Protein AF-A0A1D2JIZ1-F1 (afdb_monomer_lite)

Radius of gyration: 32.1 Å; chains: 1; bounding box: 101×89×74 Å

pLDDT: mean 72.11, std 20.63, range [24.5, 94.69]

Sequence (498 aa):
MPLTSIRKKAITCYYWNERTCKYSDNVCTYAHRHTGQIAKKPQFARSTASKSSQRDTQDLISIMGDDGIDNTVTTRAESSECRTLAEAVIKALQTKSDYHGIKTMLSSNTSECVQEALNQGIDGYSVIFEAVKRNDADIIQLLVDNGANPNATEYNSGIPLIAFAILQNAETVVVQTLLSLGANPHSIPQDFWDSTATKLCMKGEDLRAGNRNASPQTLWCSSFHLVSLLKRLDFGLSYHLQVASGPDVPAKEERQIFAALGMKSLLQAPYFLIGQSFAVKRVTEYVKSHLVLPSRGALMLAFVGTPCHGQAELAANRGVSSDDLSMNHLNEVKVVHFDDLDKTGCSNLTTLLDGRAQGTKQDTGNPSVLTNAKTICILSVTDCEKTILDFYKNYLRSNSKNNWRSARWDLLDKALRKDLIRTYGASLTSDIDAIIQFLPYSKLETAALAHRHVNDLRSRLASIHKTLGGALTSKTSSIFTRAVRLKLEGDEERSTRI

InterPro domains:
  IPR000571 Zinc finger, CCCH-type [PS50103] (7-35)
  IPR002110 Ankyrin repeat [PF00023] (123-153)
  IPR002110 Ankyrin repeat [PS50088] (123-155)
  IPR002110 Ankyrin repeat [SM00248] (123-152)
  IPR002110 Ankyrin repeat [SM00248] (157-187)
  IPR036770 Ankyrin repeat-containing domain superfamily [G3DSA:1.25.40.20] (45-227)
  IPR036770 Ankyrin repeat-containing domain superfamily [SSF48403] (107-199)

Foldseek 3Di:
DDDDDPPPFQAAEPCLVVVNDPDDQVPDSHHNDDNPHHDDDDDDDDDDDDDDDDDDDDDDDDDDDDPDDPPPPVVVVLVVVLQVLLVVLLVCLVVVHDPVVNLVSLVVDDLVSLQCSQCCHPPNAHSLLSVLLVLPLSVNVSSVVSNHDLQRAGPPLRQGSLLSSQLSLRDLSNNLSSLLSPHQLVLDPLLLQPPVNVVPPPDPVNLVVFRPPDDPSPPSCTSVSVVSNVVRRDLLNSPLSNLSVDPLQDDPVRCVVCVVLLNSLLNSCSSVAQDLSQLSSVVSVQLVVLVVDPDQWAAAEEEEAAPPLCLVVNLVSDRDDPPPPDPDPPRYAAEAEDEPDDLVSLVVVLVLVCVLPDPDDDDPDDNDQTRDSRYYYYYYDRQCHVLQVVLCVVFPPPPPDPVPVPRPVVVSQVVVLVSCCVRRNPSSSVSNPYYRYRHDDDPSSVVSVVVVVVVVVVVVVVVVCVVVVVVPPDDDDDPPDDDPPDPPPPPPPDDDDD

Secondary structure (DSSP, 8-state):
----------SB-HHHHTT---S-TTTSSSBSS--S-BPPPP-----------------------------SSHHHHHHHHHHHHHHHHHHHHHTT--HHHHHHHHHTS-HHHHHHHHHHTBTTB-THHHHHHHT-HHHHHHHHHTT--TT-B-TTT--BHHHHHHHTT--HHHHHHHHHTT--GGGS-GGGT-TTTTTS---TTGGGG--TT--GGGTT--HHHHHHHHTT--HHHHHHHHHHTSTTPPPHHHHHHHHHTT-HHHHHHHHHS-S-HHHHHHHHHHHHHHHHS--SS-EEEEEES-TTSSHHHHHT--SS-TT---S--SSPPEEEEEES--HHHHHHHHHHHHTTT-------S---GGG-TTEEEEEEE-TTHHHHHHHIIIIITT-SS-GGGGS-HHHHHHHHHHHHHHHHHHHHHHH--EEEE-PPPPHHHHHHHHHHHHHHHHHHHHHHHHHHHTT-SS--------------TT--S-----

Organism: Paracoccidioides brasiliensis (NCBI:txid121759)

Structure (mmCIF, N/CA/C/O backbone):
data_AF-A0A1D2JIZ1-F1
#
_entry.id   AF-A0A1D2JIZ1-F1
#
loop_
_atom_site.group_PDB
_atom_site.id
_atom_site.type_symbol
_atom_site.label_atom_id
_atom_site.label_alt_id
_atom_site.label_comp_id
_atom_site.label_asym_id
_atom_site.label_entity_id
_atom_site.label_seq_id
_atom_site.pdbx_PDB_ins_code
_atom_site.Cartn_x
_atom_site.Cartn_y
_atom_site.Cartn_z
_atom_site.occupancy
_atom_site.B_iso_or_equiv
_atom_site.auth_seq_id
_atom_site.auth_comp_id
_atom_site.auth_asym_id
_atom_site.auth_atom_id
_atom_site.pdbx_PDB_model_num
ATOM 1 N N . MET A 1 1 ? 57.906 -30.025 19.627 1.00 44.56 1 MET A N 1
ATOM 2 C CA . MET A 1 1 ? 57.688 -30.711 18.330 1.00 44.56 1 MET A CA 1
ATOM 3 C C . MET A 1 1 ? 56.577 -31.735 18.533 1.00 44.56 1 MET A C 1
ATOM 5 O O . MET A 1 1 ? 56.578 -32.341 19.596 1.00 44.56 1 MET A O 1
ATOM 9 N N . PRO A 1 2 ? 55.599 -31.838 17.614 1.00 39.00 2 PRO A N 1
ATOM 10 C CA . PRO A 1 2 ? 55.876 -32.437 16.312 1.00 39.00 2 PRO A CA 1
ATOM 11 C C . PRO A 1 2 ? 55.727 -31.491 15.115 1.00 39.00 2 PRO A C 1
ATOM 13 O O . PRO A 1 2 ? 55.011 -30.496 15.131 1.00 39.00 2 PRO A O 1
ATOM 16 N N . LEU A 1 3 ? 56.511 -31.849 14.105 1.00 41.78 3 LEU A N 1
ATOM 17 C CA . LEU A 1 3 ? 56.744 -31.248 12.800 1.00 41.78 3 LEU A CA 1
ATOM 18 C C . LEU A 1 3 ? 55.469 -31.152 11.946 1.00 41.78 3 LEU A C 1
ATOM 20 O O . LEU A 1 3 ? 54.955 -32.171 11.486 1.00 41.78 3 LEU A O 1
ATOM 24 N N . THR A 1 4 ? 55.019 -29.940 11.616 1.00 39.97 4 THR A N 1
ATOM 25 C CA . THR A 1 4 ? 54.163 -29.746 10.438 1.00 39.97 4 THR A CA 1
ATOM 26 C C . THR A 1 4 ? 55.043 -29.766 9.196 1.00 39.97 4 THR A C 1
ATOM 28 O O . THR A 1 4 ? 55.762 -28.811 8.904 1.00 39.97 4 THR A O 1
ATOM 31 N N . SER A 1 5 ? 55.005 -30.894 8.492 1.00 42.03 5 SER A N 1
ATOM 32 C CA . SER A 1 5 ? 55.617 -31.107 7.182 1.00 42.03 5 SER A CA 1
ATOM 33 C C . SER A 1 5 ? 55.300 -29.946 6.231 1.00 42.03 5 SER A C 1
ATOM 35 O O . SER A 1 5 ? 54.169 -29.788 5.764 1.00 42.03 5 SER A O 1
ATOM 37 N N . ILE A 1 6 ? 56.303 -29.111 5.951 1.00 50.22 6 ILE A N 1
ATOM 38 C CA . ILE A 1 6 ? 56.227 -28.077 4.919 1.00 50.22 6 ILE A CA 1
ATOM 39 C C . ILE A 1 6 ? 56.205 -28.814 3.580 1.00 50.22 6 ILE A C 1
ATOM 41 O O . ILE A 1 6 ? 57.250 -29.193 3.046 1.00 50.22 6 ILE A O 1
ATOM 45 N N . ARG A 1 7 ? 55.007 -29.038 3.026 1.00 5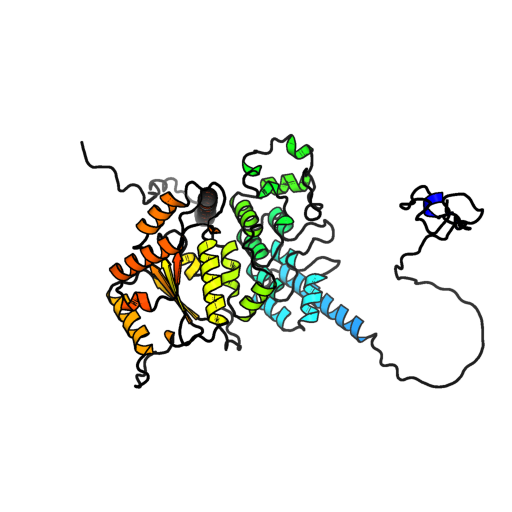6.91 7 ARG A N 1
ATOM 46 C CA . ARG A 1 7 ? 54.862 -29.490 1.637 1.00 56.91 7 ARG A CA 1
ATOM 47 C C . ARG A 1 7 ? 55.588 -28.481 0.749 1.00 56.91 7 ARG A C 1
ATOM 49 O O . ARG A 1 7 ? 55.178 -27.325 0.642 1.00 56.91 7 ARG A O 1
ATOM 56 N N . LYS A 1 8 ? 56.700 -28.895 0.137 1.00 57.78 8 LYS A N 1
ATOM 57 C CA . LYS A 1 8 ? 57.450 -28.052 -0.797 1.00 57.78 8 LYS A CA 1
ATOM 58 C C . LYS A 1 8 ? 56.573 -27.799 -2.024 1.00 57.78 8 LYS A C 1
ATOM 60 O O . LYS A 1 8 ? 56.413 -28.668 -2.872 1.00 57.78 8 LYS A O 1
ATOM 65 N N . LYS A 1 9 ? 55.990 -26.603 -2.099 1.00 77.62 9 LYS A N 1
ATOM 66 C CA . LYS A 1 9 ? 55.248 -26.128 -3.271 1.00 77.62 9 LYS A CA 1
ATOM 67 C C . LYS A 1 9 ? 56.247 -25.925 -4.414 1.00 77.62 9 LYS A C 1
ATOM 69 O O . LYS A 1 9 ? 57.213 -25.179 -4.251 1.00 77.62 9 LYS A O 1
ATOM 74 N N . ALA A 1 10 ? 56.043 -26.650 -5.512 1.00 78.94 10 ALA A N 1
ATOM 75 C CA . ALA A 1 10 ? 57.001 -26.770 -6.615 1.00 78.94 10 ALA A CA 1
ATOM 76 C C . ALA A 1 10 ? 56.831 -25.708 -7.718 1.00 78.94 10 ALA A C 1
ATOM 78 O O . ALA A 1 10 ? 57.697 -25.588 -8.573 1.00 78.94 10 ALA A O 1
ATOM 79 N N . ILE A 1 11 ? 55.728 -24.951 -7.700 1.00 85.31 11 ILE A N 1
ATOM 80 C CA . ILE A 1 11 ? 55.368 -23.971 -8.733 1.00 85.31 11 ILE A CA 1
ATOM 81 C C . ILE A 1 11 ? 55.001 -22.649 -8.053 1.00 85.31 11 ILE A C 1
ATOM 83 O O . ILE A 1 11 ? 54.293 -22.651 -7.042 1.00 85.31 11 ILE A O 1
ATOM 87 N N . THR A 1 12 ? 55.461 -21.526 -8.602 1.00 87.81 12 THR A N 1
ATOM 88 C CA . THR A 1 12 ? 55.230 -20.171 -8.086 1.00 87.81 12 THR A CA 1
ATOM 89 C C . THR A 1 12 ? 53.800 -19.709 -8.364 1.00 87.81 12 THR A C 1
ATOM 91 O O . THR A 1 12 ? 53.287 -19.879 -9.468 1.00 87.81 12 THR A O 1
ATOM 94 N N . CYS A 1 13 ? 53.141 -19.102 -7.374 1.00 87.19 13 CYS A N 1
ATOM 95 C CA . CYS A 1 13 ? 51.790 -18.558 -7.532 1.00 87.19 13 CYS A CA 1
ATOM 96 C C . CYS A 1 13 ? 51.767 -17.404 -8.551 1.00 87.19 13 CYS A C 1
ATOM 98 O O . CYS A 1 13 ? 52.516 -16.438 -8.401 1.00 87.19 13 CYS A O 1
ATOM 100 N N . TYR A 1 14 ? 50.865 -17.473 -9.539 1.00 87.62 14 TYR A N 1
ATOM 101 C CA . TYR A 1 14 ? 50.675 -16.432 -10.559 1.00 87.62 14 TYR A CA 1
ATOM 102 C C . TYR A 1 14 ? 50.428 -15.049 -9.935 1.00 87.62 14 TYR A C 1
ATOM 104 O O . TYR A 1 14 ? 51.160 -14.098 -10.191 1.00 87.62 14 TYR A O 1
ATOM 112 N N . TYR A 1 15 ? 49.442 -14.957 -9.036 1.00 86.12 15 TYR A N 1
ATOM 113 C CA . TYR A 1 15 ? 49.083 -13.698 -8.380 1.00 86.12 15 TYR A CA 1
ATOM 114 C C . TYR A 1 15 ? 50.140 -13.233 -7.375 1.00 86.12 15 TYR A C 1
ATOM 116 O O . TYR A 1 15 ? 50.227 -12.048 -7.085 1.00 86.12 15 TYR A O 1
ATOM 124 N N . TRP A 1 16 ? 50.967 -14.129 -6.830 1.00 86.25 16 TRP A N 1
ATOM 125 C CA . TRP A 1 16 ? 52.084 -13.709 -5.979 1.00 86.25 16 TRP A CA 1
ATOM 126 C C . TRP A 1 16 ? 53.202 -13.081 -6.812 1.00 86.25 16 TRP A C 1
ATOM 128 O O . TRP A 1 16 ? 53.754 -12.063 -6.404 1.00 86.25 16 TRP A O 1
ATOM 138 N N . ASN A 1 17 ? 53.480 -13.631 -8.000 1.00 83.81 17 ASN A N 1
ATOM 139 C CA . ASN A 1 17 ? 54.420 -13.039 -8.951 1.00 83.81 17 ASN A CA 1
ATOM 140 C C . ASN A 1 17 ? 53.995 -11.611 -9.354 1.00 83.81 17 ASN A C 1
ATOM 142 O O . ASN A 1 17 ? 54.837 -10.728 -9.465 1.00 83.81 17 ASN A O 1
ATOM 146 N N . GLU A 1 18 ? 52.686 -11.361 -9.472 1.00 81.88 18 GLU A N 1
ATOM 147 C CA . GLU A 1 18 ? 52.107 -10.023 -9.695 1.00 81.88 18 GLU A CA 1
ATOM 148 C C . GLU A 1 18 ? 51.895 -9.199 -8.402 1.00 81.88 18 GLU A C 1
ATOM 150 O O . GLU A 1 18 ? 51.381 -8.086 -8.460 1.00 81.88 18 GLU A O 1
ATOM 155 N N . ARG A 1 19 ? 52.284 -9.717 -7.226 1.00 81.00 19 ARG A N 1
ATOM 156 C CA . ARG A 1 19 ? 52.065 -9.121 -5.887 1.00 81.00 19 ARG A CA 1
ATOM 157 C C . ARG A 1 19 ? 50.594 -8.834 -5.525 1.00 81.00 19 ARG A C 1
ATOM 159 O O . ARG A 1 19 ? 50.320 -8.015 -4.656 1.00 81.00 19 ARG A O 1
ATOM 166 N N . THR A 1 20 ? 49.645 -9.540 -6.135 1.00 82.94 20 THR A N 1
ATOM 167 C CA . THR A 1 20 ? 48.187 -9.405 -5.937 1.00 82.94 20 THR A CA 1
ATOM 168 C C . THR A 1 20 ? 47.532 -10.627 -5.273 1.00 82.94 20 THR A C 1
ATOM 170 O O . THR A 1 20 ? 46.304 -10.710 -5.189 1.00 82.94 20 THR A O 1
ATOM 173 N N . CYS A 1 21 ? 48.315 -11.604 -4.796 1.00 82.44 21 CYS A N 1
ATOM 174 C CA . CYS A 1 21 ? 47.766 -12.811 -4.171 1.00 82.44 21 CYS A CA 1
ATOM 175 C C . CYS A 1 21 ? 47.024 -12.491 -2.865 1.00 82.44 21 CYS A C 1
ATOM 177 O O . CYS A 1 21 ? 47.592 -11.911 -1.944 1.00 82.44 21 CYS A O 1
ATOM 179 N N . LYS A 1 22 ? 45.767 -12.941 -2.767 1.00 82.81 22 LYS A N 1
ATOM 180 C CA . LYS A 1 22 ? 44.901 -12.747 -1.591 1.00 82.81 22 LYS A CA 1
ATOM 181 C C . LYS A 1 22 ? 45.120 -13.771 -0.466 1.00 82.81 22 LYS A C 1
ATOM 183 O O . LYS A 1 22 ? 44.572 -13.600 0.617 1.00 82.81 22 LYS A O 1
ATOM 188 N N . TYR A 1 23 ? 45.876 -14.841 -0.714 1.00 82.88 23 TYR A N 1
ATOM 189 C CA . TYR A 1 23 ? 46.108 -15.928 0.246 1.00 82.88 23 TYR A CA 1
ATOM 190 C C . TYR A 1 23 ? 47.493 -15.804 0.887 1.00 82.88 23 TYR A C 1
ATOM 192 O O . TYR A 1 23 ? 48.425 -15.354 0.235 1.00 82.88 23 TYR A O 1
ATOM 200 N N . SER A 1 24 ? 47.664 -16.218 2.145 1.00 79.81 24 SER A N 1
ATOM 201 C CA . SER A 1 24 ? 48.989 -16.288 2.783 1.00 79.81 24 SER A CA 1
ATOM 202 C C . SER A 1 24 ? 49.793 -17.495 2.272 1.00 79.81 24 SER A C 1
ATOM 204 O O . SER A 1 24 ? 49.205 -18.463 1.783 1.00 79.81 24 SER A O 1
ATOM 206 N N . ASP A 1 25 ? 51.131 -17.476 2.386 1.00 78.75 25 ASP A N 1
ATOM 207 C CA . ASP A 1 25 ? 51.999 -18.543 1.837 1.00 78.75 25 ASP A CA 1
ATOM 208 C C . ASP A 1 25 ? 51.659 -19.928 2.397 1.00 78.75 25 ASP A C 1
ATOM 210 O O . ASP A 1 25 ? 51.795 -20.918 1.695 1.00 78.75 25 ASP A O 1
ATOM 214 N N . ASN A 1 26 ? 51.127 -20.030 3.616 1.00 76.50 26 ASN A N 1
ATOM 215 C CA . ASN A 1 26 ? 50.722 -21.318 4.184 1.00 76.50 26 ASN A CA 1
ATOM 216 C C . ASN A 1 26 ? 49.428 -21.863 3.549 1.00 76.50 26 ASN A C 1
ATOM 218 O O . ASN A 1 26 ? 49.279 -23.077 3.424 1.00 76.50 26 ASN A O 1
ATOM 222 N N . VAL A 1 27 ? 48.534 -20.981 3.085 1.00 80.69 27 VAL A N 1
ATOM 223 C CA . VAL A 1 27 ? 47.191 -21.317 2.575 1.00 80.69 27 VAL A CA 1
ATOM 224 C C . VAL A 1 27 ? 47.153 -21.425 1.047 1.00 80.69 27 VAL A C 1
ATOM 226 O O . VAL A 1 27 ? 46.390 -22.219 0.507 1.00 80.69 27 VAL A O 1
ATOM 229 N N . CYS A 1 28 ? 47.979 -20.662 0.327 1.00 80.06 28 CYS A N 1
ATOM 230 C CA . CYS A 1 28 ? 47.982 -20.670 -1.137 1.00 80.06 28 CYS A CA 1
ATOM 231 C C . CYS A 1 28 ? 48.371 -22.048 -1.697 1.00 80.06 28 CYS A C 1
ATOM 233 O O . CYS A 1 28 ? 49.343 -22.642 -1.248 1.00 80.06 28 CYS A O 1
ATOM 235 N N . THR A 1 29 ? 47.691 -22.563 -2.721 1.00 83.50 29 THR A N 1
ATOM 236 C CA . THR A 1 29 ? 48.051 -23.859 -3.335 1.00 83.50 29 THR A CA 1
ATOM 237 C C . THR A 1 29 ? 49.452 -23.851 -3.973 1.00 83.50 29 THR A C 1
ATOM 239 O O . THR A 1 29 ? 50.104 -24.890 -4.065 1.00 83.50 29 THR A O 1
ATOM 242 N N . TYR A 1 30 ? 49.946 -22.674 -4.365 1.00 87.38 30 TYR A N 1
ATOM 243 C CA . TYR A 1 30 ? 51.229 -22.467 -5.043 1.00 87.38 30 TYR A CA 1
ATOM 244 C C . TYR A 1 30 ? 52.237 -21.726 -4.148 1.00 87.38 30 TYR A C 1
ATOM 246 O O . TYR A 1 30 ? 51.866 -21.102 -3.158 1.00 87.38 30 TYR A O 1
ATOM 254 N N . ALA A 1 31 ? 53.528 -21.806 -4.475 1.00 86.25 31 ALA A N 1
ATOM 255 C CA . ALA A 1 31 ? 54.608 -21.242 -3.668 1.00 86.25 31 ALA A CA 1
ATOM 256 C C . ALA A 1 31 ? 54.649 -19.709 -3.756 1.00 86.25 31 ALA A C 1
ATOM 258 O O . ALA A 1 31 ? 54.634 -19.158 -4.860 1.00 86.25 31 ALA A O 1
ATOM 259 N N . HIS A 1 32 ? 54.802 -19.019 -2.623 1.00 88.69 32 HIS A N 1
ATOM 260 C CA . HIS A 1 32 ? 55.102 -17.581 -2.584 1.00 88.69 32 HIS A CA 1
ATOM 261 C C . HIS A 1 32 ? 56.615 -17.317 -2.598 1.00 88.69 32 HIS A C 1
ATOM 263 O O . HIS A 1 32 ? 57.171 -16.616 -1.756 1.00 88.69 32 HIS A O 1
ATOM 269 N N . ARG A 1 33 ? 57.303 -17.952 -3.545 1.00 82.88 33 ARG A N 1
ATOM 270 C CA . ARG A 1 33 ? 58.730 -17.776 -3.838 1.00 82.88 33 ARG A CA 1
ATOM 271 C C . ARG A 1 33 ? 58.986 -18.161 -5.289 1.00 82.88 33 ARG A C 1
ATOM 273 O O . ARG A 1 33 ? 58.213 -18.935 -5.858 1.00 82.88 33 ARG A O 1
ATOM 280 N N . HIS A 1 34 ? 60.067 -17.668 -5.884 1.00 82.81 34 HIS A N 1
ATOM 281 C CA . HIS A 1 34 ? 60.428 -18.021 -7.256 1.00 82.81 34 HIS A CA 1
ATOM 282 C C . HIS A 1 34 ? 60.952 -19.466 -7.319 1.00 82.81 34 HIS A C 1
ATOM 284 O O . HIS A 1 34 ? 61.914 -19.811 -6.639 1.00 82.81 34 HIS A O 1
ATOM 290 N N . THR A 1 35 ? 60.300 -20.319 -8.108 1.00 84.00 35 THR A N 1
ATOM 291 C CA . THR A 1 35 ? 60.626 -21.754 -8.254 1.00 84.00 35 THR A CA 1
ATOM 292 C C . THR A 1 35 ? 61.104 -22.114 -9.663 1.00 84.00 35 THR A C 1
ATOM 294 O O . THR A 1 35 ? 61.443 -23.262 -9.920 1.00 84.00 35 THR A O 1
ATOM 297 N N . GLY A 1 36 ? 61.157 -21.135 -10.576 1.00 78.75 36 GLY A N 1
ATOM 298 C CA . GLY A 1 36 ? 61.527 -21.331 -11.984 1.00 78.75 36 GLY A CA 1
ATOM 299 C C . GLY A 1 36 ? 60.343 -21.643 -12.907 1.00 78.75 36 GLY A C 1
ATOM 300 O O . GLY A 1 36 ? 60.474 -21.500 -14.117 1.00 78.75 36 GLY A O 1
ATOM 301 N N . GLN A 1 37 ? 59.176 -21.996 -12.357 1.00 79.50 37 GLN A N 1
ATOM 302 C CA . GLN A 1 37 ? 57.926 -22.182 -13.102 1.00 79.50 37 GLN A CA 1
ATOM 303 C C . GLN A 1 37 ? 56.778 -21.441 -12.407 1.00 79.50 37 GLN A C 1
ATOM 305 O O . GLN A 1 37 ? 56.640 -21.509 -11.186 1.00 79.50 37 GLN A O 1
ATOM 310 N N . ILE A 1 38 ? 55.947 -20.733 -13.177 1.00 86.00 38 ILE A N 1
ATOM 311 C CA . ILE A 1 38 ? 54.813 -19.944 -12.669 1.00 86.00 38 ILE A CA 1
ATOM 312 C C . ILE A 1 38 ? 53.506 -20.652 -13.038 1.00 86.00 38 ILE A C 1
ATOM 314 O O . ILE A 1 38 ? 53.334 -21.116 -14.165 1.00 86.00 38 ILE A O 1
ATOM 318 N N . ALA A 1 39 ? 52.580 -20.743 -12.082 1.00 84.69 39 ALA A N 1
ATOM 319 C CA . ALA A 1 39 ? 51.266 -21.333 -12.295 1.00 84.69 39 ALA A CA 1
ATOM 320 C C . ALA A 1 39 ? 50.493 -20.563 -13.377 1.00 84.69 39 ALA A C 1
ATOM 322 O O . ALA A 1 39 ? 50.580 -19.340 -13.467 1.00 84.69 39 ALA A O 1
ATOM 323 N N . LYS A 1 40 ? 49.707 -21.266 -14.196 1.00 81.50 40 LYS A N 1
ATOM 324 C CA . LYS A 1 40 ? 48.851 -20.615 -15.196 1.00 81.50 40 LYS A CA 1
ATOM 325 C C . LYS A 1 40 ? 47.738 -19.833 -14.491 1.00 81.50 40 LYS A C 1
ATOM 327 O O . LYS A 1 40 ? 47.188 -20.300 -13.494 1.00 81.50 40 LYS A O 1
ATOM 332 N N . LYS A 1 41 ? 47.394 -18.653 -15.019 1.00 79.56 41 LYS A N 1
ATOM 333 C CA . LYS A 1 41 ? 46.264 -17.851 -14.530 1.00 79.56 41 LYS A CA 1
ATOM 334 C C . LYS A 1 41 ? 44.985 -18.704 -14.586 1.00 79.56 41 LYS A C 1
ATOM 336 O O . LYS A 1 41 ? 44.678 -19.211 -15.668 1.00 79.56 41 LYS A O 1
ATOM 341 N N . PRO A 1 42 ? 44.249 -18.889 -13.475 1.00 67.88 42 PRO A N 1
ATOM 342 C CA . PRO A 1 42 ? 43.013 -19.661 -13.496 1.00 67.88 42 PRO A CA 1
ATOM 343 C C . PRO A 1 42 ? 42.011 -18.978 -14.434 1.00 67.88 42 PRO A C 1
ATOM 345 O O . PRO A 1 42 ? 41.645 -17.817 -14.240 1.00 67.88 42 PRO A O 1
ATOM 348 N N . GLN A 1 43 ? 41.622 -19.683 -15.495 1.00 53.03 43 GLN A N 1
ATOM 349 C CA . GLN A 1 43 ? 40.628 -19.214 -16.450 1.00 53.03 43 GLN A CA 1
ATOM 350 C C . GLN A 1 43 ? 39.240 -19.442 -15.848 1.00 53.03 43 GLN A C 1
ATOM 352 O O . GLN A 1 43 ? 38.785 -20.577 -15.736 1.00 53.03 43 GLN A O 1
ATOM 357 N N . PHE A 1 44 ? 38.565 -18.366 -15.443 1.00 39.25 44 PHE A N 1
ATOM 358 C CA . PHE A 1 44 ? 37.121 -18.414 -15.229 1.00 39.25 44 PHE A CA 1
ATOM 359 C C . PHE A 1 44 ? 36.452 -18.546 -16.598 1.00 39.25 44 PHE A C 1
ATOM 361 O O . PHE A 1 44 ? 36.687 -17.722 -17.482 1.00 39.25 44 PHE A O 1
ATOM 368 N N . ALA A 1 45 ? 35.659 -19.600 -16.778 1.00 36.31 45 ALA A N 1
ATOM 369 C CA . ALA A 1 45 ? 34.956 -19.871 -18.021 1.00 36.31 45 ALA A CA 1
ATOM 370 C C . ALA A 1 45 ? 34.001 -18.714 -18.369 1.00 36.31 45 ALA A C 1
ATOM 372 O O . ALA A 1 45 ? 32.981 -18.509 -17.715 1.00 36.31 45 ALA A O 1
ATOM 373 N N . ARG A 1 46 ? 34.337 -17.970 -19.426 1.00 31.08 46 ARG A N 1
ATOM 374 C CA . ARG A 1 46 ? 33.399 -17.185 -20.231 1.00 31.08 46 ARG A CA 1
ATOM 375 C C . ARG A 1 46 ? 33.388 -17.817 -21.619 1.00 31.08 46 ARG A C 1
ATOM 377 O O . ARG A 1 46 ? 34.422 -17.871 -22.279 1.00 31.08 46 ARG A O 1
ATOM 384 N N . SER A 1 47 ? 32.229 -18.339 -22.010 1.00 32.88 47 SER A N 1
ATOM 385 C CA . SER A 1 47 ? 31.949 -18.815 -23.364 1.00 32.88 47 SER A CA 1
ATOM 386 C C . SER A 1 47 ? 32.083 -17.659 -24.352 1.00 32.88 47 SER A C 1
ATOM 388 O O . SER A 1 47 ? 31.453 -16.630 -24.142 1.00 32.88 47 SER A O 1
ATOM 390 N N . THR A 1 48 ? 32.921 -17.839 -25.375 1.00 28.86 48 THR A N 1
ATOM 391 C CA . THR A 1 48 ? 32.652 -17.550 -26.797 1.00 28.86 48 THR A CA 1
ATOM 392 C C . THR A 1 48 ? 33.944 -17.786 -27.578 1.00 28.86 48 THR A C 1
ATOM 394 O O . THR A 1 48 ? 34.928 -17.077 -27.365 1.00 28.86 48 THR A O 1
ATOM 397 N N . ALA A 1 49 ? 33.950 -18.739 -28.509 1.00 27.27 49 ALA A N 1
ATOM 398 C CA . ALA A 1 49 ? 35.012 -18.858 -29.502 1.00 27.27 49 ALA A CA 1
ATOM 399 C C . ALA A 1 49 ? 34.414 -19.127 -30.886 1.00 27.27 49 ALA A C 1
ATOM 401 O O . ALA A 1 49 ? 34.215 -20.260 -31.306 1.00 27.27 49 ALA A O 1
ATOM 402 N N . SER A 1 50 ? 34.166 -18.040 -31.612 1.00 25.62 50 SER A N 1
ATOM 403 C CA . SER A 1 50 ? 34.380 -17.998 -33.053 1.00 25.62 50 SER A CA 1
ATOM 404 C C . SER A 1 50 ? 35.888 -17.938 -33.320 1.00 25.62 50 SER A C 1
ATOM 406 O O . SER A 1 50 ? 36.525 -16.998 -32.840 1.00 25.62 50 SER A O 1
ATOM 408 N N . LYS A 1 51 ? 36.436 -18.885 -34.094 1.00 28.83 51 LYS A N 1
ATOM 409 C CA . LYS A 1 51 ? 37.324 -18.653 -35.258 1.00 28.83 51 LYS A CA 1
ATOM 410 C C . LYS A 1 51 ? 38.116 -19.909 -35.649 1.00 28.83 51 LYS A C 1
ATOM 412 O O . LYS A 1 51 ? 38.904 -20.429 -34.873 1.00 28.83 51 LYS A O 1
ATOM 417 N N . SER A 1 52 ? 37.903 -20.317 -36.901 1.00 24.95 52 SER A N 1
ATOM 418 C CA . SER A 1 52 ? 38.915 -20.670 -37.909 1.00 24.95 52 SER A CA 1
ATOM 419 C C . SER A 1 52 ? 40.281 -21.196 -37.436 1.00 24.95 52 SER A C 1
ATOM 421 O O . SER A 1 52 ? 41.096 -20.434 -36.921 1.00 24.95 52 SER A O 1
ATOM 423 N N . SER A 1 53 ? 40.639 -22.418 -37.830 1.00 28.17 53 SER A N 1
ATOM 424 C CA . SER A 1 53 ? 41.570 -22.653 -38.954 1.00 28.17 53 SER A CA 1
ATOM 425 C C . SER A 1 53 ? 41.861 -24.146 -39.156 1.00 28.17 53 SER A C 1
ATOM 427 O O . SER A 1 53 ? 41.995 -24.914 -38.210 1.00 28.17 53 SER A O 1
ATOM 429 N N . GLN A 1 54 ? 41.908 -24.524 -40.433 1.00 28.47 54 GLN A N 1
ATOM 430 C CA . GLN A 1 54 ? 42.272 -25.825 -40.994 1.00 28.47 54 GLN A CA 1
ATOM 431 C C . GLN A 1 54 ? 43.647 -26.328 -40.510 1.00 28.47 54 GLN A C 1
ATOM 433 O O . GLN A 1 54 ? 44.611 -25.567 -40.578 1.00 28.47 54 GLN A O 1
ATOM 438 N N . ARG A 1 55 ? 43.778 -27.624 -40.195 1.00 27.22 55 ARG A N 1
ATOM 439 C CA . ARG A 1 55 ? 44.323 -28.646 -41.120 1.00 27.22 55 ARG A CA 1
ATOM 440 C C . ARG A 1 55 ? 44.465 -30.026 -40.457 1.00 27.22 55 ARG A C 1
ATOM 442 O O . ARG A 1 55 ? 44.974 -30.140 -39.351 1.00 27.22 55 ARG A O 1
ATOM 449 N N . ASP A 1 56 ? 44.035 -31.015 -41.236 1.00 28.62 56 ASP A N 1
ATOM 450 C CA . ASP A 1 56 ? 44.571 -32.367 -41.411 1.00 28.62 56 ASP A CA 1
ATOM 451 C C . ASP A 1 56 ? 44.614 -33.329 -40.214 1.00 28.62 56 ASP A C 1
ATOM 453 O O . ASP A 1 56 ? 45.528 -33.329 -39.398 1.00 28.62 56 ASP A O 1
ATOM 457 N N . THR A 1 57 ? 43.673 -34.275 -40.207 1.00 29.00 57 THR A N 1
ATOM 458 C CA . THR A 1 57 ? 44.007 -35.710 -40.270 1.00 29.00 57 THR A CA 1
ATOM 459 C C . THR A 1 57 ? 42.779 -36.499 -40.718 1.00 29.00 57 THR A C 1
ATOM 461 O O . THR A 1 57 ? 41.733 -36.509 -40.075 1.00 29.00 57 THR A O 1
ATOM 464 N N . GLN A 1 58 ? 42.928 -37.107 -41.889 1.00 32.06 58 GLN A N 1
ATOM 465 C CA . GLN A 1 58 ? 42.118 -38.196 -42.409 1.00 32.06 58 GLN A CA 1
ATOM 466 C C . GLN A 1 58 ? 42.214 -39.376 -41.429 1.00 32.06 58 GLN A C 1
ATOM 468 O O . GLN A 1 58 ? 43.332 -39.704 -41.040 1.00 32.06 58 GLN A O 1
ATOM 473 N N . ASP A 1 59 ? 41.089 -39.974 -41.020 1.00 31.36 59 ASP A N 1
ATOM 474 C CA . ASP A 1 59 ? 40.864 -41.428 -41.108 1.00 31.36 59 ASP A CA 1
ATOM 475 C C . ASP A 1 59 ? 39.604 -41.906 -40.352 1.00 31.36 59 ASP A C 1
ATOM 477 O O . ASP A 1 59 ? 39.333 -41.524 -39.218 1.00 31.36 59 ASP A O 1
ATOM 481 N N . LEU A 1 60 ? 38.892 -42.818 -41.029 1.00 31.27 60 LEU A N 1
ATOM 482 C CA . LEU A 1 60 ? 37.844 -43.743 -40.567 1.00 31.27 60 LEU A CA 1
ATOM 483 C C . LEU A 1 60 ? 36.404 -43.222 -40.391 1.00 31.27 60 LEU A C 1
ATOM 485 O O . LEU A 1 60 ? 35.917 -42.897 -39.313 1.00 31.27 60 LEU A O 1
ATOM 489 N N . ILE A 1 61 ? 35.674 -43.333 -41.505 1.00 32.81 61 ILE A N 1
ATOM 490 C CA . ILE A 1 61 ? 34.256 -43.710 -41.556 1.00 32.81 61 ILE A CA 1
ATOM 491 C C . ILE A 1 61 ? 34.082 -45.033 -40.789 1.00 32.81 61 ILE A C 1
ATOM 493 O O . ILE A 1 61 ? 34.812 -45.978 -41.085 1.00 32.81 61 ILE A O 1
ATOM 497 N N . SER A 1 62 ? 33.124 -45.120 -39.855 1.00 28.91 62 SER A N 1
ATOM 498 C CA . SER A 1 62 ? 31.913 -45.956 -39.985 1.00 28.91 62 SER A CA 1
ATOM 499 C C . SER A 1 62 ? 31.201 -46.216 -38.640 1.00 28.91 62 SER A C 1
ATOM 501 O O . SER A 1 62 ? 31.851 -46.458 -37.629 1.00 28.91 62 SER A O 1
ATOM 503 N N . ILE A 1 63 ? 29.865 -46.314 -38.730 1.00 30.36 63 ILE A N 1
ATOM 504 C CA . ILE A 1 63 ? 28.947 -47.169 -37.942 1.00 30.36 63 ILE A CA 1
ATOM 505 C C . ILE A 1 63 ? 28.111 -46.511 -36.818 1.00 30.36 63 ILE A C 1
ATOM 507 O O . ILE A 1 63 ? 28.575 -46.239 -35.718 1.00 30.36 63 ILE A O 1
ATOM 511 N N . MET A 1 64 ? 26.807 -46.493 -37.137 1.00 29.23 64 MET A N 1
ATOM 512 C CA . MET A 1 64 ? 25.593 -46.512 -36.306 1.00 29.23 64 MET A CA 1
ATOM 513 C C . MET A 1 64 ? 25.077 -45.194 -35.730 1.00 29.23 64 MET A C 1
ATOM 515 O O . MET A 1 64 ? 25.800 -44.387 -35.159 1.00 29.23 64 MET A O 1
ATOM 519 N N . GLY A 1 65 ? 23.782 -45.006 -35.988 1.00 37.62 65 GLY A N 1
ATOM 520 C CA . GLY A 1 65 ? 23.035 -43.782 -35.790 1.00 37.62 65 GLY A CA 1
ATOM 521 C C . GLY A 1 65 ? 22.480 -43.634 -34.390 1.00 37.62 65 GLY A C 1
ATOM 522 O O . GLY A 1 65 ? 22.412 -44.588 -33.616 1.00 37.62 65 GLY A O 1
ATOM 523 N N . ASP A 1 66 ? 22.072 -42.406 -34.121 1.00 30.66 66 ASP A N 1
ATOM 524 C CA . ASP A 1 66 ? 21.327 -42.043 -32.935 1.00 30.66 66 ASP A CA 1
ATOM 525 C C . ASP A 1 66 ? 20.362 -40.921 -33.334 1.00 30.66 66 ASP A C 1
ATOM 527 O O . ASP A 1 66 ? 20.775 -39.873 -33.845 1.00 30.66 66 ASP A O 1
ATOM 531 N N . ASP A 1 67 ? 19.068 -41.203 -33.195 1.00 37.62 67 ASP A N 1
ATOM 532 C CA . ASP A 1 67 ? 17.959 -40.284 -33.432 1.00 37.62 67 ASP A CA 1
ATOM 533 C C . ASP A 1 67 ? 17.976 -39.199 -32.344 1.00 37.62 67 ASP A C 1
ATOM 535 O O . ASP A 1 67 ? 17.306 -39.280 -31.316 1.00 37.62 67 ASP A O 1
ATOM 539 N N . GLY A 1 68 ? 18.785 -38.166 -32.566 1.00 31.56 68 GLY A N 1
ATOM 540 C CA . GLY A 1 68 ? 18.843 -36.973 -31.731 1.00 31.56 68 GLY A CA 1
ATOM 541 C C . GLY A 1 68 ? 17.833 -35.929 -32.195 1.00 31.56 68 GLY A C 1
ATOM 542 O O . GLY A 1 68 ? 18.097 -35.179 -33.131 1.00 31.56 68 GLY A O 1
ATOM 543 N N . ILE A 1 69 ? 16.688 -35.865 -31.515 1.00 41.75 69 ILE A N 1
ATOM 544 C CA . ILE A 1 69 ? 15.718 -34.767 -31.606 1.00 41.75 69 ILE A CA 1
ATOM 545 C C . ILE A 1 69 ? 16.437 -33.424 -31.383 1.00 41.75 69 ILE A C 1
ATOM 547 O O . ILE A 1 69 ? 17.091 -33.198 -30.362 1.00 41.75 69 ILE A O 1
ATOM 551 N N . ASP A 1 70 ? 16.291 -32.532 -32.358 1.00 35.09 70 ASP A N 1
ATOM 552 C CA . ASP A 1 70 ? 16.795 -31.163 -32.370 1.00 35.09 70 ASP A CA 1
ATOM 553 C C . ASP A 1 70 ? 16.061 -30.291 -31.331 1.00 35.09 70 ASP A C 1
ATOM 555 O O . ASP A 1 70 ? 15.002 -29.727 -31.590 1.00 35.09 70 ASP A O 1
ATOM 559 N N . ASN A 1 71 ? 16.644 -30.171 -30.136 1.00 37.78 71 ASN A N 1
ATOM 560 C CA . ASN A 1 71 ? 16.211 -29.245 -29.078 1.00 37.78 71 ASN A CA 1
ATOM 561 C C . ASN A 1 71 ? 16.873 -27.850 -29.184 1.00 37.78 71 ASN A C 1
ATOM 563 O O . ASN A 1 71 ? 16.809 -27.057 -28.242 1.00 37.78 71 ASN A O 1
ATOM 567 N N . THR A 1 72 ? 17.544 -27.520 -30.297 1.00 34.91 72 THR A N 1
ATOM 568 C CA . THR A 1 72 ? 18.246 -26.228 -30.452 1.00 34.91 72 THR A CA 1
ATOM 569 C C . THR A 1 72 ? 17.483 -25.179 -31.263 1.00 34.91 72 THR A C 1
ATOM 571 O O . THR A 1 72 ? 17.829 -23.995 -31.200 1.00 34.91 72 THR A O 1
ATOM 574 N N . VAL A 1 73 ? 16.422 -25.573 -31.972 1.00 40.91 73 VAL A N 1
ATOM 575 C CA . VAL A 1 73 ? 15.587 -24.666 -32.783 1.00 40.91 73 VAL A CA 1
ATOM 576 C C . VAL A 1 73 ? 14.421 -24.063 -31.987 1.00 40.91 73 VAL A C 1
ATOM 578 O O . VAL A 1 73 ? 14.107 -22.888 -32.181 1.00 40.91 73 VAL A O 1
ATOM 581 N N . THR A 1 74 ? 13.846 -24.791 -31.025 1.00 40.53 74 THR A N 1
ATOM 582 C CA . THR A 1 74 ? 12.750 -24.304 -30.160 1.00 40.53 74 THR A CA 1
ATOM 583 C C . THR A 1 74 ? 13.173 -23.126 -29.278 1.00 40.53 74 THR A C 1
ATOM 585 O O . THR A 1 74 ? 12.521 -22.086 -29.283 1.00 40.53 74 THR A O 1
ATOM 588 N N . THR A 1 75 ? 14.343 -23.203 -28.636 1.00 45.16 75 THR A N 1
ATOM 589 C CA . THR A 1 75 ? 14.840 -22.138 -27.737 1.00 45.16 75 THR A CA 1
ATOM 590 C C . THR A 1 75 ? 15.177 -20.818 -28.448 1.00 45.16 75 THR A C 1
ATOM 592 O O . THR A 1 75 ? 15.063 -19.743 -27.857 1.00 45.16 75 THR A O 1
ATOM 595 N N . ARG A 1 76 ? 15.575 -20.858 -29.730 1.00 47.03 76 ARG A N 1
ATOM 596 C CA . ARG A 1 76 ? 15.833 -19.640 -30.523 1.00 47.03 76 ARG A CA 1
ATOM 597 C C . ARG A 1 76 ? 14.547 -18.965 -30.989 1.00 47.03 76 ARG A C 1
ATOM 599 O O . ARG A 1 76 ? 14.490 -17.737 -30.953 1.00 47.03 76 ARG A O 1
ATOM 606 N N . ALA A 1 77 ? 13.545 -19.739 -31.404 1.00 49.19 77 ALA A N 1
ATOM 607 C CA . ALA A 1 77 ? 12.256 -19.205 -31.841 1.00 49.19 77 ALA A CA 1
ATOM 608 C C . ALA A 1 77 ? 11.512 -18.531 -30.674 1.00 49.19 77 ALA A C 1
ATOM 610 O O . ALA A 1 77 ? 11.139 -17.363 -30.788 1.00 49.19 77 ALA A O 1
ATOM 611 N N . GLU A 1 78 ? 11.446 -19.190 -29.515 1.00 51.59 78 GLU A N 1
ATOM 612 C CA . GLU A 1 78 ? 10.807 -18.660 -28.300 1.00 51.59 78 GLU A CA 1
ATOM 613 C C . GLU A 1 78 ? 11.469 -17.355 -27.823 1.00 51.59 78 GLU A C 1
ATOM 615 O O . GLU A 1 78 ? 10.790 -16.367 -27.548 1.00 51.59 78 GLU A O 1
ATOM 620 N N . SER A 1 79 ? 12.808 -17.279 -27.839 1.00 61.03 79 SER A N 1
ATOM 621 C CA . SER A 1 79 ? 13.530 -16.044 -27.486 1.00 61.03 79 SER A CA 1
ATOM 622 C C . SER A 1 79 ? 13.241 -14.867 -28.435 1.00 61.03 79 SER A C 1
ATOM 624 O O . SER A 1 79 ? 13.315 -13.703 -28.034 1.00 61.03 79 SER A O 1
ATOM 626 N N . SER A 1 80 ? 12.887 -15.151 -29.695 1.00 71.25 80 SER A N 1
ATOM 627 C CA . SER A 1 80 ? 12.573 -14.131 -30.702 1.00 71.25 80 SER A CA 1
ATOM 628 C C . SER A 1 80 ? 11.135 -13.613 -30.590 1.00 71.25 80 SER A C 1
ATOM 630 O O . SER A 1 80 ? 10.889 -12.416 -30.763 1.00 71.25 80 SER A O 1
ATOM 632 N N . GLU A 1 81 ? 10.196 -14.481 -30.217 1.00 76.38 81 GLU A N 1
ATOM 633 C CA . GLU A 1 81 ? 8.795 -14.126 -29.980 1.00 76.38 81 GLU A CA 1
ATOM 634 C C . GLU A 1 81 ? 8.646 -13.274 -28.712 1.00 76.38 81 GLU A C 1
ATOM 636 O O . GLU A 1 81 ? 8.000 -12.227 -28.730 1.00 76.38 81 GLU A O 1
ATOM 641 N N . CYS A 1 82 ? 9.350 -13.615 -27.630 1.00 78.56 82 CYS A N 1
ATOM 642 C CA . CYS A 1 82 ? 9.296 -12.812 -26.402 1.00 78.56 82 CYS A CA 1
ATOM 643 C C . CYS A 1 82 ? 9.963 -11.443 -26.572 1.00 78.56 82 CYS A C 1
ATOM 645 O O . CYS A 1 82 ? 9.495 -10.439 -26.029 1.00 78.56 82 CYS A O 1
ATOM 647 N N . ARG A 1 83 ? 11.012 -11.359 -27.399 1.00 80.56 83 ARG A N 1
ATOM 648 C CA . ARG A 1 83 ? 11.624 -10.077 -27.761 1.00 80.56 83 ARG A CA 1
ATOM 649 C C . ARG A 1 83 ? 10.674 -9.202 -28.588 1.00 80.56 83 ARG A C 1
ATOM 651 O O . ARG A 1 83 ? 10.563 -8.008 -28.315 1.00 80.56 83 ARG A O 1
ATOM 658 N N . THR A 1 84 ? 9.972 -9.772 -29.568 1.00 84.62 84 THR A N 1
ATOM 659 C CA . THR A 1 84 ? 8.993 -9.018 -30.377 1.00 84.62 84 THR A CA 1
ATOM 660 C C . THR A 1 84 ? 7.787 -8.570 -29.551 1.00 84.62 84 THR A C 1
ATOM 662 O O . THR A 1 84 ? 7.312 -7.447 -29.732 1.00 84.62 84 THR A O 1
ATOM 665 N N . LEU A 1 85 ? 7.350 -9.371 -28.575 1.00 85.56 85 LEU A N 1
ATOM 666 C CA . LEU A 1 85 ? 6.349 -8.959 -27.591 1.00 85.56 85 LEU A CA 1
ATOM 667 C C . LEU A 1 85 ? 6.837 -7.776 -26.741 1.00 85.56 85 LEU A C 1
ATOM 669 O O . LEU A 1 85 ? 6.112 -6.791 -26.600 1.00 85.56 85 LEU A O 1
ATOM 673 N N . ALA A 1 86 ? 8.067 -7.821 -26.217 1.00 84.19 86 ALA A N 1
ATOM 674 C CA . ALA A 1 86 ? 8.642 -6.709 -25.454 1.00 84.19 86 ALA A CA 1
ATOM 675 C C . ALA A 1 86 ? 8.677 -5.408 -26.280 1.00 84.19 86 ALA A C 1
ATOM 677 O O . ALA A 1 86 ? 8.291 -4.346 -25.787 1.00 84.19 86 ALA A O 1
ATOM 678 N N . GLU A 1 87 ? 9.073 -5.495 -27.554 1.00 85.06 87 GLU A N 1
ATOM 679 C CA . GLU A 1 87 ? 9.056 -4.377 -28.506 1.00 85.06 87 GLU A CA 1
ATOM 680 C C . GLU A 1 87 ? 7.647 -3.822 -28.736 1.00 85.06 87 GLU A C 1
ATOM 682 O O . GLU A 1 87 ? 7.443 -2.603 -28.685 1.00 85.06 87 GLU A O 1
ATOM 687 N N . ALA A 1 88 ? 6.665 -4.700 -28.937 1.00 86.44 88 ALA A N 1
ATOM 688 C CA . ALA A 1 88 ? 5.275 -4.309 -29.124 1.00 86.44 88 ALA A CA 1
ATOM 689 C C . ALA A 1 88 ? 4.711 -3.597 -27.886 1.00 86.44 88 ALA A C 1
ATOM 691 O O . ALA A 1 88 ? 4.107 -2.530 -28.024 1.00 86.44 88 ALA A O 1
ATOM 692 N N . VAL A 1 89 ? 4.962 -4.124 -26.682 1.00 86.75 89 VAL A N 1
ATOM 693 C CA . VAL A 1 89 ? 4.486 -3.521 -25.429 1.00 86.75 89 VAL A CA 1
ATOM 694 C C . VAL A 1 89 ? 5.167 -2.174 -25.180 1.00 86.75 89 VAL A C 1
ATOM 696 O O . VAL A 1 89 ? 4.483 -1.202 -24.869 1.00 86.75 89 VAL A O 1
ATOM 699 N N . ILE A 1 90 ? 6.485 -2.054 -25.378 1.00 86.19 90 ILE A N 1
ATOM 700 C CA . ILE A 1 90 ? 7.193 -0.769 -25.229 1.00 86.19 90 ILE A CA 1
ATOM 701 C C . ILE A 1 90 ? 6.638 0.270 -26.206 1.00 86.19 90 ILE A C 1
ATOM 703 O O . ILE A 1 90 ? 6.351 1.403 -25.814 1.00 86.19 90 ILE A O 1
ATOM 707 N N . LYS A 1 91 ? 6.421 -0.110 -27.469 1.00 86.81 91 LYS A N 1
ATOM 708 C CA . LYS A 1 91 ? 5.843 0.783 -28.476 1.00 86.81 91 LYS A CA 1
ATOM 709 C C . LYS A 1 91 ? 4.405 1.177 -28.129 1.00 86.81 91 LYS A C 1
ATOM 711 O O . LYS A 1 91 ? 4.039 2.345 -28.272 1.00 86.81 91 LYS A O 1
ATOM 716 N N . ALA A 1 92 ? 3.594 0.241 -27.640 1.00 87.56 92 ALA A N 1
ATOM 717 C CA . ALA A 1 92 ? 2.243 0.517 -27.156 1.00 87.56 92 ALA A CA 1
ATOM 718 C C . ALA A 1 92 ? 2.266 1.499 -25.972 1.00 87.56 92 ALA A C 1
ATOM 720 O O . ALA A 1 92 ? 1.467 2.439 -25.911 1.00 87.56 92 ALA A O 1
ATOM 721 N N . LEU A 1 93 ? 3.239 1.349 -25.068 1.00 87.56 93 LEU A N 1
ATOM 722 C CA . LEU A 1 93 ? 3.424 2.262 -23.950 1.00 87.56 93 LEU A CA 1
ATOM 723 C C . LEU A 1 93 ? 3.780 3.673 -24.435 1.00 87.56 93 LEU A C 1
ATOM 725 O O . LEU A 1 93 ? 3.082 4.624 -24.081 1.00 87.56 93 LEU A O 1
ATOM 729 N N . GLN A 1 94 ? 4.768 3.802 -25.320 1.00 86.25 94 GLN A N 1
ATOM 730 C CA . GLN A 1 94 ? 5.211 5.085 -25.882 1.00 86.25 94 GLN A CA 1
ATOM 731 C C . GLN A 1 94 ? 4.121 5.806 -26.686 1.00 86.25 94 GLN A C 1
ATOM 733 O O . GLN A 1 94 ? 4.004 7.029 -26.631 1.00 86.25 94 GLN A O 1
ATOM 738 N N . THR A 1 95 ? 3.289 5.055 -27.407 1.00 86.75 95 THR A N 1
ATOM 739 C CA . THR A 1 95 ? 2.159 5.595 -28.185 1.00 86.75 95 THR A CA 1
ATOM 740 C C . THR A 1 95 ? 0.935 5.940 -27.330 1.00 86.75 95 THR A C 1
ATOM 742 O O . THR A 1 95 ? -0.076 6.375 -27.873 1.00 86.75 95 THR A O 1
ATOM 745 N N . LYS A 1 96 ? 1.024 5.801 -25.997 1.00 78.38 96 LYS A N 1
ATOM 746 C CA . LYS A 1 96 ? -0.079 6.005 -25.043 1.00 78.38 96 LYS A CA 1
ATOM 747 C C . LYS A 1 96 ? -1.301 5.125 -25.326 1.00 78.38 96 LYS A C 1
ATOM 749 O O . LYS A 1 96 ? -2.432 5.572 -25.157 1.00 78.38 96 LYS A O 1
ATOM 754 N N . SER A 1 97 ? -1.067 3.872 -25.718 1.00 83.25 97 SER A N 1
ATOM 755 C CA . SER A 1 97 ? -2.140 2.878 -25.840 1.00 83.25 97 SER A CA 1
ATOM 756 C C . SER A 1 97 ? -2.894 2.729 -24.516 1.00 83.25 97 SER A C 1
ATOM 758 O O . SER A 1 97 ? -2.317 2.939 -23.440 1.00 83.25 97 SER A O 1
ATOM 760 N N . ASP A 1 98 ? -4.174 2.397 -24.610 1.00 85.12 98 ASP A N 1
ATOM 761 C CA . ASP A 1 98 ? -5.095 2.234 -23.494 1.00 85.12 98 ASP A CA 1
ATOM 762 C C . ASP A 1 98 ? -4.808 0.959 -22.685 1.00 85.12 98 ASP A C 1
ATOM 764 O O . ASP A 1 98 ? -4.158 0.017 -23.151 1.00 85.12 98 ASP A O 1
ATOM 768 N N . TYR A 1 99 ? -5.300 0.934 -21.445 1.00 86.31 99 TYR A N 1
ATOM 769 C CA . TYR A 1 99 ? -5.143 -0.201 -20.533 1.00 86.31 99 TYR A CA 1
ATOM 770 C C . TYR A 1 99 ? -5.601 -1.519 -21.176 1.00 86.31 99 TYR A C 1
ATOM 772 O O . TYR A 1 99 ? -4.906 -2.533 -21.091 1.00 86.31 99 TYR A O 1
ATOM 780 N N . HIS A 1 100 ? -6.747 -1.499 -21.865 1.00 87.00 100 HIS A N 1
ATOM 781 C CA . HIS A 1 100 ? -7.333 -2.690 -22.469 1.00 87.00 100 HIS A CA 1
ATOM 782 C C . HIS A 1 100 ? -6.489 -3.240 -23.626 1.00 87.00 100 HIS A C 1
ATOM 784 O O . HIS A 1 100 ? -6.293 -4.454 -23.710 1.00 87.00 100 HIS A O 1
ATOM 790 N N . GLY A 1 101 ? -5.926 -2.371 -24.473 1.00 86.50 101 GLY A N 1
ATOM 791 C CA . GLY A 1 101 ? -5.008 -2.781 -25.535 1.00 86.50 101 GLY A CA 1
ATOM 792 C C . GLY A 1 101 ? -3.763 -3.485 -24.992 1.00 86.50 101 GLY A C 1
ATOM 793 O O . GLY A 1 101 ? -3.373 -4.538 -25.497 1.00 86.50 101 GLY A O 1
ATOM 794 N N . ILE A 1 102 ? -3.180 -2.960 -23.909 1.00 87.44 102 ILE A N 1
ATOM 795 C CA . ILE A 1 102 ? -2.017 -3.578 -23.252 1.00 87.44 102 ILE A CA 1
ATOM 796 C C . ILE A 1 102 ? -2.410 -4.907 -22.598 1.00 87.44 102 ILE A C 1
ATOM 798 O O . ILE A 1 102 ? -1.724 -5.908 -22.795 1.00 87.44 102 ILE A O 1
ATOM 802 N N . LYS A 1 103 ? -3.536 -4.957 -21.876 1.00 88.44 103 LYS A N 1
ATOM 803 C CA . LYS A 1 103 ? -4.037 -6.186 -21.241 1.00 88.44 103 LYS A CA 1
ATOM 804 C C . LYS A 1 103 ? -4.274 -7.294 -22.266 1.00 88.44 103 LYS A C 1
ATOM 806 O O . LYS A 1 103 ? -3.787 -8.403 -22.083 1.00 88.44 103 LYS A O 1
ATOM 811 N N . THR A 1 104 ? -4.936 -6.975 -23.376 1.00 87.75 104 THR A N 1
ATOM 812 C CA . THR A 1 104 ? -5.214 -7.924 -24.466 1.00 87.75 104 THR A CA 1
ATOM 813 C C . THR A 1 104 ? -3.925 -8.465 -25.083 1.00 87.75 104 THR A C 1
ATOM 815 O O . THR A 1 104 ? -3.816 -9.664 -25.338 1.00 87.75 104 THR A O 1
ATOM 818 N N . MET A 1 105 ? -2.921 -7.603 -25.273 1.00 85.31 105 MET A N 1
ATOM 819 C CA . MET A 1 105 ? -1.611 -8.002 -25.791 1.00 85.31 105 MET A CA 1
ATOM 820 C C . MET A 1 105 ? -0.898 -8.981 -24.849 1.00 85.31 105 MET A C 1
ATOM 822 O O . MET A 1 105 ? -0.333 -9.968 -25.312 1.00 85.31 105 MET A O 1
ATOM 826 N N . LEU A 1 106 ? -0.965 -8.758 -23.534 1.00 86.88 106 LEU A N 1
ATOM 827 C CA . LEU A 1 106 ? -0.364 -9.654 -22.540 1.00 86.88 106 LEU A CA 1
ATOM 828 C C . LEU A 1 106 ? -1.133 -10.978 -22.420 1.00 86.88 106 LEU A C 1
ATOM 830 O O . LEU A 1 106 ? -0.518 -12.037 -22.398 1.00 86.88 106 LEU A O 1
ATOM 834 N N . SER A 1 107 ? -2.470 -10.942 -22.416 1.00 86.38 107 SER A N 1
ATOM 835 C CA . SER A 1 107 ? -3.316 -12.141 -22.290 1.00 86.38 107 SER A CA 1
ATOM 836 C C . SER A 1 107 ? -3.303 -13.057 -23.518 1.00 86.38 107 SER A C 1
ATOM 838 O O . SER A 1 107 ? -3.670 -14.222 -23.404 1.00 86.38 107 SER A O 1
ATOM 840 N N . SER A 1 108 ? -2.893 -12.554 -24.686 1.00 84.88 108 SER A N 1
ATOM 841 C CA . SER A 1 108 ? -2.809 -13.346 -25.926 1.00 84.88 108 SER A CA 1
ATOM 842 C C . SER A 1 108 ? -1.545 -14.215 -26.019 1.00 84.88 108 SER A C 1
ATOM 844 O O . SER A 1 108 ? -1.406 -14.979 -26.969 1.00 84.88 108 SER A O 1
ATOM 846 N N . ASN A 1 109 ? -0.617 -14.091 -25.065 1.00 83.69 109 ASN A N 1
ATOM 847 C CA . ASN A 1 109 ? 0.687 -14.757 -25.070 1.00 83.69 109 ASN A CA 1
ATOM 848 C C . ASN A 1 109 ? 0.842 -15.703 -23.867 1.00 83.69 109 ASN A C 1
ATOM 850 O O . ASN A 1 109 ? 0.105 -15.612 -22.885 1.00 83.69 109 ASN A O 1
ATOM 854 N N . THR A 1 110 ? 1.811 -16.622 -23.926 1.00 83.00 110 THR A N 1
ATOM 855 C CA . THR A 1 110 ? 2.102 -17.533 -22.806 1.00 83.00 110 THR A CA 1
ATOM 856 C C . THR A 1 110 ? 2.707 -16.776 -21.618 1.00 83.00 110 THR A C 1
ATOM 858 O O . THR A 1 110 ? 3.493 -15.843 -21.792 1.00 83.00 110 THR A O 1
ATOM 861 N N . SER A 1 111 ? 2.374 -17.187 -20.388 1.00 82.69 111 SER A N 1
ATOM 862 C CA . SER A 1 111 ? 2.819 -16.506 -19.158 1.00 82.69 111 SER A CA 1
ATOM 863 C C . SER A 1 111 ? 4.341 -16.432 -19.020 1.00 82.69 111 SER A C 1
ATOM 865 O O . SER A 1 111 ? 4.877 -15.436 -18.542 1.00 82.69 111 SER A O 1
ATOM 867 N N . GLU A 1 112 ? 5.041 -17.477 -19.458 1.00 82.69 112 GLU A N 1
ATOM 868 C CA . GLU A 1 112 ? 6.504 -17.569 -19.419 1.00 82.69 112 GLU A CA 1
ATOM 869 C C . GLU A 1 112 ? 7.146 -16.552 -20.365 1.00 82.69 112 GLU A C 1
ATOM 871 O O . GLU A 1 112 ? 8.052 -15.814 -19.973 1.00 82.69 112 GLU A O 1
ATOM 876 N N . CYS A 1 113 ? 6.615 -16.449 -21.584 1.00 83.81 113 CYS A N 1
ATOM 877 C CA . CYS A 1 113 ? 7.106 -15.507 -22.575 1.00 83.81 113 CYS A CA 1
ATOM 878 C C . CYS A 1 113 ? 6.838 -14.055 -22.171 1.00 83.81 113 CYS A C 1
ATOM 880 O O . CYS A 1 113 ? 7.706 -13.194 -22.318 1.00 83.81 113 CYS A O 1
ATOM 882 N N . VAL A 1 114 ? 5.662 -13.790 -21.593 1.00 84.88 114 VAL A N 1
ATOM 883 C CA . VAL A 1 114 ? 5.316 -12.479 -21.033 1.00 84.88 114 VAL A CA 1
ATOM 884 C C . VAL A 1 114 ? 6.295 -12.092 -19.925 1.00 84.88 114 VAL A C 1
ATOM 886 O O . VAL A 1 114 ? 6.866 -11.003 -19.963 1.00 84.88 114 VAL A O 1
ATOM 889 N N . GLN A 1 115 ? 6.547 -12.977 -18.960 1.00 85.81 115 GLN A N 1
ATOM 890 C CA . GLN A 1 115 ? 7.449 -12.679 -17.851 1.00 85.81 115 GLN A CA 1
ATOM 891 C C . GLN A 1 115 ? 8.880 -12.394 -18.332 1.00 85.81 115 GLN A C 1
ATOM 893 O O . GLN A 1 115 ? 9.526 -11.465 -17.835 1.00 85.81 115 GLN A O 1
ATOM 898 N N . GLU A 1 116 ? 9.374 -13.166 -19.298 1.00 84.12 116 GLU A N 1
ATOM 899 C CA . GLU A 1 116 ? 10.690 -12.952 -19.898 1.00 84.12 116 GLU A CA 1
ATOM 900 C C . GLU A 1 116 ? 10.758 -11.603 -20.633 1.00 84.12 116 GLU A C 1
ATOM 902 O O . GLU A 1 116 ? 11.648 -10.788 -20.369 1.00 84.12 116 GLU A O 1
ATOM 907 N N . ALA A 1 117 ? 9.765 -11.322 -21.484 1.00 85.19 117 ALA A N 1
ATOM 908 C CA . ALA A 1 117 ? 9.652 -10.078 -22.242 1.00 85.19 117 ALA A CA 1
ATOM 909 C C . ALA A 1 117 ? 9.664 -8.836 -21.331 1.00 85.19 117 ALA A C 1
ATOM 911 O O . ALA A 1 117 ? 10.343 -7.846 -21.617 1.00 85.19 117 ALA A O 1
ATOM 912 N N . LEU A 1 118 ? 8.947 -8.890 -20.204 1.00 86.81 118 LEU A N 1
ATOM 913 C CA . LEU A 1 118 ? 8.836 -7.777 -19.258 1.00 86.81 118 LEU A CA 1
ATOM 914 C C . LEU A 1 118 ? 10.132 -7.512 -18.477 1.00 86.81 118 LEU A C 1
ATOM 916 O O . LEU A 1 118 ? 10.453 -6.352 -18.186 1.00 86.81 118 LEU A O 1
ATOM 920 N N . ASN A 1 119 ? 10.876 -8.565 -18.129 1.00 85.81 119 ASN A N 1
ATOM 921 C CA . ASN A 1 119 ? 12.056 -8.462 -17.269 1.00 85.81 119 ASN A CA 1
ATOM 922 C C . ASN A 1 119 ? 13.360 -8.239 -18.041 1.00 85.81 119 ASN A C 1
ATOM 924 O O . ASN A 1 119 ? 14.191 -7.455 -17.583 1.00 85.81 119 ASN A O 1
ATOM 928 N N . GLN A 1 120 ? 13.543 -8.885 -19.196 1.00 77.44 120 GLN A N 1
ATOM 929 C CA . GLN A 1 120 ? 14.744 -8.690 -20.016 1.00 77.44 120 GLN A CA 1
ATOM 930 C C . GLN A 1 120 ? 14.660 -7.434 -20.882 1.00 77.44 120 GLN A C 1
ATOM 932 O O . GLN A 1 120 ? 15.663 -6.736 -21.051 1.00 77.44 120 GLN A O 1
ATOM 937 N N . GLY A 1 121 ? 13.459 -7.113 -21.377 1.00 68.00 121 GLY A N 1
ATOM 938 C CA . GLY A 1 121 ? 13.230 -5.947 -22.221 1.00 68.00 121 GLY A CA 1
ATOM 939 C C . GLY A 1 121 ? 14.116 -5.910 -23.474 1.00 68.00 121 GLY A C 1
ATOM 940 O O . GLY A 1 121 ? 14.657 -6.925 -23.910 1.00 68.00 121 GLY A O 1
ATOM 941 N N . ILE A 1 122 ? 14.274 -4.725 -24.070 1.00 69.38 122 ILE A N 1
ATOM 942 C CA . ILE A 1 122 ? 15.181 -4.510 -25.211 1.00 69.38 122 ILE A CA 1
ATOM 943 C C . ILE A 1 122 ? 16.488 -3.936 -24.673 1.00 69.38 122 ILE A C 1
ATOM 945 O O . ILE A 1 122 ? 16.464 -2.925 -23.975 1.00 69.38 122 ILE A O 1
ATOM 949 N N . ASP A 1 123 ? 17.622 -4.565 -24.983 1.00 64.69 123 ASP A N 1
ATOM 950 C CA . ASP A 1 123 ? 18.959 -4.121 -24.554 1.00 64.69 123 ASP A CA 1
ATOM 951 C C . ASP A 1 123 ? 19.088 -3.927 -23.024 1.00 64.69 123 ASP A C 1
ATOM 953 O O . ASP A 1 123 ? 19.823 -3.065 -22.545 1.00 64.69 123 ASP A O 1
ATOM 957 N N . GLY A 1 124 ? 18.345 -4.719 -22.238 1.00 64.81 124 GLY A N 1
ATOM 958 C CA . GLY A 1 124 ? 18.296 -4.622 -20.774 1.00 64.81 124 GLY A CA 1
ATOM 959 C C . GLY A 1 124 ? 17.337 -3.553 -20.234 1.00 64.81 124 GLY A C 1
ATOM 960 O O . GLY A 1 124 ? 17.249 -3.361 -19.019 1.00 64.81 124 GLY A O 1
ATOM 961 N N . TYR A 1 125 ? 16.606 -2.845 -21.100 1.00 70.69 125 TYR A N 1
ATOM 962 C CA . TYR A 1 125 ? 15.612 -1.851 -20.702 1.00 70.69 125 TYR A CA 1
ATOM 963 C C . TYR A 1 125 ? 14.261 -2.502 -20.391 1.00 70.69 125 TYR A C 1
ATOM 965 O O . TYR A 1 125 ? 13.474 -2.790 -21.293 1.00 70.69 125 TYR A O 1
ATOM 973 N N . SER A 1 126 ? 13.975 -2.716 -19.105 1.00 84.06 126 SER A N 1
ATOM 974 C CA . SER A 1 126 ? 12.706 -3.310 -18.673 1.00 84.06 126 SER A CA 1
ATOM 975 C C . SER A 1 126 ? 11.504 -2.409 -18.990 1.00 84.06 126 SER A C 1
ATOM 977 O O . SER A 1 126 ? 11.512 -1.199 -18.749 1.00 84.06 126 SER A O 1
ATOM 979 N N . VAL A 1 127 ? 10.432 -3.038 -19.479 1.00 87.75 127 VAL A N 1
ATOM 980 C CA . VAL A 1 127 ? 9.175 -2.408 -19.920 1.00 87.75 127 VAL A CA 1
ATOM 981 C C . VAL A 1 127 ? 8.540 -1.531 -18.830 1.00 87.75 127 VAL A C 1
ATOM 983 O O . VAL A 1 127 ? 7.950 -0.488 -19.119 1.00 87.75 127 VAL A O 1
ATOM 986 N N . ILE A 1 128 ? 8.703 -1.913 -17.560 1.00 90.62 128 ILE A N 1
ATOM 987 C CA . ILE A 1 128 ? 8.093 -1.229 -16.413 1.00 90.62 128 ILE A CA 1
ATOM 988 C C . ILE A 1 128 ? 8.584 0.219 -16.235 1.00 90.62 128 ILE A C 1
ATOM 990 O O . ILE A 1 128 ? 7.842 1.062 -15.729 1.00 90.62 128 ILE A O 1
ATOM 994 N N . PHE A 1 129 ? 9.792 0.554 -16.705 1.00 91.12 129 PHE A N 1
ATOM 995 C CA . PHE A 1 129 ? 10.291 1.933 -16.662 1.00 91.12 129 PHE A CA 1
ATOM 996 C C . PHE A 1 129 ? 9.478 2.869 -17.565 1.00 91.12 129 PHE A C 1
ATOM 998 O O . PHE A 1 129 ? 9.270 4.030 -17.212 1.00 91.12 129 PHE A O 1
ATOM 1005 N N . GLU A 1 130 ? 8.973 2.377 -18.699 1.00 89.75 130 GLU A N 1
ATOM 1006 C CA . GLU A 1 130 ? 8.137 3.180 -19.595 1.00 89.75 130 GLU A CA 1
ATOM 1007 C C . GLU A 1 130 ? 6.748 3.424 -18.987 1.00 89.75 130 GLU A C 1
ATOM 1009 O O . GLU A 1 130 ? 6.218 4.530 -19.080 1.00 89.75 130 GLU A O 1
ATOM 1014 N N . ALA A 1 131 ? 6.198 2.445 -18.261 1.00 90.44 131 ALA A N 1
ATOM 1015 C CA . ALA A 1 131 ? 4.966 2.630 -17.492 1.00 90.44 131 ALA A CA 1
ATOM 1016 C C . ALA A 1 131 ? 5.126 3.699 -16.391 1.00 90.44 131 ALA A C 1
ATOM 1018 O O . ALA A 1 131 ? 4.253 4.549 -16.218 1.00 90.44 131 ALA A O 1
ATOM 1019 N N . VAL A 1 132 ? 6.281 3.738 -15.713 1.00 92.69 132 VAL A N 1
ATOM 1020 C CA . VAL A 1 132 ? 6.597 4.799 -14.740 1.00 92.69 132 VAL A CA 1
ATOM 1021 C C . VAL A 1 132 ? 6.727 6.170 -15.409 1.00 92.69 132 VAL A C 1
ATOM 1023 O O . VAL A 1 132 ? 6.216 7.148 -14.869 1.00 92.69 132 VAL A O 1
ATOM 1026 N N . LYS A 1 133 ? 7.340 6.273 -16.599 1.00 90.75 133 LYS A N 1
ATOM 1027 C CA . LYS A 1 133 ? 7.392 7.548 -17.348 1.00 90.75 133 LYS A CA 1
ATOM 1028 C C . LYS A 1 133 ? 6.012 8.047 -17.762 1.00 90.75 133 LYS A C 1
ATOM 1030 O O . LYS A 1 133 ? 5.783 9.254 -17.767 1.00 90.75 133 LYS A O 1
ATOM 1035 N N . ARG A 1 134 ? 5.105 7.132 -18.114 1.00 89.69 134 ARG A N 1
ATOM 1036 C CA . ARG A 1 134 ? 3.698 7.458 -18.385 1.00 89.69 134 ARG A CA 1
ATOM 1037 C C . ARG A 1 134 ? 2.951 7.934 -17.143 1.00 89.69 134 ARG A C 1
ATOM 1039 O O . ARG A 1 134 ? 1.907 8.557 -17.305 1.00 89.69 134 ARG A O 1
ATOM 1046 N N . ASN A 1 135 ? 3.499 7.676 -15.952 1.00 90.62 135 ASN A N 1
ATOM 1047 C CA . ASN A 1 135 ? 2.905 8.010 -14.665 1.00 90.62 135 ASN A CA 1
ATOM 1048 C C . ASN A 1 135 ? 1.534 7.333 -14.464 1.00 90.62 135 ASN A C 1
ATOM 1050 O O . ASN A 1 135 ? 0.590 7.950 -13.983 1.00 90.62 135 ASN A O 1
ATOM 1054 N N . ASP A 1 136 ? 1.431 6.067 -14.881 1.00 90.12 136 ASP A N 1
ATOM 1055 C CA . ASP A 1 136 ? 0.179 5.308 -14.939 1.00 90.12 136 ASP A CA 1
ATOM 1056 C C . ASP A 1 136 ? 0.231 4.115 -13.967 1.00 90.12 136 ASP A C 1
ATOM 1058 O O . ASP A 1 136 ? 0.895 3.106 -14.224 1.00 90.12 136 ASP A O 1
ATOM 1062 N N . ALA A 1 137 ? -0.423 4.264 -12.812 1.00 90.56 137 ALA A N 1
ATOM 1063 C CA . ALA A 1 137 ? -0.406 3.274 -11.735 1.00 90.56 137 ALA A CA 1
ATOM 1064 C C . ALA A 1 137 ? -1.101 1.957 -12.123 1.00 90.56 137 ALA A C 1
ATOM 1066 O O . ALA A 1 137 ? -0.625 0.886 -11.738 1.00 90.56 137 ALA A O 1
ATOM 1067 N N . ASP A 1 138 ? -2.162 2.018 -12.930 1.00 90.06 138 ASP A N 1
ATOM 1068 C CA . ASP A 1 138 ? -2.941 0.844 -13.334 1.00 90.06 138 ASP A CA 1
ATOM 1069 C C . ASP A 1 138 ? -2.152 -0.032 -14.308 1.00 90.06 138 ASP A C 1
ATOM 1071 O O . ASP A 1 138 ? -2.142 -1.260 -14.195 1.00 90.06 138 ASP A O 1
ATOM 1075 N N . ILE A 1 139 ? -1.407 0.590 -15.228 1.00 91.44 139 ILE A N 1
ATOM 1076 C CA . ILE A 1 139 ? -0.484 -0.137 -16.104 1.00 91.44 139 ILE A CA 1
ATOM 1077 C C . ILE A 1 139 ? 0.654 -0.760 -15.291 1.00 91.44 139 ILE A C 1
ATOM 1079 O O . ILE A 1 139 ? 1.005 -1.913 -15.528 1.00 91.44 139 ILE A O 1
ATOM 1083 N N . ILE A 1 140 ? 1.233 -0.042 -14.323 1.00 93.44 140 ILE A N 1
ATOM 1084 C CA . ILE A 1 140 ? 2.293 -0.598 -13.463 1.00 93.44 140 ILE A CA 1
ATOM 1085 C C . ILE A 1 140 ? 1.786 -1.841 -12.725 1.00 93.44 140 ILE A C 1
ATOM 1087 O O . ILE A 1 140 ? 2.463 -2.870 -12.716 1.00 93.44 140 ILE A O 1
ATOM 1091 N N . GLN A 1 141 ? 0.588 -1.756 -12.148 1.00 90.88 141 GLN A N 1
ATOM 1092 C CA . GLN A 1 141 ? -0.078 -2.870 -11.487 1.00 90.88 141 GLN A CA 1
ATOM 1093 C C . GLN A 1 141 ? -0.268 -4.056 -12.446 1.00 90.88 141 GLN A C 1
ATOM 1095 O O . GLN A 1 141 ? 0.150 -5.165 -12.119 1.00 90.88 141 GLN A O 1
ATOM 1100 N N . LEU A 1 142 ? -0.809 -3.813 -13.646 1.00 90.50 142 LEU A N 1
ATOM 1101 C CA . LEU A 1 142 ? -1.016 -4.835 -14.676 1.00 90.50 142 LEU A CA 1
ATOM 1102 C C . LEU A 1 142 ? 0.289 -5.543 -15.063 1.00 90.50 142 LEU A C 1
ATOM 1104 O O . LEU A 1 142 ? 0.317 -6.768 -15.166 1.00 90.50 142 LEU A O 1
ATOM 1108 N N . LEU A 1 143 ? 1.376 -4.796 -15.272 1.00 91.44 143 LEU A N 1
ATOM 1109 C CA . LEU A 1 143 ? 2.669 -5.373 -15.648 1.00 91.44 143 LEU A CA 1
ATOM 1110 C C . LEU A 1 143 ? 3.246 -6.247 -14.529 1.00 91.44 143 LEU A C 1
ATOM 1112 O O . LEU A 1 143 ? 3.757 -7.332 -14.806 1.00 91.44 143 LEU A O 1
ATOM 1116 N N . VAL A 1 144 ? 3.157 -5.808 -13.269 1.00 91.12 144 VAL A N 1
ATOM 1117 C CA . VAL A 1 144 ? 3.646 -6.603 -12.128 1.00 91.12 144 VAL A CA 1
ATOM 1118 C C . VAL A 1 144 ? 2.784 -7.844 -11.901 1.00 91.12 144 VAL A C 1
ATOM 1120 O O . VAL A 1 144 ? 3.330 -8.908 -11.615 1.00 91.12 144 VAL A O 1
ATOM 1123 N N . ASP A 1 145 ? 1.468 -7.753 -12.108 1.00 87.31 145 ASP A N 1
ATOM 1124 C CA . ASP A 1 145 ? 0.566 -8.912 -12.051 1.00 87.31 145 ASP A CA 1
ATOM 1125 C C . ASP A 1 145 ? 0.871 -9.947 -13.149 1.00 87.31 145 ASP A C 1
ATOM 1127 O O . ASP A 1 145 ? 0.639 -11.138 -12.953 1.00 87.31 145 ASP A O 1
ATOM 1131 N N . ASN A 1 146 ? 1.487 -9.519 -14.256 1.00 89.25 146 ASN A N 1
ATOM 1132 C CA . ASN A 1 146 ? 2.010 -10.382 -15.321 1.00 89.25 146 ASN A CA 1
ATOM 1133 C C . ASN A 1 146 ? 3.500 -10.761 -15.142 1.00 89.25 146 ASN A C 1
ATOM 1135 O O . ASN A 1 146 ? 4.127 -11.282 -16.062 1.00 89.25 146 ASN A O 1
ATOM 1139 N N . GLY A 1 147 ? 4.088 -10.520 -13.965 1.00 88.19 147 GLY A N 1
ATOM 1140 C CA . GLY A 1 147 ? 5.434 -10.990 -13.620 1.00 88.19 147 GLY A CA 1
ATOM 1141 C C . GLY A 1 147 ? 6.574 -9.991 -13.845 1.00 88.19 147 GLY A C 1
ATOM 1142 O O . GLY A 1 147 ? 7.742 -10.378 -13.733 1.00 88.19 147 GLY A O 1
ATOM 1143 N N . ALA A 1 148 ? 6.289 -8.715 -14.126 1.00 91.19 148 ALA A N 1
ATOM 1144 C CA . ALA A 1 148 ? 7.325 -7.681 -14.137 1.00 91.19 148 ALA A CA 1
ATOM 1145 C C . ALA A 1 148 ? 7.941 -7.484 -12.741 1.00 91.19 148 ALA A C 1
ATOM 1147 O O . ALA A 1 148 ? 7.241 -7.445 -11.728 1.00 91.19 148 ALA A O 1
ATOM 1148 N N . ASN A 1 149 ? 9.261 -7.308 -12.678 1.00 90.88 149 ASN A N 1
ATOM 1149 C CA . ASN A 1 149 ? 9.977 -7.089 -11.426 1.00 90.88 149 ASN A CA 1
ATOM 1150 C C . ASN A 1 149 ? 9.838 -5.627 -10.930 1.00 90.88 149 ASN A C 1
ATOM 1152 O O . ASN A 1 149 ? 10.429 -4.727 -11.533 1.00 90.88 149 ASN A O 1
ATOM 1156 N N . PRO A 1 150 ? 9.171 -5.361 -9.784 1.00 92.31 150 PRO A N 1
ATOM 1157 C CA . PRO A 1 150 ? 9.045 -4.007 -9.225 1.00 92.31 150 PRO A CA 1
ATOM 1158 C C . PRO A 1 150 ? 10.365 -3.456 -8.650 1.00 92.31 150 PRO A C 1
ATOM 1160 O O . PRO A 1 150 ? 10.453 -2.280 -8.307 1.00 92.31 150 PRO A O 1
ATOM 1163 N N . ASN A 1 151 ? 11.398 -4.299 -8.540 1.00 92.62 151 ASN A N 1
ATOM 1164 C CA . ASN A 1 151 ? 12.748 -3.950 -8.092 1.00 92.62 151 ASN A CA 1
ATOM 1165 C C . ASN A 1 151 ? 13.758 -3.901 -9.248 1.00 92.62 151 ASN A C 1
ATOM 1167 O O . ASN A 1 151 ? 14.963 -4.013 -9.016 1.00 92.62 151 ASN A O 1
ATOM 1171 N N . ALA A 1 152 ? 13.283 -3.773 -10.490 1.00 91.81 152 ALA A N 1
ATOM 1172 C CA . ALA A 1 152 ? 14.154 -3.617 -11.644 1.00 91.81 152 ALA A CA 1
ATOM 1173 C C . ALA A 1 152 ? 15.078 -2.394 -11.486 1.00 91.81 152 ALA A C 1
ATOM 1175 O O . ALA A 1 152 ? 14.703 -1.365 -10.914 1.00 91.81 152 ALA A O 1
ATOM 1176 N N . THR A 1 153 ? 16.296 -2.509 -12.007 1.00 90.50 153 THR A N 1
ATOM 1177 C CA . THR A 1 153 ? 17.278 -1.422 -12.071 1.00 90.50 153 THR A CA 1
ATOM 1178 C C . THR A 1 153 ? 17.496 -1.024 -13.517 1.00 90.50 153 THR A C 1
ATOM 1180 O O . THR A 1 153 ? 17.573 -1.891 -14.387 1.00 90.50 153 THR A O 1
ATOM 1183 N N . GLU A 1 154 ? 17.630 0.271 -13.778 1.00 87.44 154 GLU A N 1
ATOM 1184 C CA . GLU A 1 154 ? 17.927 0.764 -15.116 1.00 87.44 154 GLU A CA 1
ATOM 1185 C C . GLU A 1 154 ? 19.308 0.257 -15.553 1.00 87.44 154 GLU A C 1
ATOM 1187 O O . GLU A 1 154 ? 20.299 0.446 -14.846 1.00 87.44 154 GLU A O 1
ATOM 1192 N N . TYR A 1 155 ? 19.371 -0.375 -16.726 1.00 78.62 155 TYR A N 1
ATOM 1193 C CA . TYR A 1 155 ? 20.556 -1.080 -17.220 1.00 78.62 155 TYR A CA 1
ATOM 1194 C C . TYR A 1 155 ? 21.838 -0.231 -17.222 1.00 78.62 155 TYR A C 1
ATOM 1196 O O . TYR A 1 155 ? 22.893 -0.700 -16.802 1.00 78.62 155 TYR A O 1
ATOM 1204 N N . ASN A 1 156 ? 21.747 1.032 -17.650 1.00 78.69 156 ASN A N 1
ATOM 1205 C CA . ASN A 1 156 ? 22.918 1.897 -17.827 1.00 78.69 156 ASN A CA 1
ATOM 1206 C C . ASN A 1 156 ? 23.387 2.575 -16.534 1.00 78.69 156 ASN A C 1
ATOM 1208 O O . ASN A 1 156 ? 24.582 2.783 -16.341 1.00 78.69 156 ASN A O 1
ATOM 1212 N N . SER A 1 157 ? 22.456 2.965 -15.666 1.00 82.38 157 SER A N 1
ATOM 1213 C CA . SER A 1 157 ? 22.751 3.791 -14.489 1.00 82.38 157 SER A CA 1
ATOM 1214 C C . SER A 1 157 ? 22.723 3.009 -13.175 1.00 82.38 157 SER A C 1
ATOM 1216 O O . SER A 1 157 ? 23.193 3.506 -12.151 1.00 82.38 157 SER A O 1
ATOM 1218 N N . GLY A 1 158 ? 22.145 1.804 -13.178 1.00 87.19 158 GLY A N 1
ATOM 1219 C CA . GLY A 1 158 ? 21.857 1.031 -11.974 1.00 87.19 158 GLY A CA 1
ATOM 1220 C C . GLY A 1 158 ? 20.782 1.658 -11.081 1.00 87.19 158 GLY A C 1
ATOM 1221 O O . GLY A 1 158 ? 20.622 1.213 -9.946 1.00 87.19 158 GLY A O 1
ATOM 1222 N N . ILE A 1 159 ? 20.059 2.686 -11.549 1.00 90.81 159 ILE A N 1
ATOM 1223 C CA . ILE A 1 159 ? 19.024 3.372 -10.766 1.00 90.81 159 ILE A CA 1
ATOM 1224 C C . ILE A 1 159 ? 17.830 2.422 -10.557 1.00 90.81 159 ILE A C 1
ATOM 1226 O O . ILE A 1 159 ? 17.239 1.961 -11.536 1.00 90.81 159 ILE A O 1
ATOM 1230 N N . PRO A 1 160 ? 17.429 2.133 -9.307 1.00 93.94 160 PRO A N 1
ATOM 1231 C CA . PRO A 1 160 ? 16.243 1.332 -9.016 1.00 93.94 160 PRO A CA 1
ATOM 1232 C C . PRO A 1 160 ? 14.957 2.009 -9.499 1.00 93.94 160 PRO A C 1
ATOM 1234 O O . PRO A 1 160 ? 14.833 3.233 -9.433 1.00 93.94 160 PRO A O 1
ATOM 1237 N N . LEU A 1 161 ? 13.960 1.219 -9.895 1.00 94.00 161 LEU A N 1
ATOM 1238 C CA . LEU A 1 161 ? 12.680 1.705 -10.422 1.00 94.00 161 LEU A CA 1
ATOM 1239 C C . LEU A 1 161 ? 11.995 2.749 -9.519 1.00 94.00 161 LEU A C 1
ATOM 1241 O O . LEU A 1 161 ? 11.522 3.777 -10.000 1.00 94.00 161 LEU A O 1
ATOM 1245 N N . ILE A 1 162 ? 11.997 2.529 -8.199 1.00 94.69 162 ILE A N 1
ATOM 1246 C CA . ILE A 1 162 ? 11.418 3.474 -7.233 1.00 94.69 162 ILE A CA 1
ATOM 1247 C C . ILE A 1 162 ? 12.155 4.821 -7.208 1.00 94.69 162 ILE A C 1
ATOM 1249 O O . ILE A 1 162 ? 11.532 5.876 -7.114 1.00 94.69 162 ILE A O 1
ATOM 1253 N N . ALA A 1 163 ? 13.482 4.802 -7.342 1.00 93.38 163 ALA A N 1
ATOM 1254 C CA . ALA A 1 163 ? 14.281 6.016 -7.417 1.00 93.38 163 ALA A CA 1
ATOM 1255 C C . ALA A 1 163 ? 14.056 6.747 -8.741 1.00 93.38 163 ALA A C 1
ATOM 1257 O O . ALA A 1 163 ? 13.934 7.969 -8.751 1.00 93.38 163 ALA A O 1
ATOM 1258 N N . PHE A 1 164 ? 13.950 6.002 -9.842 1.00 93.69 164 PHE A N 1
ATOM 1259 C CA . PHE A 1 164 ? 13.615 6.551 -11.150 1.00 93.69 164 PHE A CA 1
ATOM 1260 C C . PHE A 1 164 ? 12.263 7.280 -11.126 1.00 93.69 164 PHE A C 1
ATOM 1262 O O . PHE A 1 164 ? 12.187 8.418 -11.586 1.00 93.69 164 PHE A O 1
ATOM 1269 N N . ALA A 1 165 ? 11.230 6.690 -10.511 1.00 94.12 165 ALA A N 1
ATOM 1270 C CA . ALA A 1 165 ? 9.922 7.329 -10.343 1.00 94.12 165 ALA A CA 1
ATOM 1271 C C . ALA A 1 165 ? 10.029 8.688 -9.626 1.00 94.12 165 ALA A C 1
ATOM 1273 O O . ALA A 1 165 ? 9.505 9.696 -10.101 1.00 94.12 165 ALA A O 1
ATOM 1274 N N . ILE A 1 166 ? 10.781 8.740 -8.521 1.00 93.00 166 ILE A N 1
ATOM 1275 C CA . ILE A 1 166 ? 10.994 9.977 -7.758 1.00 93.00 166 ILE A CA 1
ATOM 1276 C C . ILE A 1 166 ? 11.779 11.004 -8.586 1.00 93.00 166 ILE A C 1
ATOM 1278 O O . ILE A 1 166 ? 11.409 12.174 -8.623 1.00 93.00 166 ILE A O 1
ATOM 1282 N N . LEU A 1 167 ? 12.846 10.593 -9.279 1.00 91.38 167 LEU A N 1
ATOM 1283 C CA . LEU A 1 167 ? 13.678 11.488 -10.095 1.00 91.38 167 LEU A CA 1
ATOM 1284 C C . LEU A 1 167 ? 12.910 12.094 -11.279 1.00 91.38 167 LEU A C 1
ATOM 1286 O O . LEU A 1 167 ? 13.130 13.263 -11.614 1.00 91.38 167 LEU A O 1
ATOM 1290 N N . GLN A 1 168 ? 11.969 11.341 -11.849 1.00 90.19 168 GLN A N 1
ATOM 1291 C CA . GLN A 1 168 ? 11.071 11.793 -12.914 1.00 90.19 168 GLN A CA 1
ATOM 1292 C C . GLN A 1 168 ? 9.892 12.633 -12.412 1.00 90.19 168 GLN A C 1
ATOM 1294 O O . GLN A 1 168 ? 9.091 13.087 -13.225 1.00 90.19 168 GLN A O 1
ATOM 1299 N N . ASN A 1 169 ? 9.807 12.893 -11.101 1.00 88.88 169 ASN A N 1
ATOM 1300 C CA . ASN A 1 169 ? 8.701 13.624 -10.488 1.00 88.88 169 ASN A CA 1
ATOM 1301 C C . ASN A 1 169 ? 7.342 12.956 -10.777 1.00 88.88 169 ASN A C 1
ATOM 1303 O O . ASN A 1 169 ? 6.368 13.635 -11.109 1.00 88.88 169 ASN A O 1
ATOM 1307 N N . ALA A 1 170 ? 7.306 11.622 -10.683 1.00 89.88 170 ALA A N 1
ATOM 1308 C CA . ALA A 1 170 ? 6.071 10.852 -10.750 1.00 89.88 170 ALA A CA 1
ATOM 1309 C C . ALA A 1 170 ? 5.126 11.229 -9.598 1.00 89.88 170 ALA A C 1
ATOM 1311 O O . ALA A 1 170 ? 5.548 11.712 -8.543 1.00 89.88 170 ALA A O 1
ATOM 1312 N N . GLU A 1 171 ? 3.835 10.992 -9.796 1.00 89.25 171 GLU A N 1
ATOM 1313 C CA . GLU A 1 171 ? 2.821 11.222 -8.778 1.00 89.25 171 GLU A CA 1
ATOM 1314 C C . GLU A 1 171 ? 3.021 10.309 -7.565 1.00 89.25 171 GLU A C 1
ATOM 1316 O O . GLU A 1 171 ? 3.496 9.175 -7.667 1.00 89.25 171 GLU A O 1
ATOM 1321 N N . THR A 1 172 ? 2.593 10.789 -6.395 1.00 89.69 172 THR A N 1
ATOM 1322 C CA . THR A 1 172 ? 2.662 10.031 -5.140 1.00 89.69 172 THR A CA 1
ATOM 1323 C C . THR A 1 172 ? 2.007 8.655 -5.268 1.00 89.69 172 THR A C 1
ATOM 1325 O O . THR A 1 172 ? 2.553 7.681 -4.757 1.00 89.69 172 THR A O 1
ATOM 1328 N N . VAL A 1 173 ? 0.901 8.559 -6.015 1.00 90.12 173 VAL A N 1
ATOM 1329 C CA . VAL A 1 173 ? 0.171 7.305 -6.260 1.00 90.12 173 VAL A CA 1
ATOM 1330 C C . VAL A 1 173 ? 1.037 6.270 -6.978 1.00 90.12 173 VAL A C 1
ATOM 1332 O O . VAL A 1 173 ? 0.981 5.092 -6.634 1.00 90.12 173 VAL A O 1
ATOM 1335 N N . VAL A 1 174 ? 1.903 6.677 -7.913 1.00 93.31 174 VAL A N 1
ATOM 1336 C CA . VAL A 1 174 ? 2.826 5.756 -8.599 1.00 93.31 174 VAL A CA 1
ATOM 1337 C C . VAL A 1 174 ? 3.847 5.183 -7.621 1.00 93.31 174 VAL A C 1
ATOM 1339 O O . VAL A 1 174 ? 4.085 3.976 -7.610 1.00 93.31 174 VAL A O 1
ATOM 1342 N N . VAL A 1 175 ? 4.412 6.019 -6.746 1.00 93.81 175 VAL A N 1
ATOM 1343 C CA . VAL A 1 175 ? 5.365 5.556 -5.725 1.00 93.81 175 VAL A CA 1
ATOM 1344 C C . VAL A 1 175 ? 4.676 4.646 -4.702 1.00 93.81 175 VAL A C 1
ATOM 1346 O O . VAL A 1 175 ? 5.210 3.586 -4.381 1.00 93.81 175 VAL A O 1
ATOM 1349 N N . GLN A 1 176 ? 3.474 5.005 -4.237 1.00 92.12 176 GLN A N 1
ATOM 1350 C CA . GLN A 1 176 ? 2.654 4.159 -3.358 1.00 92.12 176 GLN A CA 1
ATOM 1351 C C . GLN A 1 176 ? 2.352 2.805 -4.009 1.00 92.12 176 GLN A C 1
ATOM 1353 O O . GLN A 1 176 ? 2.516 1.769 -3.370 1.00 92.12 176 GLN A O 1
ATOM 1358 N N . THR A 1 177 ? 1.990 2.805 -5.294 1.00 92.44 177 THR A N 1
ATOM 1359 C CA . THR A 1 177 ? 1.697 1.591 -6.065 1.00 92.44 177 THR A CA 1
ATOM 1360 C C . THR A 1 177 ? 2.924 0.694 -6.149 1.00 92.44 177 THR A C 1
ATOM 1362 O O . THR A 1 177 ? 2.840 -0.474 -5.773 1.00 92.44 177 THR A O 1
ATOM 1365 N N . LEU A 1 178 ? 4.088 1.236 -6.523 1.00 94.38 178 LEU A N 1
ATOM 1366 C CA . LEU A 1 178 ? 5.349 0.487 -6.552 1.00 94.38 178 LEU A CA 1
ATOM 1367 C C . LEU A 1 178 ? 5.690 -0.122 -5.184 1.00 94.38 178 LEU A C 1
ATOM 1369 O O . LEU A 1 178 ? 6.026 -1.304 -5.105 1.00 94.38 178 LEU A O 1
ATOM 1373 N N . LEU A 1 179 ? 5.563 0.649 -4.099 1.00 93.38 179 LEU A N 1
ATOM 1374 C CA . LEU A 1 179 ? 5.786 0.157 -2.735 1.00 93.38 179 LEU A CA 1
ATOM 1375 C C . LEU A 1 179 ? 4.808 -0.966 -2.368 1.00 93.38 179 LEU A C 1
ATOM 1377 O O . LEU A 1 179 ? 5.226 -2.002 -1.847 1.00 93.38 179 LEU A O 1
ATOM 1381 N N . SER A 1 180 ? 3.530 -0.802 -2.711 1.00 90.06 180 SER A N 1
ATOM 1382 C CA . SER A 1 180 ? 2.481 -1.797 -2.475 1.00 90.06 180 SER A CA 1
ATOM 1383 C C . SER A 1 180 ? 2.708 -3.102 -3.252 1.00 90.06 180 SER A C 1
ATOM 1385 O O . SER A 1 180 ? 2.351 -4.184 -2.790 1.00 90.06 180 SER A O 1
ATOM 1387 N N . LEU A 1 181 ? 3.361 -3.003 -4.413 1.00 89.94 181 LEU A N 1
ATOM 1388 C CA . LEU A 1 181 ? 3.756 -4.119 -5.271 1.00 89.94 181 LEU A CA 1
ATOM 1389 C C . LEU A 1 181 ? 5.070 -4.778 -4.826 1.00 89.94 181 LEU A C 1
ATOM 1391 O O . LEU A 1 181 ? 5.453 -5.819 -5.355 1.00 89.94 181 LEU A O 1
ATOM 1395 N N . GLY A 1 182 ? 5.748 -4.225 -3.818 1.00 89.88 182 GLY A N 1
ATOM 1396 C CA . GLY A 1 182 ? 6.968 -4.795 -3.257 1.00 89.88 182 GLY A CA 1
ATOM 1397 C C . GLY A 1 182 ? 8.268 -4.176 -3.730 1.00 89.88 182 GLY A C 1
ATOM 1398 O O . GLY A 1 182 ? 9.309 -4.828 -3.606 1.00 89.88 182 GLY A O 1
ATOM 1399 N N . ALA A 1 183 ? 8.234 -2.950 -4.247 1.00 92.62 183 ALA A N 1
ATOM 1400 C CA . ALA A 1 183 ? 9.446 -2.167 -4.416 1.00 92.62 183 ALA A CA 1
ATOM 1401 C C . ALA A 1 183 ? 10.148 -1.980 -3.061 1.00 92.62 183 ALA A C 1
ATOM 1403 O O . ALA A 1 183 ? 9.516 -1.700 -2.041 1.00 92.62 183 ALA A O 1
ATOM 1404 N N . ASN A 1 184 ? 11.466 -2.148 -3.054 1.00 91.25 184 ASN A N 1
ATOM 1405 C CA . ASN A 1 184 ? 12.287 -2.070 -1.862 1.00 91.25 184 ASN A CA 1
ATOM 1406 C C . ASN A 1 184 ? 12.514 -0.597 -1.473 1.00 91.25 184 ASN A C 1
ATOM 1408 O O . ASN A 1 184 ? 13.219 0.118 -2.191 1.00 91.25 184 ASN A O 1
ATOM 1412 N N . PRO A 1 185 ? 11.991 -0.124 -0.329 1.00 91.88 185 PRO A N 1
ATOM 1413 C CA . PRO A 1 185 ? 12.192 1.259 0.100 1.00 91.88 185 PRO A CA 1
ATOM 1414 C C . PRO A 1 185 ? 13.650 1.546 0.487 1.00 91.88 185 PRO A C 1
ATOM 1416 O O . PRO A 1 185 ? 14.100 2.683 0.368 1.00 91.88 185 PRO A O 1
ATOM 1419 N N . HIS A 1 186 ? 14.428 0.524 0.869 1.00 90.62 186 HIS A N 1
ATOM 1420 C CA . HIS A 1 186 ? 15.848 0.659 1.217 1.00 90.62 186 HIS A CA 1
ATOM 1421 C C . HIS A 1 186 ? 16.759 0.898 0.005 1.00 90.62 186 HIS A C 1
ATOM 1423 O O . HIS A 1 186 ? 17.963 1.103 0.164 1.00 90.62 186 HIS A O 1
ATOM 1429 N N . SER A 1 187 ? 16.200 0.889 -1.207 1.00 90.31 187 SER A N 1
ATOM 1430 C CA . SER A 1 187 ? 16.861 1.419 -2.398 1.00 90.31 187 SER A CA 1
ATOM 1431 C C . SER A 1 187 ? 17.018 2.943 -2.350 1.00 90.31 187 SER A C 1
ATOM 1433 O O . SER A 1 187 ? 17.874 3.486 -3.050 1.00 90.31 187 SER A O 1
ATOM 1435 N N . ILE A 1 188 ? 16.226 3.635 -1.523 1.00 90.50 188 ILE A N 1
ATOM 1436 C CA . ILE A 1 188 ? 16.385 5.058 -1.213 1.00 90.50 188 ILE A CA 1
ATOM 1437 C C . ILE A 1 188 ? 17.187 5.193 0.092 1.00 90.50 188 ILE A C 1
ATOM 1439 O O . ILE A 1 188 ? 16.874 4.493 1.061 1.00 90.50 188 ILE A O 1
ATOM 1443 N N . PRO A 1 189 ? 18.205 6.077 0.158 1.00 88.06 189 PRO A N 1
ATOM 1444 C CA . PRO A 1 189 ? 18.990 6.255 1.377 1.00 88.06 189 PRO A CA 1
ATOM 1445 C C . PRO A 1 189 ? 18.116 6.587 2.592 1.00 88.06 189 PRO A C 1
ATOM 1447 O O . PRO A 1 189 ? 17.168 7.366 2.497 1.00 88.06 189 PRO A O 1
ATOM 1450 N N . GLN A 1 190 ? 18.450 5.990 3.739 1.00 83.94 190 GLN A N 1
ATOM 1451 C CA . GLN A 1 190 ? 17.648 6.080 4.964 1.00 83.94 190 GLN A CA 1
ATOM 1452 C C . GLN A 1 190 ? 17.441 7.522 5.445 1.00 83.94 190 GLN A C 1
ATOM 1454 O O . GLN A 1 190 ? 16.368 7.857 5.946 1.00 83.94 190 GLN A O 1
ATOM 1459 N N . ASP A 1 191 ? 18.423 8.391 5.210 1.00 80.62 191 ASP A N 1
ATOM 1460 C CA . ASP A 1 191 ? 18.386 9.806 5.593 1.00 80.62 191 ASP A CA 1
ATOM 1461 C C . ASP A 1 191 ? 17.176 10.568 5.010 1.00 80.62 191 ASP A C 1
ATOM 1463 O O . ASP A 1 191 ? 16.783 11.605 5.542 1.00 80.62 191 ASP A O 1
ATOM 1467 N N . PHE A 1 192 ? 16.552 10.061 3.938 1.00 81.88 192 PHE A N 1
ATOM 1468 C CA . PHE A 1 192 ? 15.392 10.693 3.299 1.00 81.88 192 PHE A CA 1
ATOM 1469 C C . PHE A 1 192 ? 14.052 10.390 3.967 1.00 81.88 192 PHE A C 1
ATOM 1471 O O . PHE A 1 192 ? 13.085 11.114 3.729 1.00 81.88 192 PHE A O 1
ATOM 1478 N N . TRP A 1 193 ? 13.956 9.328 4.763 1.00 83.69 193 TRP A N 1
ATOM 1479 C CA . TRP A 1 193 ? 12.687 8.888 5.353 1.00 83.69 193 TRP A CA 1
ATOM 1480 C C . TRP A 1 193 ? 12.772 8.612 6.856 1.00 83.69 193 TRP A C 1
ATOM 1482 O O . TRP A 1 193 ? 11.742 8.508 7.521 1.00 83.69 193 TRP A O 1
ATOM 1492 N N . ASP A 1 194 ? 13.968 8.555 7.439 1.00 78.62 194 ASP A N 1
ATOM 1493 C CA . ASP A 1 194 ? 14.117 8.522 8.888 1.00 78.62 194 ASP A CA 1
ATOM 1494 C C . ASP A 1 194 ? 13.805 9.904 9.491 1.00 78.62 194 ASP A C 1
ATOM 1496 O O . ASP A 1 194 ? 14.523 10.886 9.298 1.00 78.62 194 ASP A O 1
ATOM 1500 N N . SER A 1 195 ? 12.714 9.976 10.256 1.00 60.28 195 SER A N 1
ATOM 1501 C CA . SER A 1 195 ? 12.223 11.182 10.947 1.00 60.28 195 SER A CA 1
ATOM 1502 C C . SER A 1 195 ? 13.243 11.875 11.871 1.00 60.28 195 SER A C 1
ATOM 1504 O O . SER A 1 195 ? 13.065 13.043 12.226 1.00 60.28 195 SER A O 1
ATOM 1506 N N . THR A 1 196 ? 14.316 11.184 12.274 1.00 53.97 196 THR A N 1
ATOM 1507 C CA . THR A 1 196 ? 15.425 11.793 13.028 1.00 53.97 196 THR A CA 1
ATOM 1508 C C . THR A 1 196 ? 16.384 12.586 12.135 1.00 53.97 196 THR A C 1
ATOM 1510 O O . THR A 1 196 ? 16.932 13.595 12.584 1.00 53.97 196 THR A O 1
ATOM 1513 N N . ALA A 1 197 ? 16.513 12.206 10.860 1.00 48.28 197 ALA A N 1
ATOM 1514 C CA . ALA A 1 197 ? 17.343 12.873 9.861 1.00 48.28 197 ALA A CA 1
ATOM 1515 C C . ALA A 1 197 ? 16.666 14.126 9.279 1.00 48.28 197 ALA A C 1
ATOM 1517 O O . ALA A 1 197 ? 17.331 15.133 9.058 1.00 48.28 197 ALA A O 1
ATOM 1518 N N . THR A 1 198 ? 15.333 14.145 9.154 1.00 42.97 198 THR A N 1
ATOM 1519 C CA . THR A 1 198 ? 14.577 15.309 8.635 1.00 42.97 198 THR A CA 1
ATOM 1520 C C . THR A 1 198 ? 14.645 16.544 9.547 1.00 42.97 198 THR A C 1
ATOM 1522 O O . THR A 1 198 ? 14.290 17.647 9.135 1.00 42.97 198 THR A O 1
ATOM 1525 N N . LYS A 1 199 ? 15.113 16.386 10.795 1.00 44.78 199 LYS A N 1
ATOM 1526 C CA . LYS A 1 199 ? 15.356 17.496 11.733 1.00 44.78 199 LYS A CA 1
ATOM 1527 C C . LYS A 1 199 ? 16.716 18.171 11.519 1.00 44.78 199 LYS A C 1
ATOM 1529 O O . LYS A 1 199 ? 16.918 19.296 11.975 1.00 44.78 199 LYS A O 1
ATOM 1534 N N . LEU A 1 200 ? 17.627 17.521 10.800 1.00 41.94 200 LEU A N 1
ATOM 1535 C CA . LEU A 1 200 ? 18.836 18.135 10.277 1.00 41.94 200 LEU A CA 1
ATOM 1536 C C . LEU A 1 200 ? 18.522 18.564 8.851 1.00 41.94 200 LEU A C 1
ATOM 1538 O O . LEU A 1 200 ? 18.687 17.816 7.896 1.00 41.94 200 LEU A O 1
ATOM 1542 N N . CYS A 1 201 ? 18.044 19.800 8.726 1.00 43.50 201 CYS A N 1
ATOM 1543 C CA . CYS A 1 201 ? 18.187 20.581 7.508 1.00 43.50 201 CYS A CA 1
ATOM 1544 C C . CYS A 1 201 ? 19.620 20.346 7.009 1.00 43.50 201 CYS A C 1
ATOM 1546 O O . CYS A 1 201 ? 20.554 20.833 7.652 1.00 43.50 201 CYS A O 1
ATOM 1548 N N . MET A 1 202 ? 19.804 19.499 5.987 1.00 47.84 202 MET A N 1
ATOM 1549 C CA . MET A 1 202 ? 21.131 19.164 5.482 1.00 47.84 202 MET A CA 1
ATOM 1550 C C . MET A 1 202 ? 21.758 20.482 5.044 1.00 47.84 202 MET A C 1
ATOM 1552 O O . MET A 1 202 ? 21.393 21.046 4.011 1.00 47.84 202 MET A O 1
ATOM 1556 N N . LYS A 1 203 ? 22.651 21.034 5.869 1.00 46.84 203 LYS A N 1
ATOM 1557 C CA . LYS A 1 203 ? 23.432 22.200 5.474 1.00 46.84 203 LYS A CA 1
ATOM 1558 C C . LYS A 1 203 ? 24.244 21.764 4.260 1.00 46.84 203 LYS A C 1
ATOM 1560 O O . LYS A 1 203 ? 24.699 20.625 4.194 1.00 46.84 203 LYS A O 1
ATOM 1565 N N . GLY A 1 204 ? 24.437 22.660 3.292 1.00 49.88 204 GLY A N 1
ATOM 1566 C CA . GLY A 1 204 ? 25.113 22.341 2.024 1.00 49.88 204 GLY A CA 1
ATOM 1567 C C . GLY A 1 204 ? 26.522 21.734 2.164 1.00 49.88 204 GLY A C 1
ATOM 1568 O O . GLY A 1 204 ? 27.057 21.206 1.191 1.00 49.88 204 GLY A O 1
ATOM 1569 N N . GLU A 1 205 ? 27.107 21.775 3.362 1.00 47.53 205 GLU A N 1
ATOM 1570 C CA . GLU A 1 205 ? 28.373 21.139 3.729 1.00 47.53 205 GLU A CA 1
ATOM 1571 C C . GLU A 1 205 ? 28.273 19.603 3.855 1.00 47.53 205 GLU A C 1
ATOM 1573 O O . GLU A 1 205 ? 29.218 18.912 3.476 1.00 47.53 205 GLU A O 1
ATOM 1578 N N . ASP A 1 206 ? 27.127 19.040 4.263 1.00 51.25 206 ASP A N 1
ATOM 1579 C CA . ASP A 1 206 ? 26.932 17.585 4.403 1.00 51.25 206 ASP A CA 1
ATOM 1580 C C . ASP A 1 206 ? 26.765 16.858 3.059 1.00 51.25 206 ASP A C 1
ATOM 1582 O O . ASP A 1 206 ? 27.124 15.689 2.932 1.00 51.25 206 ASP A O 1
ATOM 1586 N N . LEU A 1 207 ? 26.310 17.565 2.018 1.00 51.31 207 LEU A N 1
ATOM 1587 C CA . LEU A 1 207 ? 26.158 17.021 0.661 1.00 51.31 207 LEU A CA 1
ATOM 1588 C C . LEU A 1 207 ? 27.495 16.728 -0.031 1.00 51.31 207 LEU A C 1
ATOM 1590 O O . LEU A 1 207 ? 27.550 15.920 -0.960 1.00 51.31 207 LEU A O 1
ATOM 1594 N N . ARG A 1 208 ? 28.582 17.371 0.417 1.00 48.31 208 ARG A N 1
ATOM 1595 C CA . ARG A 1 208 ? 29.936 17.149 -0.115 1.00 48.31 208 ARG A CA 1
ATOM 1596 C C . ARG A 1 208 ? 30.619 15.920 0.488 1.00 48.31 208 ARG A C 1
ATOM 1598 O O . ARG A 1 208 ? 31.572 15.428 -0.104 1.00 48.31 208 ARG A O 1
ATOM 1605 N N . ALA A 1 209 ? 30.131 15.413 1.622 1.00 48.62 209 ALA A N 1
ATOM 1606 C CA . ALA A 1 209 ? 30.723 14.272 2.322 1.00 48.62 209 ALA A CA 1
ATOM 1607 C C . ALA A 1 209 ? 30.315 12.900 1.743 1.00 48.62 209 ALA A C 1
ATOM 1609 O O . ALA A 1 209 ? 30.846 11.879 2.175 1.00 48.62 209 ALA A O 1
ATOM 1610 N N . GLY A 1 210 ? 29.412 12.865 0.754 1.00 53.97 210 GLY A N 1
ATOM 1611 C CA . GLY A 1 210 ? 28.877 11.620 0.193 1.00 53.97 210 GLY A CA 1
ATOM 1612 C C . GLY A 1 210 ? 27.936 10.884 1.155 1.00 53.97 210 GLY A C 1
ATOM 1613 O O . GLY A 1 210 ? 27.742 11.292 2.299 1.00 53.97 210 GLY A O 1
ATOM 1614 N N . ASN A 1 211 ? 27.317 9.801 0.676 1.00 57.34 211 ASN A N 1
ATOM 1615 C CA . ASN A 1 211 ? 26.431 8.956 1.480 1.00 57.34 211 ASN A CA 1
ATOM 1616 C C . ASN A 1 211 ? 27.244 8.271 2.598 1.00 57.34 211 ASN A C 1
ATOM 1618 O O . ASN A 1 211 ? 27.881 7.243 2.364 1.00 57.34 211 ASN A O 1
ATOM 1622 N N . ARG A 1 212 ? 27.250 8.851 3.809 1.00 55.72 212 ARG A N 1
ATOM 1623 C CA . ARG A 1 212 ? 28.018 8.342 4.963 1.00 55.72 212 ARG A CA 1
ATOM 1624 C C . ARG A 1 212 ? 27.556 6.942 5.407 1.00 55.72 212 ARG A C 1
ATOM 1626 O O . ARG A 1 212 ? 28.324 6.241 6.056 1.00 55.72 212 ARG A O 1
ATOM 1633 N N . ASN A 1 213 ? 26.351 6.528 4.995 1.00 60.41 213 ASN A N 1
ATOM 1634 C CA . ASN A 1 213 ? 25.698 5.259 5.326 1.00 60.41 213 ASN A CA 1
ATOM 1635 C C . ASN A 1 213 ? 25.366 4.433 4.064 1.00 60.41 213 ASN A C 1
ATOM 1637 O O . ASN A 1 213 ? 24.297 3.828 3.972 1.00 60.41 213 ASN A O 1
ATOM 1641 N N . ALA A 1 214 ? 26.257 4.424 3.065 1.00 64.94 214 ALA A N 1
ATOM 1642 C CA . ALA A 1 214 ? 26.037 3.693 1.819 1.00 64.94 214 ALA A CA 1
ATOM 1643 C C . ALA A 1 214 ? 25.864 2.183 2.056 1.00 64.94 214 ALA A C 1
ATOM 1645 O O . ALA A 1 214 ? 26.814 1.453 2.340 1.00 64.94 214 ALA A O 1
ATOM 1646 N N . SER A 1 215 ? 24.627 1.715 1.908 1.00 77.44 215 SER A N 1
ATOM 1647 C CA . SER A 1 215 ? 24.286 0.300 1.807 1.00 77.44 215 SER A CA 1
ATOM 1648 C C . SER A 1 215 ? 24.509 -0.199 0.370 1.00 77.44 215 SER A C 1
ATOM 1650 O O . SER A 1 215 ? 24.459 0.601 -0.570 1.00 77.44 215 SER A O 1
ATOM 1652 N N . PRO A 1 216 ? 24.683 -1.515 0.142 1.00 79.56 216 PRO A N 1
ATOM 1653 C CA . PRO A 1 216 ? 24.755 -2.075 -1.210 1.00 79.56 216 PRO A CA 1
ATOM 1654 C C . PRO A 1 216 ? 23.587 -1.646 -2.116 1.00 79.56 216 PRO A C 1
ATOM 1656 O O . PRO A 1 216 ? 23.760 -1.456 -3.315 1.00 79.56 216 PRO A O 1
ATOM 1659 N N . GLN A 1 217 ? 22.406 -1.432 -1.532 1.00 82.69 217 GLN A N 1
ATOM 1660 C CA . GLN A 1 217 ? 21.179 -1.031 -2.223 1.00 82.69 217 GLN A CA 1
ATOM 1661 C C . GLN A 1 217 ? 21.159 0.450 -2.636 1.00 82.69 217 GLN A C 1
ATOM 1663 O O . GLN A 1 217 ? 20.330 0.842 -3.454 1.00 82.69 217 GLN A O 1
ATOM 1668 N N . THR A 1 218 ? 22.066 1.272 -2.100 1.00 85.31 218 THR A N 1
ATOM 1669 C CA . THR A 1 218 ? 22.142 2.723 -2.348 1.00 85.31 218 THR A CA 1
ATOM 1670 C C . THR A 1 218 ? 23.410 3.139 -3.096 1.00 85.31 218 THR A C 1
ATOM 1672 O O . THR A 1 218 ? 23.649 4.330 -3.276 1.00 85.31 218 THR A O 1
ATOM 1675 N N . LEU A 1 219 ? 24.200 2.176 -3.594 1.00 84.81 219 LEU A N 1
ATOM 1676 C CA . LEU A 1 219 ? 25.435 2.418 -4.360 1.00 84.81 219 LEU A CA 1
ATOM 1677 C C . LEU A 1 219 ? 25.217 3.234 -5.642 1.00 84.81 219 LEU A C 1
ATOM 1679 O O . LEU A 1 219 ? 26.111 3.958 -6.071 1.00 84.81 219 LEU A O 1
ATOM 1683 N N . TRP A 1 220 ? 24.026 3.148 -6.234 1.00 87.50 220 TRP A N 1
ATOM 1684 C CA . TRP A 1 220 ? 23.632 3.955 -7.392 1.00 87.50 220 TRP A CA 1
ATOM 1685 C C . TRP A 1 220 ? 23.565 5.461 -7.061 1.00 87.50 220 TRP A C 1
ATOM 1687 O O . TRP A 1 220 ? 23.634 6.317 -7.948 1.00 87.50 220 TRP A O 1
ATOM 1697 N N . CYS A 1 221 ? 23.398 5.814 -5.782 1.00 85.25 221 CYS A N 1
ATOM 1698 C CA . CYS A 1 221 ? 23.115 7.171 -5.342 1.00 85.25 221 CYS A CA 1
ATOM 1699 C C . CYS A 1 221 ? 24.409 7.994 -5.229 1.00 85.25 221 CYS A C 1
ATOM 1701 O O . CYS A 1 221 ? 25.110 7.978 -4.218 1.00 85.25 221 CYS A O 1
ATOM 1703 N N . SER A 1 222 ? 24.724 8.731 -6.295 1.00 85.50 222 SER A N 1
ATOM 1704 C CA . SER A 1 222 ? 25.812 9.709 -6.323 1.00 85.50 222 SER A CA 1
ATOM 1705 C C . SER A 1 222 ? 25.408 11.015 -5.627 1.00 85.50 222 SER A C 1
ATOM 1707 O O . SER A 1 222 ? 24.230 11.259 -5.356 1.00 85.50 222 SER A O 1
ATOM 1709 N N . SER A 1 223 ? 26.365 11.920 -5.410 1.00 80.31 223 SER A N 1
ATOM 1710 C CA . SER A 1 223 ? 26.080 13.273 -4.905 1.00 80.31 223 SER A CA 1
ATOM 1711 C C . SER A 1 223 ? 25.081 14.042 -5.783 1.00 80.31 223 SER A C 1
ATOM 1713 O O . SER A 1 223 ? 24.233 14.766 -5.262 1.00 80.31 223 SER A O 1
ATOM 1715 N N . PHE A 1 224 ? 25.114 13.842 -7.105 1.00 84.12 224 PHE A N 1
ATOM 1716 C CA . PHE A 1 224 ? 24.142 14.428 -8.033 1.00 84.12 224 PHE A CA 1
ATOM 1717 C C . PHE A 1 224 ? 22.726 13.869 -7.819 1.00 84.12 224 PHE A C 1
ATOM 1719 O O . PHE A 1 224 ? 21.747 14.625 -7.798 1.00 84.12 224 PHE A O 1
ATOM 1726 N N . HIS A 1 225 ? 22.615 12.553 -7.616 1.00 87.19 225 HIS A N 1
ATOM 1727 C CA . HIS A 1 225 ? 21.341 11.898 -7.324 1.00 87.19 225 HIS A CA 1
ATOM 1728 C C . HIS A 1 225 ? 20.777 12.362 -5.978 1.00 87.19 225 HIS A C 1
ATOM 1730 O O . HIS A 1 225 ? 19.599 12.700 -5.916 1.00 87.19 225 HIS A O 1
ATOM 1736 N N . LEU A 1 226 ? 21.615 12.492 -4.943 1.00 83.75 226 LEU A N 1
ATOM 1737 C CA . LEU A 1 226 ? 21.208 12.991 -3.624 1.00 83.75 226 LEU A CA 1
ATOM 1738 C C . LEU A 1 226 ? 20.566 14.383 -3.699 1.00 83.75 226 LEU A C 1
ATOM 1740 O O . LEU A 1 226 ? 19.476 14.590 -3.172 1.00 83.75 226 LEU A O 1
ATOM 1744 N N . VAL A 1 227 ? 21.194 15.329 -4.404 1.00 83.81 227 VAL A N 1
ATOM 1745 C CA . VAL A 1 227 ? 20.636 16.683 -4.581 1.00 83.81 227 VAL A CA 1
ATOM 1746 C C . VAL A 1 227 ? 19.314 16.645 -5.351 1.00 83.81 227 VAL A C 1
ATOM 1748 O O . VAL A 1 227 ? 18.388 17.396 -5.044 1.00 83.81 227 VAL A O 1
ATOM 1751 N N . SER A 1 228 ? 19.212 15.780 -6.361 1.00 87.62 228 SER A N 1
ATOM 1752 C CA . SER A 1 228 ? 17.996 15.644 -7.167 1.00 87.62 228 SER A CA 1
ATOM 1753 C C . SER A 1 228 ? 16.842 15.012 -6.392 1.00 87.62 228 SER A C 1
ATOM 1755 O O . SER A 1 228 ? 15.705 15.457 -6.564 1.00 87.62 228 SER A O 1
ATOM 1757 N N . LEU A 1 229 ? 17.140 14.033 -5.534 1.00 87.06 229 LEU A N 1
ATOM 1758 C CA . LEU A 1 229 ? 16.201 13.413 -4.604 1.00 87.06 229 LEU A CA 1
ATOM 1759 C C . LEU A 1 229 ? 15.717 14.423 -3.563 1.00 87.06 229 LEU A C 1
ATOM 1761 O O . LEU A 1 229 ? 14.514 14.563 -3.392 1.00 87.06 229 LEU A O 1
ATOM 1765 N N . LEU A 1 230 ? 16.616 15.196 -2.942 1.00 83.38 230 LEU A N 1
ATOM 1766 C CA . LEU A 1 230 ? 16.248 16.199 -1.928 1.00 83.38 230 LEU A CA 1
ATOM 1767 C C . LEU A 1 230 ? 15.275 17.259 -2.448 1.00 83.38 230 LEU A C 1
ATOM 1769 O O . LEU A 1 230 ? 14.479 17.795 -1.689 1.00 83.38 230 LEU A O 1
ATOM 1773 N N . LYS A 1 231 ? 15.335 17.573 -3.745 1.00 85.25 231 LYS A N 1
ATOM 1774 C CA . LYS A 1 231 ? 14.418 18.529 -4.377 1.00 85.25 231 LYS A CA 1
ATOM 1775 C C . LYS A 1 231 ? 13.024 17.958 -4.647 1.00 85.25 231 LYS A C 1
ATOM 1777 O O . LYS A 1 231 ? 12.110 18.742 -4.873 1.00 85.25 231 LYS A O 1
ATOM 1782 N N . ARG A 1 232 ? 12.883 16.632 -4.718 1.00 86.62 232 ARG A N 1
ATOM 1783 C CA . ARG A 1 232 ? 11.678 15.944 -5.221 1.00 86.62 232 ARG A CA 1
ATOM 1784 C C . ARG A 1 232 ? 10.983 15.080 -4.170 1.00 86.62 232 ARG A C 1
ATOM 1786 O O . ARG A 1 232 ? 9.791 14.834 -4.293 1.00 86.62 232 ARG A O 1
ATOM 1793 N N . LEU A 1 233 ? 11.706 14.635 -3.144 1.00 85.81 233 LEU A N 1
ATOM 1794 C CA . LEU A 1 233 ? 11.136 13.963 -1.982 1.00 85.81 233 LEU A CA 1
ATOM 1795 C C . LEU A 1 233 ? 10.471 14.993 -1.076 1.00 85.81 233 LEU A C 1
ATOM 1797 O O . LEU A 1 233 ? 11.134 15.754 -0.374 1.00 85.81 233 LEU A O 1
ATOM 1801 N N . ASP A 1 234 ? 9.145 15.013 -1.129 1.00 86.06 234 ASP A N 1
ATOM 1802 C CA . ASP A 1 234 ? 8.321 15.759 -0.195 1.00 86.06 234 ASP A CA 1
ATOM 1803 C C . ASP A 1 234 ? 8.048 14.949 1.085 1.00 86.06 234 ASP A C 1
ATOM 1805 O O . ASP A 1 234 ? 8.387 13.767 1.201 1.00 86.06 234 ASP A O 1
ATOM 1809 N N . PHE A 1 235 ? 7.424 15.597 2.071 1.00 85.44 235 PHE A N 1
ATOM 1810 C CA . PHE A 1 235 ? 7.140 14.964 3.358 1.00 85.44 235 PHE A CA 1
ATOM 1811 C C . PHE A 1 235 ? 6.236 13.727 3.213 1.00 85.44 235 PHE A C 1
ATOM 1813 O O . PHE A 1 235 ? 6.396 12.751 3.946 1.00 85.44 235 PHE A O 1
ATOM 1820 N N . GLY A 1 236 ? 5.295 13.752 2.263 1.00 86.94 236 GLY A N 1
ATOM 1821 C CA . GLY A 1 236 ? 4.379 12.641 2.012 1.00 86.94 236 GLY A CA 1
ATOM 1822 C C . GLY A 1 236 ? 5.108 11.401 1.500 1.00 86.94 236 GLY A C 1
ATOM 1823 O O . GLY A 1 236 ? 4.932 10.312 2.043 1.00 86.94 236 GLY A O 1
ATOM 1824 N N . LEU A 1 237 ? 5.977 11.557 0.501 1.00 89.31 237 LEU A N 1
ATOM 1825 C CA . LEU A 1 237 ? 6.790 10.463 -0.031 1.00 89.31 237 LEU A CA 1
ATOM 1826 C C . LEU A 1 237 ? 7.738 9.889 1.028 1.00 89.31 237 LEU A C 1
ATOM 1828 O O . LEU A 1 237 ? 7.831 8.668 1.160 1.00 89.31 237 LEU A O 1
ATOM 1832 N N . SER A 1 238 ? 8.384 10.746 1.824 1.00 89.69 238 SER A N 1
ATOM 1833 C CA . SER A 1 238 ? 9.210 10.312 2.957 1.00 89.69 238 SER A CA 1
ATOM 1834 C C . SER A 1 238 ? 8.409 9.487 3.967 1.00 89.69 238 SER A C 1
ATOM 1836 O O . SER A 1 238 ? 8.883 8.443 4.412 1.00 89.69 238 SER A O 1
ATOM 1838 N N . TYR A 1 239 ? 7.178 9.902 4.285 1.00 89.81 239 TYR A N 1
ATOM 1839 C CA . TYR A 1 239 ? 6.279 9.141 5.153 1.00 89.81 239 TYR A CA 1
ATOM 1840 C C . TYR A 1 239 ? 5.968 7.749 4.575 1.00 89.81 239 TYR A C 1
ATOM 1842 O O . TYR A 1 239 ? 6.112 6.749 5.277 1.00 89.81 239 TYR A O 1
ATOM 1850 N N . HIS A 1 240 ? 5.608 7.650 3.292 1.00 90.38 240 HIS A N 1
ATOM 1851 C CA . HIS A 1 240 ? 5.301 6.356 2.667 1.00 90.38 240 HIS A CA 1
ATOM 1852 C C . HIS A 1 240 ? 6.520 5.425 2.590 1.00 90.38 240 HIS A C 1
ATOM 1854 O O . HIS A 1 240 ? 6.385 4.225 2.830 1.00 90.38 240 HIS A O 1
ATOM 1860 N N . LEU A 1 241 ? 7.717 5.963 2.332 1.00 91.44 241 LEU A N 1
ATOM 1861 C CA . LEU A 1 241 ? 8.969 5.200 2.400 1.00 91.44 241 LEU A CA 1
ATOM 1862 C C . LEU A 1 241 ? 9.252 4.689 3.817 1.00 91.44 241 LEU A C 1
ATOM 1864 O O . LEU A 1 241 ? 9.684 3.547 3.982 1.00 91.44 241 LEU A O 1
ATOM 1868 N N . GLN A 1 242 ? 8.973 5.501 4.840 1.00 88.81 242 GLN A N 1
ATOM 1869 C CA . GLN A 1 242 ? 9.128 5.098 6.234 1.00 88.81 242 GLN A CA 1
ATOM 1870 C C . GLN A 1 242 ? 8.159 3.968 6.605 1.00 88.81 242 GLN A C 1
ATOM 1872 O O . GLN A 1 242 ? 8.580 2.982 7.209 1.00 88.81 242 GLN A O 1
ATOM 1877 N N . VAL A 1 243 ? 6.884 4.079 6.214 1.00 87.06 243 VAL A N 1
ATOM 1878 C CA . VAL A 1 243 ? 5.874 3.029 6.437 1.00 87.06 243 VAL A CA 1
ATOM 1879 C C . VAL A 1 243 ? 6.273 1.734 5.734 1.00 87.06 243 VAL A C 1
ATOM 1881 O O . VAL A 1 243 ? 6.255 0.669 6.350 1.00 87.06 243 VAL A O 1
ATOM 1884 N N . ALA A 1 244 ? 6.716 1.822 4.479 1.00 89.88 244 ALA A N 1
ATOM 1885 C CA . ALA A 1 244 ? 7.167 0.667 3.711 1.00 89.88 244 ALA A CA 1
ATOM 1886 C C . ALA A 1 244 ? 8.457 0.031 4.252 1.00 89.88 244 ALA A C 1
ATOM 1888 O O . ALA A 1 244 ? 8.735 -1.121 3.937 1.00 89.88 244 ALA A O 1
ATOM 1889 N N . SER A 1 245 ? 9.245 0.762 5.043 1.00 88.56 245 SER A N 1
ATOM 1890 C CA . SER A 1 245 ? 10.452 0.255 5.714 1.00 88.56 245 SER A CA 1
ATOM 1891 C C . SER A 1 245 ? 10.154 -0.355 7.092 1.00 88.56 245 SER A C 1
ATOM 1893 O O . SER A 1 245 ? 11.060 -0.831 7.776 1.00 88.56 245 SER A O 1
ATOM 1895 N N . GLY A 1 246 ? 8.896 -0.293 7.539 1.00 83.31 246 GLY A N 1
ATOM 1896 C CA . GLY A 1 246 ? 8.464 -0.764 8.848 1.00 83.31 246 GLY A CA 1
ATOM 1897 C C . GLY A 1 246 ? 8.370 -2.293 8.964 1.00 83.31 246 GLY A C 1
ATOM 1898 O O . GLY A 1 246 ? 8.362 -3.014 7.970 1.00 83.31 246 GLY A O 1
ATOM 1899 N N . PRO A 1 247 ? 8.244 -2.823 10.193 1.00 73.00 247 PRO A N 1
ATOM 1900 C CA . PRO A 1 247 ? 8.176 -4.264 10.444 1.00 73.00 247 PRO A CA 1
ATOM 1901 C C . PRO A 1 247 ? 6.831 -4.908 10.071 1.00 73.00 247 PRO A C 1
ATOM 1903 O O . PRO A 1 247 ? 6.720 -6.127 10.120 1.00 73.00 247 PRO A O 1
ATOM 1906 N N . ASP A 1 248 ? 5.799 -4.116 9.771 1.00 72.44 248 ASP A N 1
ATOM 1907 C CA . ASP A 1 248 ? 4.447 -4.605 9.465 1.00 72.44 248 ASP A CA 1
ATOM 1908 C C . ASP A 1 248 ? 4.205 -4.740 7.940 1.00 72.44 248 ASP A C 1
ATOM 1910 O O . ASP A 1 248 ? 3.066 -4.812 7.486 1.00 72.44 248 ASP A O 1
ATOM 1914 N N . VAL A 1 249 ? 5.280 -4.781 7.142 1.00 78.12 249 VAL A N 1
ATOM 1915 C CA . VAL A 1 249 ? 5.232 -5.032 5.694 1.00 78.12 249 VAL A CA 1
ATOM 1916 C C . VAL A 1 249 ? 4.831 -6.489 5.425 1.00 78.12 249 VAL A C 1
ATOM 1918 O O . VAL A 1 249 ? 5.477 -7.392 5.962 1.00 78.12 249 VAL A O 1
ATOM 1921 N N . PRO A 1 250 ? 3.826 -6.750 4.565 1.00 78.88 250 PRO A N 1
ATOM 1922 C CA . PRO A 1 250 ? 3.401 -8.112 4.252 1.00 78.88 250 PRO A CA 1
ATOM 1923 C C . PRO A 1 250 ? 4.523 -8.928 3.603 1.00 78.88 250 PRO A C 1
ATOM 1925 O O . PRO A 1 250 ? 5.161 -8.465 2.649 1.00 78.88 250 PRO A O 1
ATOM 1928 N N . ALA A 1 251 ? 4.723 -10.158 4.082 1.00 81.69 251 ALA A N 1
ATOM 1929 C CA . ALA A 1 251 ? 5.670 -11.106 3.497 1.00 81.69 251 ALA A CA 1
ATOM 1930 C C . ALA A 1 251 ? 5.252 -11.518 2.072 1.00 81.69 251 ALA A C 1
ATOM 1932 O O . ALA A 1 251 ? 4.088 -11.386 1.681 1.00 81.69 251 ALA A O 1
ATOM 1933 N N . LYS A 1 252 ? 6.191 -12.052 1.281 1.00 81.44 252 LYS A N 1
ATOM 1934 C CA . LYS A 1 252 ? 5.920 -12.460 -0.109 1.00 81.44 252 LYS A CA 1
ATOM 1935 C C . LYS A 1 252 ? 4.832 -13.535 -0.179 1.00 81.44 252 LYS A C 1
ATOM 1937 O O . LYS A 1 252 ? 3.943 -13.449 -1.022 1.00 81.44 252 LYS A O 1
ATOM 1942 N N . GLU A 1 253 ? 4.878 -14.501 0.729 1.00 80.62 253 GLU A N 1
ATOM 1943 C CA . GLU A 1 253 ? 3.907 -15.590 0.836 1.00 80.62 253 GLU A CA 1
ATOM 1944 C C . GLU A 1 253 ? 2.518 -15.049 1.197 1.00 80.62 253 GLU A C 1
ATOM 1946 O O . GLU A 1 253 ? 1.512 -15.454 0.621 1.00 80.62 253 GLU A O 1
ATOM 1951 N N . GLU A 1 254 ? 2.457 -14.075 2.107 1.00 81.38 254 GLU A N 1
ATOM 1952 C CA . GLU A 1 254 ? 1.202 -13.434 2.503 1.00 81.38 254 GLU A CA 1
ATOM 1953 C C . GLU A 1 254 ? 0.560 -12.684 1.333 1.00 81.38 254 GLU A C 1
ATOM 1955 O O . GLU A 1 254 ? -0.643 -12.811 1.108 1.00 81.38 254 GLU A O 1
ATOM 1960 N N . ARG A 1 255 ? 1.366 -11.993 0.517 1.00 82.38 255 ARG A N 1
ATOM 1961 C CA . ARG A 1 255 ? 0.888 -11.352 -0.716 1.00 82.38 255 ARG A CA 1
ATOM 1962 C C . ARG A 1 255 ? 0.305 -12.351 -1.705 1.00 82.38 255 ARG A C 1
ATOM 1964 O O . ARG A 1 255 ? -0.747 -12.079 -2.272 1.00 82.38 255 ARG A O 1
ATOM 1971 N N . GLN A 1 256 ? 0.952 -13.501 -1.888 1.00 80.00 256 GLN A N 1
ATOM 1972 C CA . GLN A 1 256 ? 0.465 -14.548 -2.790 1.00 80.00 256 GLN A CA 1
ATOM 1973 C C . GLN A 1 256 ? -0.869 -15.135 -2.316 1.00 80.00 256 GLN A C 1
ATOM 1975 O O . GLN A 1 256 ? -1.788 -15.289 -3.117 1.00 80.00 256 GLN A O 1
ATOM 1980 N N . ILE A 1 257 ? -1.006 -15.399 -1.013 1.00 77.06 257 ILE A N 1
ATOM 1981 C CA . ILE A 1 257 ? -2.246 -15.927 -0.427 1.00 77.06 257 ILE A CA 1
ATOM 1982 C C . ILE A 1 257 ? -3.399 -14.937 -0.621 1.00 77.06 257 ILE A C 1
ATOM 1984 O O . ILE A 1 257 ? -4.454 -15.305 -1.128 1.00 77.06 257 ILE A O 1
ATOM 1988 N N . PHE A 1 258 ? -3.208 -13.668 -0.261 1.00 75.81 258 PHE A N 1
ATOM 1989 C CA . PHE A 1 258 ? -4.266 -12.662 -0.381 1.00 75.81 258 PHE A CA 1
ATOM 1990 C C . PHE A 1 258 ? -4.586 -12.302 -1.835 1.00 75.81 258 PHE A C 1
ATOM 1992 O O . PHE A 1 258 ? -5.734 -11.973 -2.128 1.00 75.81 258 PHE A O 1
ATOM 1999 N N . ALA A 1 259 ? -3.614 -12.401 -2.750 1.00 76.12 259 ALA A N 1
ATOM 2000 C CA . ALA A 1 259 ? -3.869 -12.288 -4.183 1.00 76.12 259 ALA A CA 1
ATOM 2001 C C . ALA A 1 259 ? -4.783 -13.423 -4.676 1.00 76.12 259 ALA A C 1
ATOM 2003 O O . ALA A 1 259 ? -5.777 -13.149 -5.341 1.00 76.12 259 ALA A O 1
ATOM 2004 N N . ALA A 1 260 ? -4.520 -14.672 -4.273 1.00 71.81 260 ALA A N 1
ATOM 2005 C CA . ALA A 1 260 ? -5.371 -15.819 -4.611 1.00 71.81 260 ALA A CA 1
ATOM 2006 C C . ALA A 1 260 ? -6.792 -15.724 -4.014 1.00 71.81 260 ALA A C 1
ATOM 2008 O O . ALA A 1 260 ? -7.729 -16.320 -4.542 1.00 71.81 260 ALA A O 1
ATOM 2009 N N . LEU A 1 261 ? -6.955 -14.968 -2.924 1.00 70.75 261 LEU A N 1
ATOM 2010 C CA . LEU A 1 261 ? -8.235 -14.722 -2.250 1.00 70.75 261 LEU A CA 1
ATOM 2011 C C . LEU A 1 261 ? -8.964 -13.462 -2.757 1.00 70.75 261 LEU A C 1
ATOM 2013 O O . LEU A 1 261 ? -10.007 -13.111 -2.213 1.00 70.75 261 LEU A O 1
ATOM 2017 N N . GLY A 1 262 ? -8.419 -12.752 -3.754 1.00 72.62 262 GLY A N 1
ATOM 2018 C CA . GLY A 1 262 ? -9.020 -11.520 -4.286 1.00 72.62 262 GLY A CA 1
ATOM 2019 C C . GLY A 1 262 ? -8.969 -10.323 -3.327 1.00 72.62 262 GLY A C 1
ATOM 2020 O O . GLY A 1 262 ? -9.661 -9.331 -3.523 1.00 72.62 262 GLY A O 1
ATOM 2021 N N . MET A 1 263 ? -8.134 -10.379 -2.287 1.00 73.69 263 MET A N 1
ATOM 2022 C CA . MET A 1 263 ? -8.043 -9.352 -1.243 1.00 73.69 263 MET A CA 1
ATOM 2023 C C . MET A 1 263 ? -6.712 -8.594 -1.260 1.00 73.69 263 MET A C 1
ATOM 2025 O O . MET A 1 263 ? -6.177 -8.192 -0.221 1.00 73.69 263 MET A O 1
ATOM 2029 N N . LYS A 1 264 ? -6.156 -8.388 -2.455 1.00 79.50 264 LYS A N 1
ATOM 2030 C CA . 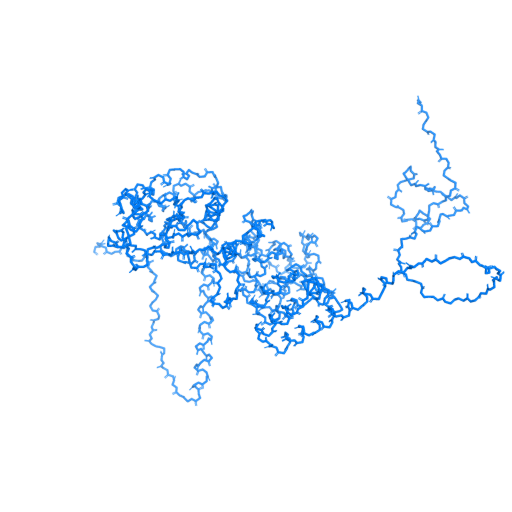LYS A 1 264 ? -4.909 -7.637 -2.647 1.00 79.50 264 LYS A CA 1
ATOM 2031 C C . LYS A 1 264 ? -5.001 -6.217 -2.067 1.00 79.50 264 LYS A C 1
ATOM 2033 O O . LYS A 1 264 ? -4.047 -5.762 -1.440 1.00 79.50 264 LYS A O 1
ATOM 2038 N N . SER A 1 265 ? -6.156 -5.559 -2.196 1.00 80.50 265 SER A N 1
ATOM 2039 C CA . SER A 1 265 ? -6.390 -4.193 -1.703 1.00 80.50 265 SER A CA 1
ATOM 2040 C C . SER A 1 265 ? -6.177 -4.051 -0.193 1.00 80.50 265 SER A C 1
ATOM 2042 O O . SER A 1 265 ? -5.611 -3.055 0.251 1.00 80.50 265 SER A O 1
ATOM 2044 N N . LEU A 1 266 ? -6.532 -5.068 0.602 1.00 83.69 266 LEU A N 1
ATOM 2045 C CA . LEU A 1 266 ? -6.342 -5.044 2.054 1.00 83.69 266 LEU A CA 1
ATOM 2046 C C . LEU A 1 266 ? -4.855 -5.060 2.445 1.00 83.69 266 LEU A C 1
ATOM 2048 O O . LEU A 1 266 ? -4.452 -4.345 3.361 1.00 83.69 266 LEU A O 1
ATOM 2052 N N . LEU A 1 267 ? -4.016 -5.812 1.723 1.00 83.12 267 LEU A N 1
ATOM 2053 C CA . LEU A 1 267 ? -2.561 -5.783 1.930 1.00 83.12 267 LEU A CA 1
ATOM 2054 C C . LEU A 1 267 ? -1.903 -4.510 1.394 1.00 83.12 267 LEU A C 1
ATOM 2056 O O . LEU A 1 267 ? -0.835 -4.127 1.867 1.00 83.12 267 LEU A O 1
ATOM 2060 N N . GLN A 1 268 ? -2.523 -3.867 0.406 1.00 84.75 268 GLN A N 1
ATOM 2061 C CA . GLN A 1 268 ? -2.058 -2.599 -0.145 1.00 84.75 268 GLN A CA 1
ATOM 2062 C C . GLN A 1 268 ? -2.491 -1.395 0.713 1.00 84.75 268 GLN A C 1
ATOM 2064 O O . GLN A 1 268 ? -1.836 -0.355 0.666 1.00 84.75 268 GLN A O 1
ATOM 2069 N N . ALA A 1 269 ? -3.523 -1.538 1.551 1.00 85.06 269 ALA A N 1
ATOM 2070 C CA . ALA A 1 269 ? -4.074 -0.466 2.380 1.00 85.06 269 ALA A CA 1
ATOM 2071 C C . ALA A 1 269 ? -3.028 0.342 3.180 1.00 85.06 269 ALA A C 1
ATOM 2073 O O . ALA A 1 269 ? -3.117 1.568 3.144 1.00 85.06 269 ALA A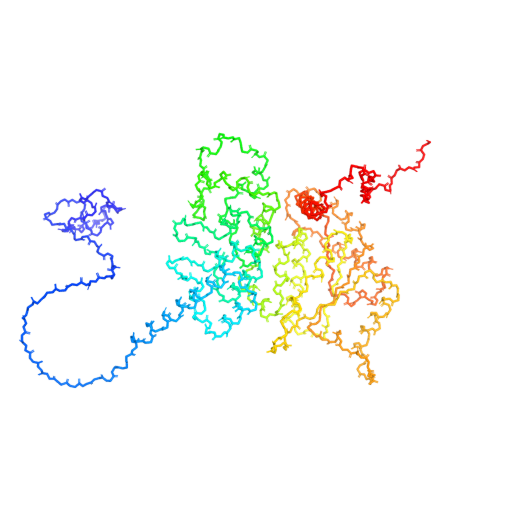 O 1
ATOM 2074 N N . PRO A 1 270 ? -1.998 -0.254 3.827 1.00 86.69 270 PRO A N 1
ATOM 2075 C CA . PRO A 1 270 ? -0.987 0.514 4.564 1.00 86.69 270 PRO A CA 1
ATOM 2076 C C . PRO A 1 270 ? -0.179 1.501 3.708 1.00 86.69 270 PRO A C 1
ATOM 2078 O O . PRO A 1 270 ? 0.425 2.424 4.245 1.00 86.69 270 PRO A O 1
ATOM 2081 N N . TYR A 1 271 ? -0.121 1.299 2.389 1.00 87.75 271 TYR A N 1
ATOM 2082 C CA . TYR A 1 271 ? 0.640 2.155 1.479 1.00 87.75 271 TYR A CA 1
ATOM 2083 C C . TYR A 1 271 ? -0.166 3.370 1.009 1.00 87.75 271 TYR A C 1
ATOM 2085 O O . TYR A 1 271 ? 0.431 4.398 0.691 1.00 87.75 271 TYR A O 1
ATOM 2093 N N . PHE A 1 272 ? -1.497 3.270 0.999 1.00 86.38 272 PHE A N 1
ATOM 2094 C CA . PHE A 1 272 ? -2.405 4.327 0.539 1.00 86.38 272 PHE A CA 1
ATOM 2095 C C . PHE A 1 272 ? -3.075 5.079 1.699 1.00 86.38 272 PHE A C 1
ATOM 2097 O O . PHE A 1 272 ? -3.293 6.288 1.604 1.00 86.38 272 PHE A O 1
ATOM 2104 N N . LEU A 1 273 ? -3.334 4.392 2.816 1.00 86.31 273 LEU A N 1
ATOM 2105 C CA . LEU A 1 273 ? -3.902 4.966 4.031 1.00 86.31 273 LEU A CA 1
ATOM 2106 C C . LEU A 1 273 ? -2.794 5.555 4.911 1.00 86.31 273 LEU A C 1
ATOM 2108 O O . LEU A 1 273 ? -1.832 4.873 5.264 1.00 86.31 273 LEU A O 1
ATOM 2112 N N . ILE A 1 274 ? -2.941 6.822 5.303 1.00 87.69 274 ILE A N 1
ATOM 2113 C CA . ILE A 1 274 ? -2.034 7.434 6.277 1.00 87.69 274 ILE A CA 1
ATOM 2114 C C . ILE A 1 274 ? -2.440 6.979 7.679 1.00 87.69 274 ILE A C 1
ATOM 2116 O O . ILE A 1 274 ? -3.552 7.235 8.139 1.00 87.69 274 ILE A O 1
ATOM 2120 N N . GLY A 1 275 ? -1.499 6.348 8.368 1.00 86.25 275 GLY A N 1
ATOM 2121 C CA . GLY A 1 275 ? -1.643 5.849 9.725 1.00 86.25 275 GLY A CA 1
ATOM 2122 C C . GLY A 1 275 ? -2.546 4.629 9.826 1.00 86.25 275 GLY A C 1
ATOM 2123 O O . GLY A 1 275 ? -2.676 3.844 8.891 1.00 86.25 275 GLY A O 1
ATOM 2124 N N . GLN A 1 276 ? -3.129 4.434 11.010 1.00 87.31 276 GLN A N 1
ATOM 2125 C CA . GLN A 1 276 ? -4.036 3.318 11.307 1.00 87.31 276 GLN A CA 1
ATOM 2126 C C . GLN A 1 276 ? -3.467 1.926 10.993 1.00 87.31 276 GLN A C 1
ATOM 2128 O O . GLN A 1 276 ? -4.222 0.965 10.845 1.00 87.31 276 GLN A O 1
ATOM 2133 N N . SER A 1 277 ? -2.139 1.769 10.962 1.00 85.06 277 SER A N 1
ATOM 2134 C CA . SER A 1 277 ? -1.491 0.481 10.677 1.00 85.06 277 SER A CA 1
ATOM 2135 C C . SER A 1 277 ? -1.938 -0.610 11.654 1.00 85.06 277 SER A C 1
ATOM 2137 O O . SER A 1 277 ? -2.036 -1.774 11.282 1.00 85.06 277 SER A O 1
ATOM 2139 N N . PHE A 1 278 ? -2.276 -0.227 12.890 1.00 84.88 278 PHE A N 1
ATOM 2140 C CA . PHE A 1 278 ? -2.876 -1.120 13.878 1.00 84.88 278 PHE A CA 1
ATOM 2141 C C . PHE A 1 278 ? -4.250 -1.652 13.442 1.00 84.88 278 PHE A C 1
ATOM 2143 O O . PHE A 1 278 ? -4.470 -2.862 13.491 1.00 84.88 278 PHE A O 1
ATOM 2150 N N . ALA A 1 279 ? -5.154 -0.774 12.992 1.00 88.25 279 ALA A N 1
ATOM 2151 C CA . ALA A 1 279 ? -6.481 -1.164 12.523 1.00 88.25 279 ALA A CA 1
ATOM 2152 C C . ALA A 1 279 ? -6.373 -2.061 11.285 1.00 88.25 279 ALA A C 1
ATOM 2154 O O . ALA A 1 279 ? -6.948 -3.146 11.270 1.00 88.25 279 ALA A O 1
ATOM 2155 N N . VAL A 1 280 ? -5.555 -1.665 10.300 1.00 87.69 280 VAL A N 1
ATOM 2156 C CA . VAL A 1 280 ? -5.311 -2.463 9.087 1.00 87.69 280 VAL A CA 1
ATOM 2157 C C . VAL A 1 280 ? -4.782 -3.849 9.447 1.00 87.69 280 VAL A C 1
ATOM 2159 O O . VAL A 1 280 ? -5.317 -4.850 8.984 1.00 87.69 280 VAL A O 1
ATOM 2162 N N . LYS A 1 281 ? -3.785 -3.926 10.335 1.00 86.75 281 LYS A N 1
ATOM 2163 C CA . LYS A 1 281 ? -3.223 -5.199 10.790 1.00 86.75 281 LYS A CA 1
ATOM 2164 C C . LYS A 1 281 ? -4.269 -6.094 11.451 1.00 86.75 281 LYS A C 1
ATOM 2166 O O . LYS A 1 281 ? -4.347 -7.271 11.115 1.00 86.75 281 LYS A O 1
ATOM 2171 N N . ARG A 1 282 ? -5.088 -5.545 12.354 1.00 88.38 282 ARG A N 1
ATOM 2172 C CA . ARG A 1 282 ? -6.160 -6.302 13.015 1.00 88.38 282 ARG A CA 1
ATOM 2173 C C . ARG A 1 282 ? -7.176 -6.823 12.006 1.00 88.38 282 ARG A C 1
ATOM 2175 O O . ARG A 1 282 ? -7.507 -8.001 12.060 1.00 88.38 282 ARG A O 1
ATOM 2182 N N . VAL A 1 283 ? -7.623 -5.990 11.065 1.00 89.56 283 VAL A N 1
ATOM 2183 C CA . VAL A 1 283 ? -8.532 -6.426 9.994 1.00 89.56 283 VAL A CA 1
ATOM 2184 C C . VAL A 1 283 ? -7.904 -7.577 9.207 1.00 89.56 283 VAL A C 1
ATOM 2186 O O . VAL A 1 283 ? -8.522 -8.629 9.083 1.00 89.56 283 VAL A O 1
ATOM 2189 N N . THR A 1 284 ? -6.655 -7.436 8.759 1.00 86.38 284 THR A N 1
ATOM 2190 C CA . THR A 1 284 ? -5.928 -8.496 8.042 1.00 86.38 284 THR A CA 1
ATOM 2191 C C . THR A 1 284 ? -5.855 -9.798 8.843 1.00 86.38 284 THR A C 1
ATOM 2193 O O . THR A 1 284 ? -6.120 -10.863 8.289 1.00 86.38 284 THR A O 1
ATOM 2196 N N . GLU A 1 285 ? -5.552 -9.739 10.142 1.00 86.94 285 GLU A N 1
ATOM 2197 C CA . GLU A 1 285 ? -5.481 -10.910 11.028 1.00 86.94 285 GLU A CA 1
ATOM 2198 C C . GLU A 1 285 ? -6.838 -11.621 11.174 1.00 86.94 285 GLU A C 1
ATOM 2200 O O . GLU A 1 285 ? -6.909 -12.849 11.040 1.00 86.94 285 GLU A O 1
ATOM 2205 N N . TYR A 1 286 ? -7.922 -10.871 11.403 1.00 88.19 286 TYR A N 1
ATOM 2206 C CA . TYR A 1 286 ? -9.266 -11.441 11.539 1.00 88.19 286 TYR A CA 1
ATOM 2207 C C . TYR A 1 286 ? -9.774 -12.027 10.230 1.00 88.19 286 TYR A C 1
ATOM 2209 O O . TYR A 1 286 ? -10.287 -13.145 10.223 1.00 88.19 286 TYR A O 1
ATOM 2217 N N . VAL A 1 287 ? -9.584 -11.320 9.116 1.00 85.12 287 VAL A N 1
ATOM 2218 C CA . VAL A 1 287 ? -10.030 -11.821 7.818 1.00 85.12 287 VAL A CA 1
ATOM 2219 C C . VAL A 1 287 ? -9.233 -13.057 7.411 1.00 85.12 287 VAL A C 1
ATOM 2221 O O . VAL A 1 287 ? -9.821 -14.054 7.002 1.00 85.12 287 VAL A O 1
ATOM 2224 N N . LYS A 1 288 ? -7.909 -13.061 7.602 1.00 83.12 288 LYS A N 1
ATOM 2225 C CA . LYS A 1 288 ? -7.075 -14.250 7.372 1.00 83.12 288 LYS A CA 1
ATOM 2226 C C . LYS A 1 288 ? -7.570 -15.445 8.182 1.00 83.12 288 LYS A C 1
ATOM 2228 O O . LYS A 1 288 ? -7.724 -16.534 7.638 1.00 83.12 288 LYS A O 1
ATOM 2233 N N . SER A 1 289 ? -7.845 -15.234 9.468 1.00 85.12 289 SER A N 1
ATOM 2234 C CA . SER A 1 289 ? -8.344 -16.286 10.358 1.00 85.12 289 SER A CA 1
ATOM 2235 C C . SER A 1 289 ? -9.708 -16.808 9.907 1.00 85.12 289 SER A C 1
ATOM 2237 O O . SER A 1 289 ? -9.924 -18.016 9.896 1.00 85.12 289 SER A O 1
ATOM 2239 N N . HIS A 1 290 ? -10.602 -15.915 9.479 1.00 82.50 290 HIS A N 1
ATOM 2240 C CA . HIS A 1 290 ? -11.928 -16.270 8.984 1.00 82.50 290 HIS A CA 1
ATOM 2241 C C . HIS A 1 290 ? -11.891 -17.064 7.675 1.00 82.50 290 HIS A C 1
ATOM 2243 O O . HIS A 1 290 ? -12.700 -17.962 7.490 1.00 82.50 290 HIS A O 1
ATOM 2249 N N . LEU A 1 291 ? -10.951 -16.756 6.777 1.00 77.69 291 LEU A N 1
ATOM 2250 C CA . LEU A 1 291 ? -10.825 -17.447 5.490 1.00 77.69 291 LEU A CA 1
ATOM 2251 C C . LEU A 1 291 ? -10.129 -18.809 5.606 1.00 77.69 291 LEU A C 1
ATOM 2253 O O . LEU A 1 291 ? -10.387 -19.699 4.801 1.00 77.69 291 LEU A O 1
ATOM 2257 N N . VAL A 1 292 ? -9.238 -18.976 6.586 1.00 78.44 292 VAL A N 1
ATOM 2258 C CA . VAL A 1 292 ? -8.530 -20.245 6.826 1.00 78.44 292 VAL A CA 1
ATOM 2259 C C . VAL A 1 292 ? -9.391 -21.232 7.616 1.00 78.44 292 VAL A C 1
ATOM 2261 O O . VAL A 1 292 ? -9.299 -22.441 7.401 1.00 78.44 292 VAL A O 1
ATOM 2264 N N . LEU A 1 293 ? -10.215 -20.742 8.544 1.00 77.69 293 LEU A N 1
ATOM 2265 C CA . LEU A 1 293 ? -11.061 -21.583 9.385 1.00 77.69 293 LEU A CA 1
ATOM 2266 C C . LEU A 1 293 ? -12.435 -21.798 8.730 1.00 77.69 293 LEU A C 1
ATOM 2268 O O . LEU A 1 293 ? -13.000 -20.855 8.187 1.00 77.69 293 LEU A O 1
ATOM 2272 N N . PRO A 1 294 ? -13.028 -23.004 8.813 1.00 64.31 294 PRO A N 1
ATOM 2273 C CA . PRO A 1 294 ? -14.388 -23.241 8.341 1.00 64.31 294 PRO A CA 1
ATOM 2274 C C . PRO A 1 294 ? -15.395 -22.497 9.234 1.00 64.31 294 PRO A C 1
ATOM 2276 O O . PRO A 1 294 ? -15.883 -23.025 10.235 1.00 64.31 294 PRO A O 1
ATOM 2279 N N . SER A 1 295 ? -15.687 -21.244 8.890 1.00 66.31 295 SER A N 1
ATOM 2280 C CA . SER A 1 295 ? -16.718 -20.428 9.525 1.00 66.31 295 SER A CA 1
ATOM 2281 C C . SER A 1 295 ? -18.093 -20.741 8.916 1.00 66.31 295 SER A C 1
ATOM 2283 O O . SER A 1 295 ? -18.221 -21.117 7.751 1.00 66.31 295 SER A O 1
ATOM 2285 N N . ARG A 1 296 ? -19.158 -20.637 9.722 1.00 61.66 296 ARG A N 1
ATOM 2286 C CA . ARG A 1 296 ? -20.542 -20.928 9.290 1.00 61.66 296 ARG A CA 1
ATOM 2287 C C . ARG A 1 296 ? -21.340 -19.682 8.869 1.00 61.66 296 ARG A C 1
ATOM 2289 O O . ARG A 1 296 ? -22.550 -19.779 8.706 1.00 61.66 296 ARG A O 1
ATOM 2296 N N . GLY A 1 297 ? -20.721 -18.507 8.755 1.00 76.50 297 GLY A N 1
ATOM 2297 C CA . GLY A 1 297 ? -21.428 -17.261 8.425 1.00 76.50 297 GLY A CA 1
ATOM 2298 C C . GLY A 1 297 ? -20.482 -16.089 8.193 1.00 76.50 297 GLY A C 1
ATOM 2299 O O . GLY A 1 297 ? -19.274 -16.279 8.274 1.00 76.50 297 GLY A O 1
ATOM 2300 N N . ALA A 1 298 ? -21.037 -14.910 7.907 1.00 80.94 298 ALA A N 1
ATOM 2301 C CA . ALA A 1 298 ? -20.266 -13.696 7.647 1.00 80.94 298 ALA A CA 1
ATOM 2302 C C . ALA A 1 298 ? -19.395 -13.266 8.844 1.00 80.94 298 ALA A C 1
ATOM 2304 O O . ALA A 1 298 ? -19.789 -13.457 9.994 1.00 80.94 298 ALA A O 1
ATOM 2305 N N . LEU A 1 299 ? -18.238 -12.660 8.559 1.00 85.94 299 LEU A N 1
ATOM 2306 C CA . LEU A 1 299 ? -17.366 -12.020 9.548 1.00 85.94 299 LEU A CA 1
ATOM 2307 C C . LEU A 1 299 ? -17.890 -10.620 9.879 1.00 85.94 299 LEU A C 1
ATOM 2309 O O . LEU A 1 299 ? -17.887 -9.752 9.007 1.00 85.94 299 LEU A O 1
ATOM 2313 N N . MET A 1 300 ? -18.275 -10.375 11.126 1.00 87.81 300 MET A N 1
ATOM 2314 C CA . MET A 1 300 ? -18.765 -9.079 11.595 1.00 87.81 300 MET A CA 1
ATOM 2315 C C . MET A 1 300 ? -17.654 -8.301 12.314 1.00 87.81 300 MET A C 1
ATOM 2317 O O . MET A 1 300 ? -17.228 -8.654 13.415 1.00 87.81 300 MET A O 1
ATOM 2321 N N . LEU A 1 301 ? -17.203 -7.203 11.710 1.00 90.50 301 LEU A N 1
ATOM 2322 C CA . LEU A 1 301 ? -16.203 -6.294 12.268 1.00 90.50 301 LEU A CA 1
ATOM 2323 C C . LEU A 1 301 ? -16.856 -4.974 12.676 1.00 90.50 301 LEU A C 1
ATOM 2325 O O . LEU A 1 301 ? -17.542 -4.349 11.873 1.00 90.50 301 LEU A O 1
ATOM 2329 N N . ALA A 1 302 ? -16.590 -4.504 13.892 1.00 91.44 302 ALA A N 1
ATOM 2330 C CA . ALA A 1 302 ? -16.982 -3.167 14.330 1.00 91.44 302 ALA A CA 1
ATOM 2331 C C . ALA A 1 302 ? -15.788 -2.212 14.247 1.00 91.44 302 ALA A C 1
ATOM 2333 O O . ALA A 1 302 ? -14.807 -2.380 14.969 1.00 91.44 302 ALA A O 1
ATOM 2334 N N . PHE A 1 303 ? -15.853 -1.217 13.370 1.00 91.00 303 PHE A N 1
ATOM 2335 C CA . PHE A 1 303 ? -14.863 -0.152 13.246 1.00 91.00 303 PHE A CA 1
ATOM 2336 C C . PHE A 1 303 ? -15.210 0.949 14.236 1.00 91.00 303 PHE A C 1
ATOM 2338 O O . PHE A 1 303 ? -16.213 1.632 14.086 1.00 91.00 303 PHE A O 1
ATOM 2345 N N . VAL A 1 304 ? -14.383 1.105 15.264 1.00 89.56 304 VAL A N 1
ATOM 2346 C CA . VAL A 1 304 ? -14.675 1.986 16.394 1.00 89.56 304 VAL A CA 1
ATOM 2347 C C . VAL A 1 304 ? -13.610 3.062 16.509 1.00 89.56 304 VAL A C 1
ATOM 2349 O O . VAL A 1 304 ? -12.414 2.770 16.518 1.00 89.56 304 VAL A O 1
ATOM 2352 N N . GLY A 1 305 ? -14.030 4.319 16.607 1.00 83.38 305 GLY A N 1
ATOM 2353 C CA . GLY A 1 305 ? -13.134 5.473 16.608 1.00 83.38 305 GLY A CA 1
ATOM 2354 C C . GLY A 1 305 ? -13.819 6.731 16.111 1.00 83.38 305 GLY A C 1
ATOM 2355 O O . GLY A 1 305 ? -15.017 6.735 15.845 1.00 83.38 305 GLY A O 1
ATOM 2356 N N . THR A 1 306 ? -13.046 7.802 15.988 1.00 75.94 306 THR A N 1
ATOM 2357 C CA . THR A 1 306 ? -13.588 9.062 15.483 1.00 75.94 306 THR A CA 1
ATOM 2358 C C . THR A 1 306 ? -13.851 8.938 13.974 1.00 75.94 306 THR A C 1
ATOM 2360 O O . THR A 1 306 ? -13.073 8.283 13.263 1.00 75.94 306 THR A O 1
ATOM 2363 N N . PRO A 1 307 ? -14.920 9.565 13.456 1.00 69.50 307 PRO A N 1
ATOM 2364 C CA . PRO A 1 307 ? -15.338 9.406 12.060 1.00 69.50 307 PRO A CA 1
ATOM 2365 C C . PRO A 1 307 ? -14.253 9.829 11.051 1.00 69.50 307 PRO A C 1
ATOM 2367 O O . PRO A 1 307 ? -14.151 9.275 9.957 1.00 69.50 307 PRO A O 1
ATOM 2370 N N . CYS A 1 308 ? -13.368 10.752 11.435 1.00 72.50 308 CYS A N 1
ATOM 2371 C CA . CYS A 1 308 ? -12.307 11.281 10.575 1.00 72.50 308 CYS A CA 1
ATOM 2372 C C . CYS A 1 308 ? -10.991 10.485 10.616 1.00 72.50 308 CYS A C 1
ATOM 2374 O O . CYS A 1 308 ? -10.020 10.884 9.976 1.00 72.50 308 CYS A O 1
ATOM 2376 N N . HIS A 1 309 ? -10.913 9.377 11.357 1.00 79.12 309 HIS A N 1
ATOM 2377 C CA . HIS A 1 309 ? -9.680 8.592 11.486 1.00 79.12 309 HIS A CA 1
ATOM 2378 C C . HIS A 1 309 ? -9.506 7.511 10.407 1.00 79.12 309 HIS A C 1
ATOM 2380 O O . HIS A 1 309 ? -8.706 6.600 10.584 1.00 79.12 309 HIS A O 1
ATOM 2386 N N . GLY A 1 310 ? -10.213 7.603 9.278 1.00 77.94 310 GLY A N 1
ATOM 2387 C CA . GLY A 1 310 ? -10.015 6.701 8.136 1.00 77.94 310 GLY A CA 1
ATOM 2388 C C . GLY A 1 310 ? -10.821 5.402 8.197 1.00 77.94 310 GLY A C 1
ATOM 2389 O O . GLY A 1 310 ? -10.487 4.453 7.493 1.00 77.94 310 GLY A O 1
ATOM 2390 N N . GLN A 1 311 ? -11.890 5.350 9.000 1.00 81.19 311 GLN A N 1
ATOM 2391 C CA . GLN A 1 311 ? -12.813 4.207 9.037 1.00 81.19 311 GLN A CA 1
ATOM 2392 C C . GLN A 1 311 ? -13.448 3.955 7.672 1.00 81.19 311 GLN A C 1
ATOM 2394 O O . GLN A 1 311 ? -13.345 2.855 7.137 1.00 81.19 311 GLN A O 1
ATOM 2399 N N . ALA A 1 312 ? -14.045 5.000 7.091 1.00 79.62 312 ALA A N 1
ATOM 2400 C CA . ALA A 1 312 ? -14.640 4.937 5.764 1.00 79.62 312 ALA A CA 1
ATOM 2401 C C . ALA A 1 312 ? -13.586 4.652 4.685 1.00 79.62 312 ALA A C 1
ATOM 2403 O O . ALA A 1 312 ? -13.842 3.855 3.796 1.00 79.62 312 ALA A O 1
ATOM 2404 N N . GLU A 1 313 ? -12.385 5.238 4.786 1.00 79.81 313 GLU A N 1
ATOM 2405 C CA . GLU A 1 313 ? -11.286 5.003 3.833 1.00 79.81 313 GLU A CA 1
ATOM 2406 C C . GLU A 1 313 ? -10.845 3.525 3.850 1.00 79.81 313 GLU A C 1
ATOM 2408 O O . GLU A 1 313 ? -10.689 2.915 2.795 1.00 79.81 313 GLU A O 1
ATOM 2413 N N . LEU A 1 314 ? -10.736 2.905 5.034 1.00 82.44 314 LEU A N 1
ATOM 2414 C CA . LEU A 1 314 ? -10.412 1.481 5.150 1.00 82.44 314 LEU A CA 1
ATOM 2415 C C . LEU A 1 314 ? -11.578 0.570 4.740 1.00 82.44 314 LEU A C 1
ATOM 2417 O O . LEU A 1 314 ? -11.344 -0.460 4.116 1.00 82.44 314 LEU A O 1
ATOM 2421 N N . ALA A 1 315 ? -12.822 0.930 5.062 1.00 75.12 315 ALA A N 1
ATOM 2422 C CA . ALA A 1 315 ? -14.004 0.162 4.664 1.00 75.12 315 ALA A CA 1
ATOM 2423 C C . ALA A 1 315 ? -14.282 0.253 3.152 1.00 75.12 315 ALA A C 1
ATOM 2425 O O . ALA A 1 315 ? -14.801 -0.690 2.553 1.00 75.12 315 ALA A O 1
ATOM 2426 N N . ALA A 1 316 ? -13.903 1.371 2.526 1.00 70.62 316 ALA A N 1
ATOM 2427 C CA . ALA A 1 316 ? -14.016 1.610 1.093 1.00 70.62 316 ALA A CA 1
ATOM 2428 C C . ALA A 1 316 ? -12.921 0.920 0.269 1.00 70.62 316 ALA A C 1
ATOM 2430 O O . ALA A 1 316 ? -13.066 0.868 -0.954 1.00 70.62 316 ALA A O 1
ATOM 2431 N N . ASN A 1 317 ? -11.880 0.348 0.898 1.00 61.69 317 ASN A N 1
ATOM 2432 C CA . ASN A 1 317 ? -10.933 -0.562 0.242 1.00 61.69 317 ASN A CA 1
ATOM 2433 C C . ASN A 1 317 ? -11.645 -1.869 -0.142 1.00 61.69 317 ASN A C 1
ATOM 2435 O O . ASN A 1 317 ? -11.424 -2.937 0.429 1.00 61.69 317 ASN A O 1
ATOM 2439 N N . ARG A 1 318 ? -12.530 -1.772 -1.133 1.00 52.00 318 ARG A N 1
ATOM 2440 C CA . ARG A 1 318 ? -13.144 -2.900 -1.818 1.00 52.00 318 ARG A CA 1
ATOM 2441 C C . ARG A 1 318 ? -12.031 -3.710 -2.480 1.00 52.00 318 ARG A C 1
ATOM 2443 O O . ARG A 1 318 ? -11.051 -3.156 -2.982 1.00 52.00 318 ARG A O 1
ATOM 2450 N N . GLY A 1 319 ? -12.143 -5.033 -2.449 1.00 41.06 319 GLY A N 1
ATOM 2451 C CA . GLY A 1 319 ? -11.441 -5.851 -3.430 1.00 41.06 319 GLY A CA 1
ATOM 2452 C C . GLY A 1 319 ? -11.918 -5.412 -4.815 1.00 41.06 319 GLY A C 1
ATOM 2453 O O . GLY A 1 319 ? -13.099 -5.536 -5.102 1.00 41.06 319 GLY A O 1
ATOM 2454 N N . VAL A 1 320 ? -10.999 -4.853 -5.605 1.00 30.89 320 VAL A N 1
ATOM 2455 C CA . VAL A 1 320 ? -11.081 -4.637 -7.061 1.00 30.89 320 VAL A CA 1
ATOM 2456 C C . VAL A 1 320 ? -12.070 -3.566 -7.580 1.00 30.89 320 VAL A C 1
ATOM 2458 O O . VAL A 1 320 ? -13.178 -3.353 -7.090 1.00 30.89 320 VAL A O 1
ATOM 2461 N N . SER A 1 321 ? -11.600 -2.850 -8.608 1.00 27.75 321 SER A N 1
ATOM 2462 C CA . SER A 1 321 ? -12.328 -1.913 -9.466 1.00 27.75 321 SER A CA 1
ATOM 2463 C C . SER A 1 321 ? -13.373 -2.625 -10.334 1.00 27.75 321 SER A C 1
ATOM 2465 O O . SER A 1 321 ? -13.138 -3.717 -10.835 1.00 27.75 321 SER A O 1
ATOM 2467 N N . SER A 1 322 ? -14.497 -1.959 -10.585 1.00 29.75 322 SER A N 1
ATOM 2468 C CA . SER A 1 322 ? -15.696 -2.457 -11.285 1.00 29.75 322 SER A CA 1
ATOM 2469 C C . SER A 1 322 ? -15.528 -2.951 -12.746 1.00 29.75 322 SER A C 1
ATOM 2471 O O . SER A 1 322 ? -16.543 -3.239 -13.378 1.00 29.75 322 SER A O 1
ATOM 2473 N N . ASP A 1 323 ? -14.315 -3.085 -13.289 1.00 29.47 323 ASP A N 1
ATOM 2474 C CA . ASP A 1 323 ? -14.087 -3.340 -14.725 1.00 29.47 323 ASP A CA 1
ATOM 2475 C C . ASP A 1 323 ? -13.610 -4.764 -15.083 1.00 29.47 323 ASP A C 1
ATOM 2477 O O . ASP A 1 323 ? -13.541 -5.097 -16.264 1.00 29.47 323 ASP A O 1
ATOM 2481 N N . ASP A 1 324 ? -13.368 -5.655 -14.112 1.00 32.06 324 ASP A N 1
ATOM 2482 C CA . ASP A 1 324 ? -12.981 -7.054 -14.382 1.00 32.06 324 ASP A CA 1
ATOM 2483 C C . ASP A 1 324 ? -14.166 -8.034 -14.316 1.00 32.06 324 ASP A C 1
ATOM 2485 O O . ASP A 1 324 ? -14.233 -8.976 -13.520 1.00 32.06 324 ASP A O 1
ATOM 2489 N N . LEU A 1 325 ? -15.112 -7.837 -15.236 1.00 30.38 325 LEU A N 1
ATOM 2490 C CA . LEU A 1 325 ? -16.115 -8.839 -15.594 1.00 30.38 325 LEU A CA 1
ATOM 2491 C C . LEU A 1 325 ? -15.536 -9.805 -16.639 1.00 30.38 325 LEU A C 1
ATOM 2493 O O . LEU A 1 325 ? -15.824 -9.707 -17.829 1.00 30.38 325 LEU A O 1
ATOM 2497 N N . SER A 1 326 ? -14.738 -10.781 -16.196 1.00 26.50 326 SER A N 1
ATOM 2498 C CA . SER A 1 326 ? -14.463 -11.975 -17.004 1.00 26.50 326 SER A CA 1
ATOM 2499 C C . SER A 1 326 ? -14.405 -13.231 -16.127 1.00 26.50 326 SER A C 1
ATOM 2501 O O . SER A 1 326 ? -13.518 -13.391 -15.293 1.00 26.50 326 SER A O 1
ATOM 2503 N N . MET A 1 327 ? -15.423 -14.076 -16.312 1.00 28.23 327 MET A N 1
ATOM 2504 C CA . MET A 1 327 ? -15.539 -15.512 -16.026 1.00 28.23 327 MET A CA 1
ATOM 2505 C C . MET A 1 327 ? -14.373 -16.174 -15.261 1.00 28.23 327 MET A C 1
ATOM 2507 O O . MET A 1 327 ? -13.550 -16.828 -15.887 1.00 28.23 327 MET A O 1
ATOM 2511 N N . ASN A 1 328 ? -14.329 -16.044 -13.924 1.00 29.67 328 ASN A N 1
ATOM 2512 C CA . ASN A 1 328 ? -13.736 -17.033 -12.989 1.00 29.67 328 ASN A CA 1
ATOM 2513 C C . ASN A 1 328 ? -14.070 -16.782 -11.488 1.00 29.67 328 ASN A C 1
ATOM 2515 O O . ASN A 1 328 ? -13.436 -17.339 -10.591 1.00 29.67 328 ASN A O 1
ATOM 2519 N N . HIS A 1 329 ? -15.098 -15.983 -11.176 1.00 41.81 329 HIS A N 1
ATOM 2520 C CA . HIS A 1 329 ? -15.378 -15.465 -9.822 1.00 41.81 329 HIS A CA 1
ATOM 2521 C C . HIS A 1 329 ? -16.157 -16.421 -8.895 1.00 41.81 329 HIS A C 1
ATOM 2523 O O . HIS A 1 329 ? -17.189 -16.065 -8.335 1.00 41.81 329 HIS A O 1
ATOM 2529 N N . LEU A 1 330 ? -15.676 -17.651 -8.693 1.00 37.12 330 LEU A N 1
ATOM 2530 C CA . LEU A 1 330 ? -16.257 -18.588 -7.706 1.00 37.12 330 LEU A CA 1
ATOM 2531 C C . LEU A 1 330 ? -15.679 -18.418 -6.279 1.00 37.12 330 LEU A C 1
ATOM 2533 O O . LEU A 1 330 ? -16.124 -19.084 -5.337 1.00 37.12 330 LEU A O 1
ATOM 2537 N N . ASN A 1 331 ? -14.701 -17.520 -6.088 1.00 51.94 331 ASN A N 1
ATOM 2538 C CA . ASN A 1 331 ? -13.918 -17.420 -4.847 1.00 51.94 331 ASN A CA 1
ATOM 2539 C C . ASN A 1 331 ? -13.837 -16.028 -4.193 1.00 51.94 331 ASN A C 1
ATOM 2541 O O . ASN A 1 331 ? -13.094 -15.873 -3.229 1.00 51.94 331 ASN A O 1
ATOM 2545 N N . GLU A 1 332 ? -14.595 -15.043 -4.670 1.00 63.22 332 GLU A N 1
ATOM 2546 C CA . GLU A 1 332 ? -14.446 -13.648 -4.244 1.00 63.22 332 GLU A CA 1
ATOM 2547 C C . GLU A 1 332 ? -15.115 -13.348 -2.887 1.00 63.22 332 GLU A C 1
ATOM 2549 O O . GLU A 1 332 ? -16.213 -13.828 -2.587 1.00 63.22 332 GLU A O 1
ATOM 2554 N N . VAL A 1 333 ? -14.427 -12.560 -2.055 1.00 70.31 333 VAL A N 1
ATOM 2555 C CA . VAL A 1 333 ? -14.893 -12.132 -0.729 1.00 70.31 333 VAL A CA 1
ATOM 2556 C C . VAL A 1 333 ? -15.739 -10.868 -0.868 1.00 70.31 333 VAL A C 1
ATOM 2558 O O . VAL A 1 333 ? -15.278 -9.853 -1.385 1.00 70.31 333 VAL A O 1
ATOM 2561 N N . LYS A 1 334 ? -16.977 -10.897 -0.371 1.00 76.12 334 LYS A N 1
ATOM 2562 C CA . LYS A 1 334 ? -17.900 -9.759 -0.452 1.00 76.12 334 LYS A CA 1
ATOM 2563 C C . LYS A 1 334 ? -17.794 -8.886 0.793 1.00 76.12 334 LYS A C 1
ATOM 2565 O O . LYS A 1 334 ? -18.069 -9.361 1.888 1.00 76.12 334 LYS A O 1
ATOM 2570 N N . VAL A 1 335 ? -17.486 -7.600 0.629 1.00 75.44 335 VAL A N 1
ATOM 2571 C CA . VAL A 1 335 ? -17.469 -6.625 1.735 1.00 75.44 335 VAL A CA 1
ATOM 2572 C C . VAL A 1 335 ? -18.765 -5.809 1.743 1.00 75.44 335 VAL A C 1
ATOM 2574 O O . VAL A 1 335 ? -19.141 -5.218 0.731 1.00 75.44 335 VAL A O 1
ATOM 2577 N N . VAL A 1 336 ? -19.452 -5.769 2.885 1.00 79.12 336 VAL A N 1
ATOM 2578 C CA . VAL A 1 336 ? -20.659 -4.967 3.130 1.00 79.12 336 VAL A CA 1
ATOM 2579 C C . VAL A 1 336 ? -20.354 -3.973 4.244 1.00 79.12 336 VAL A C 1
ATOM 2581 O O . VAL A 1 336 ? -19.979 -4.377 5.339 1.00 79.12 336 VAL A O 1
ATOM 2584 N N . HIS A 1 337 ? -20.505 -2.680 3.977 1.00 81.06 337 HIS A N 1
ATOM 2585 C CA . HIS A 1 337 ? -20.235 -1.616 4.945 1.00 81.06 337 HIS A CA 1
ATOM 2586 C C . HIS A 1 337 ? -21.544 -0.968 5.403 1.00 81.06 337 HIS A C 1
ATOM 2588 O O . HIS A 1 337 ? -22.396 -0.641 4.577 1.00 81.06 337 HIS A O 1
ATOM 2594 N N . PHE A 1 338 ? -21.689 -0.813 6.715 1.00 80.44 338 PHE A N 1
ATOM 2595 C CA . PHE A 1 338 ? -22.780 -0.129 7.392 1.00 80.44 338 PHE A CA 1
ATOM 2596 C C . PHE A 1 338 ? -22.191 1.055 8.151 1.00 80.44 338 PHE A C 1
ATOM 2598 O O . PHE A 1 338 ? -21.302 0.872 8.986 1.00 80.44 338 PHE A O 1
ATOM 2605 N N . ASP A 1 339 ? -22.681 2.252 7.853 1.00 76.81 339 ASP A N 1
ATOM 2606 C CA . ASP A 1 339 ? -22.228 3.480 8.495 1.00 76.81 339 ASP A CA 1
ATOM 2607 C C . ASP A 1 339 ? -23.301 4.004 9.445 1.00 76.81 339 ASP A C 1
ATOM 2609 O O . ASP A 1 339 ? -24.471 4.058 9.068 1.00 76.81 339 ASP A O 1
ATOM 2613 N N . ASP A 1 340 ? -22.878 4.332 10.666 1.00 66.69 340 ASP A N 1
ATOM 2614 C CA . ASP A 1 340 ? -23.652 5.006 11.715 1.00 66.69 340 ASP A CA 1
ATOM 2615 C C . ASP A 1 340 ? -25.133 4.572 11.792 1.00 66.69 340 ASP A C 1
ATOM 2617 O O . ASP A 1 340 ? -26.060 5.345 11.534 1.00 66.69 340 ASP A O 1
ATOM 2621 N N . LEU A 1 341 ? -25.357 3.280 12.082 1.00 69.25 341 LEU A N 1
ATOM 2622 C CA . LEU A 1 341 ? -26.698 2.688 12.085 1.00 69.25 341 LEU A CA 1
ATOM 2623 C C . LEU A 1 341 ? -27.614 3.377 13.104 1.00 69.25 341 LEU A C 1
ATOM 2625 O O . LEU A 1 341 ? -27.345 3.392 14.307 1.00 69.25 341 LEU A O 1
ATOM 2629 N N . ASP A 1 342 ? -28.771 3.837 12.633 1.00 69.06 342 ASP A N 1
ATOM 2630 C CA . ASP A 1 342 ? -29.860 4.271 13.496 1.00 69.06 342 ASP A CA 1
ATOM 2631 C C . ASP A 1 342 ? -30.532 3.067 14.187 1.00 69.06 342 ASP A C 1
ATOM 2633 O O . ASP A 1 342 ? -30.287 1.899 13.867 1.00 69.06 342 ASP A O 1
ATOM 2637 N N . LYS A 1 343 ? -31.432 3.328 15.146 1.00 66.88 343 LYS A N 1
ATOM 2638 C CA . LYS A 1 343 ? -32.161 2.258 15.861 1.00 66.88 343 LYS A CA 1
ATOM 2639 C C . LYS A 1 343 ? -32.907 1.317 14.906 1.00 66.88 343 LYS A C 1
ATOM 2641 O O . LYS A 1 343 ? -32.984 0.117 15.170 1.00 66.88 343 LYS A O 1
ATOM 2646 N N . THR A 1 344 ? -33.434 1.851 13.805 1.00 60.78 344 THR A N 1
ATOM 2647 C CA . THR A 1 344 ? -34.131 1.083 12.765 1.00 60.78 344 THR A CA 1
ATOM 2648 C C . THR A 1 344 ? -33.160 0.183 12.008 1.00 60.78 344 THR A C 1
ATOM 2650 O O . THR A 1 344 ? -33.421 -1.008 11.849 1.00 60.78 344 THR A O 1
ATOM 2653 N N . GLY A 1 345 ? -32.007 0.719 11.604 1.00 71.69 345 GLY A N 1
ATOM 2654 C CA . GLY A 1 345 ? -30.916 -0.016 10.978 1.00 71.69 345 GLY A CA 1
ATOM 2655 C C . GLY A 1 345 ? -30.387 -1.140 11.862 1.00 71.69 345 GLY A C 1
ATOM 2656 O O . GLY A 1 345 ? -30.167 -2.243 11.371 1.00 71.69 345 GLY A O 1
ATOM 2657 N N . CYS A 1 346 ? -30.289 -0.912 13.172 1.00 69.50 346 CYS A N 1
ATOM 2658 C CA . CYS A 1 346 ? -29.903 -1.943 14.135 1.00 69.50 346 CYS A CA 1
ATOM 2659 C C . CYS A 1 346 ? -30.930 -3.073 14.200 1.00 69.50 346 CYS A C 1
ATOM 2661 O O . CYS A 1 346 ? -30.558 -4.235 14.095 1.00 69.50 346 CYS A O 1
ATOM 2663 N N . SER A 1 347 ? -32.225 -2.751 14.294 1.00 66.38 347 SER A N 1
ATOM 2664 C CA . SER A 1 347 ? -33.289 -3.764 14.290 1.00 66.38 347 SER A CA 1
ATOM 2665 C C . SER A 1 347 ? -33.329 -4.555 12.977 1.00 66.38 347 SER A C 1
ATOM 2667 O O . SER A 1 347 ? -33.532 -5.769 12.987 1.00 66.38 347 SER A O 1
ATOM 2669 N N . ASN A 1 348 ? -33.111 -3.892 11.840 1.00 71.94 348 ASN A N 1
ATOM 2670 C CA . ASN A 1 348 ? -33.052 -4.542 10.530 1.00 71.94 348 ASN A CA 1
ATOM 2671 C C . ASN A 1 348 ? -31.828 -5.455 10.406 1.00 71.94 348 ASN A C 1
ATOM 2673 O O . ASN A 1 348 ? -31.925 -6.556 9.877 1.00 71.94 348 ASN A O 1
ATOM 2677 N N . LEU A 1 349 ? -30.676 -5.023 10.917 1.00 74.44 349 LEU A N 1
ATOM 2678 C CA . LEU A 1 349 ? -29.465 -5.829 10.892 1.00 74.44 349 LEU A CA 1
ATOM 2679 C C . LEU A 1 349 ? -29.576 -7.028 11.841 1.00 74.44 349 LEU A C 1
ATOM 2681 O O . LEU A 1 349 ? -29.239 -8.137 11.449 1.00 74.44 349 LEU A O 1
ATOM 2685 N N . THR A 1 350 ? -30.116 -6.832 13.046 1.00 70.38 350 THR A N 1
ATOM 2686 C CA . THR A 1 350 ? -30.380 -7.909 14.008 1.00 70.38 350 THR A CA 1
ATOM 2687 C C . THR A 1 350 ? -31.375 -8.922 13.455 1.00 70.38 350 THR A C 1
ATOM 2689 O O . THR A 1 350 ? -31.103 -10.108 13.511 1.00 70.38 350 THR A O 1
ATOM 2692 N N . THR A 1 351 ? -32.475 -8.498 12.828 1.00 69.75 351 THR A N 1
ATOM 2693 C CA . THR A 1 351 ? -33.419 -9.441 12.191 1.00 69.75 351 THR A CA 1
ATOM 2694 C C . THR A 1 351 ? -32.790 -10.211 11.027 1.00 69.75 351 THR A C 1
ATOM 2696 O O . THR A 1 351 ? -33.064 -11.398 10.847 1.00 69.75 351 THR A O 1
ATOM 2699 N N . LEU A 1 352 ? -31.902 -9.570 10.264 1.00 70.25 352 LEU A N 1
ATOM 2700 C CA . LEU A 1 352 ? -31.153 -10.210 9.183 1.00 70.25 352 LEU A CA 1
ATOM 2701 C C . LEU A 1 352 ? -30.121 -11.219 9.728 1.00 70.25 352 LEU A C 1
ATOM 2703 O O . LEU A 1 352 ? -29.947 -12.292 9.149 1.00 70.25 352 LEU A O 1
ATOM 2707 N N . LEU A 1 353 ? -29.492 -10.911 10.865 1.00 70.75 353 LEU A N 1
ATOM 2708 C CA . LEU A 1 353 ? -28.595 -11.809 11.595 1.00 70.75 353 LEU A CA 1
ATOM 2709 C C . LEU A 1 353 ? -29.349 -12.949 12.296 1.00 70.75 353 LEU A C 1
ATOM 2711 O O . LEU A 1 353 ? -28.888 -14.078 12.242 1.00 70.75 353 LEU A O 1
ATOM 2715 N N . ASP A 1 354 ? -30.527 -12.713 12.872 1.00 64.88 354 ASP A N 1
ATOM 2716 C CA . ASP A 1 354 ? -31.357 -13.722 13.547 1.00 64.88 354 ASP A CA 1
ATOM 2717 C C . ASP A 1 354 ? -32.016 -14.693 12.551 1.00 64.88 354 ASP A C 1
ATOM 2719 O O . ASP A 1 354 ? -32.227 -15.870 12.861 1.00 64.88 354 ASP A O 1
ATOM 2723 N N . GLY A 1 355 ? -32.254 -14.254 11.308 1.00 56.19 355 GLY A N 1
ATOM 2724 C CA . GLY A 1 355 ? -32.629 -15.122 10.182 1.00 56.19 355 GLY A CA 1
ATOM 2725 C C . GLY A 1 355 ? -31.615 -16.244 9.897 1.00 56.19 355 GLY A C 1
ATOM 2726 O O . GLY A 1 355 ? -31.947 -17.225 9.234 1.00 56.19 355 GLY A O 1
ATOM 2727 N N . ARG A 1 356 ? -30.401 -16.158 10.461 1.00 51.22 356 ARG A N 1
ATOM 2728 C CA . ARG A 1 356 ? -29.382 -17.224 10.518 1.00 51.22 356 ARG A CA 1
ATOM 2729 C C . ARG A 1 356 ? -29.826 -18.445 11.333 1.00 51.22 356 ARG A C 1
ATOM 2731 O O . ARG A 1 356 ? -29.289 -19.529 11.114 1.00 51.22 356 ARG A O 1
ATOM 2738 N N . ALA A 1 357 ? -30.764 -18.292 12.274 1.00 42.00 357 ALA A N 1
ATOM 2739 C CA . ALA A 1 357 ? -31.152 -19.343 13.218 1.00 42.00 357 ALA A CA 1
ATOM 2740 C C . ALA A 1 357 ? -32.379 -20.166 12.782 1.00 42.00 357 ALA A C 1
ATOM 2742 O O . ALA A 1 357 ? -32.504 -21.323 13.184 1.00 42.00 357 ALA A O 1
ATOM 2743 N N . GLN A 1 358 ? -33.275 -19.620 11.952 1.00 38.25 358 GLN A N 1
ATOM 2744 C CA . GLN A 1 358 ? -34.495 -20.312 11.514 1.00 38.25 358 GLN A CA 1
ATOM 2745 C C . GLN A 1 358 ? -34.426 -20.684 10.033 1.00 38.25 358 GLN A C 1
ATOM 2747 O O . GLN A 1 358 ? -35.009 -20.043 9.163 1.00 38.25 358 GLN A O 1
ATOM 2752 N N . GLY A 1 359 ? -33.733 -21.782 9.743 1.00 41.16 359 GLY A N 1
ATOM 2753 C CA . GLY A 1 359 ? -33.812 -22.437 8.444 1.00 41.16 359 GLY A CA 1
ATOM 2754 C C . GLY A 1 359 ? -35.161 -23.122 8.241 1.00 41.16 359 GLY A C 1
ATOM 2755 O O . GLY A 1 359 ? -35.201 -24.338 8.284 1.00 41.16 359 GLY A O 1
ATOM 2756 N N . THR A 1 360 ? -36.241 -22.368 8.022 1.00 40.16 360 THR A N 1
ATOM 2757 C CA . THR A 1 360 ? -37.457 -22.818 7.318 1.00 40.16 360 THR A CA 1
ATOM 2758 C C . THR A 1 360 ? -38.399 -21.634 7.085 1.00 40.16 360 THR A C 1
ATOM 2760 O O . THR A 1 360 ? -39.207 -21.318 7.955 1.00 40.16 360 THR A O 1
ATOM 2763 N N . LYS A 1 361 ? -38.350 -21.021 5.900 1.00 36.03 361 LYS A N 1
ATOM 2764 C CA . LYS A 1 361 ? -39.492 -20.854 4.977 1.00 36.03 361 LYS A CA 1
ATOM 2765 C C . LYS A 1 361 ? -39.116 -19.903 3.843 1.00 36.03 361 LYS A C 1
ATOM 2767 O O . LYS A 1 361 ? -38.404 -18.927 4.032 1.00 36.03 361 LYS A O 1
ATOM 2772 N N . GLN A 1 362 ? -39.577 -20.280 2.656 1.00 44.88 362 GLN A N 1
ATOM 2773 C CA . GLN A 1 362 ? -39.484 -19.530 1.414 1.00 44.88 362 GLN A CA 1
ATOM 2774 C C . GLN A 1 362 ? -40.020 -18.109 1.605 1.00 44.88 362 GLN A C 1
ATOM 2776 O O . GLN A 1 362 ? -41.197 -17.957 1.909 1.00 44.88 362 GLN A O 1
ATOM 2781 N N . ASP A 1 363 ? -39.182 -17.110 1.344 1.00 35.16 363 ASP A N 1
ATOM 2782 C CA . ASP A 1 363 ? -39.643 -15.822 0.838 1.00 35.16 363 ASP A CA 1
ATOM 2783 C C . ASP A 1 363 ? -38.688 -15.345 -0.261 1.00 35.16 363 ASP A C 1
ATOM 2785 O O . ASP A 1 363 ? -37.484 -15.143 -0.083 1.00 35.16 363 ASP A O 1
ATOM 2789 N N . THR A 1 364 ? -39.253 -15.251 -1.458 1.00 40.72 364 THR A N 1
ATOM 2790 C CA . THR A 1 364 ? -38.647 -14.736 -2.680 1.00 40.72 364 THR A CA 1
ATOM 2791 C C . THR A 1 364 ? -38.472 -13.226 -2.555 1.00 40.72 364 THR A C 1
ATOM 2793 O O . THR A 1 364 ? -39.383 -12.463 -2.857 1.00 40.72 364 THR A O 1
ATOM 2796 N N . GLY A 1 365 ? -37.293 -12.799 -2.100 1.00 34.88 365 GLY A N 1
ATOM 2797 C CA . GLY A 1 365 ? -36.933 -11.384 -1.999 1.00 34.88 365 GLY A CA 1
ATOM 2798 C C . GLY A 1 365 ? -35.633 -11.150 -1.230 1.00 34.88 365 GLY A C 1
ATOM 2799 O O . GLY A 1 365 ? -35.653 -10.602 -0.139 1.00 34.88 365 GLY A O 1
ATOM 2800 N N . ASN A 1 366 ? -34.498 -11.575 -1.797 1.00 40.94 366 ASN A N 1
ATOM 2801 C CA . ASN A 1 366 ? -33.130 -11.272 -1.334 1.00 40.94 366 ASN A CA 1
ATOM 2802 C C . ASN A 1 366 ? -32.661 -11.714 0.091 1.00 40.94 366 ASN A C 1
ATOM 2804 O O . ASN A 1 366 ? -31.930 -10.955 0.732 1.00 40.94 366 ASN A O 1
ATOM 2808 N N . PRO A 1 367 ? -32.914 -12.945 0.591 1.00 42.16 367 PRO A N 1
ATOM 2809 C CA . PRO A 1 367 ? -32.258 -13.436 1.805 1.00 42.16 367 PRO A CA 1
ATOM 2810 C C . PRO A 1 367 ? -31.101 -14.400 1.466 1.00 42.16 367 PRO A C 1
ATOM 2812 O O . PRO A 1 367 ? -31.336 -15.588 1.268 1.00 42.16 367 PRO A O 1
ATOM 2815 N N . SER A 1 368 ? -29.848 -13.925 1.378 1.00 51.03 368 SER A N 1
ATOM 2816 C CA . SER A 1 368 ? -28.658 -14.824 1.409 1.00 51.03 368 SER A CA 1
ATOM 2817 C C . SER A 1 368 ? -27.278 -14.153 1.545 1.00 51.03 368 SER A C 1
ATOM 2819 O O . SER A 1 368 ? -26.265 -14.848 1.621 1.00 51.03 368 SER A O 1
ATOM 2821 N N . VAL A 1 369 ? -27.170 -12.818 1.581 1.00 51.00 369 VAL A N 1
ATOM 2822 C CA . VAL A 1 369 ? -25.844 -12.161 1.540 1.00 51.00 369 VAL A CA 1
ATOM 2823 C C . VAL A 1 369 ? -25.014 -12.414 2.809 1.00 51.00 369 VAL A C 1
ATOM 2825 O O . VAL A 1 369 ? -23.802 -12.597 2.707 1.00 51.00 369 VAL A O 1
ATOM 2828 N N . LEU A 1 370 ? -25.644 -12.475 3.988 1.00 53.12 370 LEU A N 1
ATOM 2829 C CA . LEU A 1 370 ? -24.955 -12.674 5.276 1.00 53.12 370 LEU A CA 1
ATOM 2830 C C . LEU A 1 370 ? -24.784 -14.146 5.695 1.00 53.12 370 LEU A C 1
ATOM 2832 O O . LEU A 1 370 ? -24.079 -14.435 6.660 1.00 53.12 370 LEU A O 1
ATOM 2836 N N . THR A 1 371 ? -25.380 -15.093 4.966 1.00 52.69 371 THR A N 1
ATOM 2837 C CA . THR A 1 371 ? -25.214 -16.536 5.227 1.00 52.69 371 THR A CA 1
ATOM 2838 C C . THR A 1 371 ? -23.968 -17.118 4.560 1.00 52.69 371 THR A C 1
ATOM 2840 O O . THR A 1 371 ? -23.637 -18.281 4.779 1.00 52.69 371 THR A O 1
ATOM 2843 N N . ASN A 1 372 ? -23.275 -16.334 3.731 1.00 63.59 372 ASN A N 1
ATOM 2844 C CA . ASN A 1 372 ? -22.069 -16.770 3.042 1.00 63.59 372 ASN A CA 1
ATOM 2845 C C . ASN A 1 372 ? -20.835 -16.601 3.947 1.00 63.59 372 ASN A C 1
ATOM 2847 O O . ASN A 1 372 ? -20.552 -15.503 4.420 1.00 63.59 372 ASN A O 1
ATOM 2851 N N . ALA A 1 373 ? -20.068 -17.680 4.127 1.00 64.69 373 ALA A N 1
ATOM 2852 C CA . ALA A 1 373 ? -18.788 -17.687 4.846 1.00 64.69 373 ALA A CA 1
ATOM 2853 C C . ALA A 1 373 ? -17.694 -16.826 4.172 1.00 64.69 373 ALA A C 1
ATOM 2855 O O . ALA A 1 373 ? -16.614 -16.646 4.718 1.00 64.69 373 ALA A O 1
ATOM 2856 N N . LYS A 1 374 ? -17.954 -16.295 2.969 1.00 72.50 374 LYS A N 1
ATOM 2857 C CA . LYS A 1 374 ? -17.074 -15.349 2.259 1.00 72.50 374 LYS A CA 1
ATOM 2858 C C . LYS A 1 374 ? -17.567 -13.898 2.319 1.00 72.50 374 LYS A C 1
ATOM 2860 O O . LYS A 1 374 ? -17.126 -13.078 1.518 1.00 72.50 374 LYS A O 1
ATOM 2865 N N . THR A 1 375 ? -18.492 -13.566 3.219 1.00 78.31 375 THR A N 1
ATOM 2866 C CA . THR A 1 375 ? -18.956 -12.184 3.418 1.00 78.31 375 THR A CA 1
ATOM 2867 C C . THR A 1 375 ? -18.273 -11.560 4.635 1.00 78.31 375 THR A C 1
ATOM 2869 O O . THR A 1 375 ? -18.244 -12.155 5.708 1.00 78.31 375 THR A O 1
ATOM 2872 N N . ILE A 1 376 ? -17.760 -10.339 4.483 1.00 82.44 376 ILE A N 1
ATOM 2873 C CA . ILE A 1 376 ? -17.254 -9.493 5.568 1.00 82.44 376 ILE A CA 1
ATOM 2874 C C . ILE A 1 376 ? -18.209 -8.317 5.722 1.00 82.44 376 ILE A C 1
ATOM 2876 O O . ILE A 1 376 ? -18.449 -7.572 4.774 1.00 82.44 376 ILE A O 1
ATOM 2880 N N . CYS A 1 377 ? -18.731 -8.124 6.919 1.00 84.19 377 CYS A N 1
ATOM 2881 C CA . CYS A 1 377 ? -19.578 -7.003 7.273 1.00 84.19 377 CYS A CA 1
ATOM 2882 C C . CYS A 1 377 ? -18.809 -6.057 8.192 1.00 84.19 377 CYS A C 1
ATOM 2884 O O . CYS A 1 377 ? -18.252 -6.476 9.203 1.00 84.19 377 CYS A O 1
ATOM 2886 N N . ILE A 1 378 ? -18.784 -4.778 7.840 1.00 85.88 378 ILE A N 1
ATOM 2887 C CA . ILE A 1 378 ? -18.104 -3.727 8.590 1.00 85.88 378 ILE A CA 1
ATOM 2888 C C . ILE A 1 378 ? -19.166 -2.774 9.122 1.00 85.88 378 ILE A C 1
ATOM 2890 O O . ILE A 1 378 ? -19.908 -2.194 8.336 1.00 85.88 378 ILE A O 1
ATOM 2894 N N . LEU A 1 379 ? -19.219 -2.601 10.437 1.00 86.75 379 LEU A N 1
ATOM 2895 C CA . LEU A 1 379 ? -20.066 -1.632 11.122 1.00 86.75 379 LEU A CA 1
ATOM 2896 C C . LEU A 1 379 ? -19.199 -0.483 11.642 1.00 86.75 379 LEU A C 1
ATOM 2898 O O . LEU A 1 379 ? -18.416 -0.695 12.565 1.00 86.75 379 LEU A O 1
ATOM 2902 N N . SER A 1 380 ? -19.332 0.716 11.081 1.00 85.69 380 SER A N 1
ATOM 2903 C CA . SER A 1 380 ? -18.692 1.917 11.632 1.00 85.69 380 SER A CA 1
ATOM 2904 C C . SER A 1 380 ? -19.473 2.447 12.832 1.00 85.69 380 SER A C 1
ATOM 2906 O O . SER A 1 380 ? -20.693 2.583 12.772 1.00 85.69 380 SER A O 1
ATOM 2908 N N . VAL A 1 381 ? -18.760 2.756 13.916 1.00 84.56 381 VAL A N 1
ATOM 2909 C CA . VAL A 1 381 ? -19.315 3.252 15.178 1.00 84.56 381 VAL A CA 1
ATOM 2910 C C . VAL A 1 381 ? -18.511 4.450 15.676 1.00 84.56 381 VAL A C 1
ATOM 2912 O O . VAL A 1 381 ? -17.301 4.360 15.917 1.00 84.56 381 VAL A O 1
ATOM 2915 N N . THR A 1 382 ? -19.219 5.553 15.908 1.00 80.62 382 THR A N 1
ATOM 2916 C CA . THR A 1 382 ? -18.676 6.838 16.375 1.00 80.62 382 THR A CA 1
ATOM 2917 C C . THR A 1 382 ? -18.801 7.018 17.896 1.00 80.62 382 THR A C 1
ATOM 2919 O O . THR A 1 382 ? -17.913 7.585 18.535 1.00 80.62 382 THR A O 1
ATOM 2922 N N . ASP A 1 383 ? -19.833 6.437 18.514 1.00 76.31 383 ASP A N 1
ATOM 2923 C CA . ASP A 1 383 ? -20.219 6.644 19.922 1.00 76.31 383 ASP A CA 1
ATOM 2924 C C . ASP A 1 383 ? -19.180 6.245 20.990 1.00 76.31 383 ASP A C 1
ATOM 2926 O O . ASP A 1 383 ? -19.333 6.578 22.169 1.00 76.31 383 ASP A O 1
ATOM 2930 N N . CYS A 1 384 ? -18.110 5.529 20.630 1.00 82.12 384 CYS A N 1
ATOM 2931 C CA . CYS A 1 384 ? -17.078 5.101 21.585 1.00 82.12 384 CYS A CA 1
ATOM 2932 C C . CYS A 1 384 ? -15.799 5.961 21.555 1.00 82.12 384 CYS A C 1
ATOM 2934 O O . CYS A 1 384 ? -14.781 5.580 22.145 1.00 82.12 384 CYS A O 1
ATOM 2936 N N . GLU A 1 385 ? -15.825 7.120 20.890 1.00 82.62 385 GLU A N 1
ATOM 2937 C CA . GLU A 1 385 ? -14.679 8.030 20.764 1.00 82.62 385 GLU A CA 1
ATOM 2938 C C . GLU A 1 385 ? -14.032 8.375 22.116 1.00 82.62 385 GLU A C 1
ATOM 2940 O O . GLU A 1 385 ? -12.812 8.264 22.275 1.00 82.62 385 GLU A O 1
ATOM 2945 N N . LYS A 1 386 ? -14.838 8.747 23.118 1.00 86.62 386 LYS A N 1
ATOM 2946 C CA . LYS A 1 386 ? -14.335 9.180 24.431 1.00 86.62 386 LYS A CA 1
ATOM 2947 C C . LYS A 1 386 ? -13.481 8.104 25.105 1.00 86.62 386 LYS A C 1
ATOM 2949 O O . LYS A 1 386 ? -12.395 8.397 25.603 1.00 86.62 386 LYS A O 1
ATOM 2954 N N . THR A 1 387 ? -13.939 6.856 25.059 1.00 89.44 387 THR A N 1
ATOM 2955 C CA . THR A 1 387 ? -13.249 5.698 25.640 1.00 89.44 387 THR A CA 1
ATOM 2956 C C . THR A 1 387 ? -11.890 5.467 24.973 1.00 89.44 387 THR A C 1
ATOM 2958 O O . THR A 1 387 ? -10.896 5.214 25.660 1.00 89.44 387 THR A O 1
ATOM 2961 N N . ILE A 1 388 ? -11.807 5.629 23.647 1.00 88.50 388 ILE A N 1
ATOM 2962 C CA . ILE A 1 388 ? -10.548 5.524 22.895 1.00 88.50 388 ILE A CA 1
ATOM 2963 C C . ILE A 1 388 ? -9.593 6.663 23.262 1.00 88.50 388 ILE A C 1
ATOM 2965 O O . ILE A 1 388 ? -8.408 6.418 23.507 1.00 88.50 388 ILE A O 1
ATOM 2969 N N . LEU A 1 389 ? -10.087 7.901 23.329 1.00 86.56 389 LEU A N 1
ATOM 2970 C CA . LEU A 1 389 ? -9.270 9.068 23.665 1.00 86.56 389 LEU A CA 1
ATOM 2971 C C . LEU A 1 389 ? -8.708 8.994 25.088 1.00 86.56 389 LEU A C 1
ATOM 2973 O O . LEU A 1 389 ? -7.532 9.307 25.297 1.00 86.56 389 LEU A O 1
ATOM 2977 N N . ASP A 1 390 ? -9.516 8.562 26.054 1.00 87.44 390 ASP A N 1
ATOM 2978 C CA . ASP A 1 390 ? -9.092 8.407 27.445 1.00 87.44 390 ASP A CA 1
ATOM 2979 C C . ASP A 1 390 ? -8.040 7.299 27.577 1.00 87.44 390 ASP A C 1
ATOM 2981 O O . ASP A 1 390 ? -6.996 7.503 28.204 1.00 87.44 390 ASP A O 1
ATOM 2985 N N . PHE A 1 391 ? -8.234 6.161 26.903 1.00 87.19 391 PHE A N 1
ATOM 2986 C CA . PHE A 1 391 ? -7.222 5.104 26.849 1.00 87.19 391 PHE A CA 1
ATOM 2987 C C . PHE A 1 391 ? -5.916 5.593 26.209 1.00 87.19 391 PHE A C 1
ATOM 2989 O O . PHE A 1 391 ? -4.830 5.379 26.754 1.00 87.19 391 PHE A O 1
ATOM 2996 N N . TYR A 1 392 ? -6.003 6.304 25.082 1.00 83.19 392 TYR A N 1
ATOM 2997 C CA . TYR A 1 392 ? -4.832 6.830 24.388 1.00 83.19 392 TYR A CA 1
ATOM 2998 C C . TYR A 1 392 ? -4.029 7.799 25.268 1.00 83.19 392 TYR A C 1
ATOM 3000 O O . TYR A 1 392 ? -2.803 7.687 25.364 1.00 83.19 392 TYR A O 1
ATOM 3008 N N . LYS A 1 393 ? -4.704 8.724 25.964 1.00 83.31 393 LYS A N 1
ATOM 3009 C CA . LYS A 1 393 ? -4.059 9.675 26.885 1.00 83.31 393 LYS A CA 1
ATOM 3010 C C . LYS A 1 393 ? -3.366 8.968 28.050 1.00 83.31 393 LYS A C 1
ATOM 3012 O O . LYS A 1 393 ? -2.242 9.340 28.378 1.00 83.31 393 LYS A O 1
ATOM 3017 N N . ASN A 1 394 ? -4.011 7.958 28.630 1.00 80.38 394 ASN A N 1
ATOM 3018 C CA . ASN A 1 394 ? -3.538 7.297 29.846 1.00 80.38 394 ASN A CA 1
ATOM 3019 C C . ASN A 1 394 ? -2.425 6.271 29.591 1.00 80.38 394 ASN A C 1
ATOM 3021 O O . ASN A 1 394 ? -1.565 6.090 30.449 1.00 80.38 394 ASN A O 1
ATOM 3025 N N . TYR A 1 395 ? -2.418 5.616 28.425 1.00 74.25 395 TYR A N 1
ATOM 3026 C CA . TYR A 1 395 ? -1.531 4.471 28.173 1.00 74.25 395 TYR A CA 1
ATOM 3027 C C . TYR A 1 395 ? -0.578 4.638 26.985 1.00 74.25 395 TYR A C 1
ATOM 3029 O O . TYR A 1 395 ? 0.469 3.990 26.957 1.00 74.25 395 TYR A O 1
ATOM 3037 N N . LEU A 1 396 ? -0.903 5.486 26.003 1.00 73.56 396 LEU A N 1
ATOM 3038 C CA . LEU A 1 396 ? -0.149 5.565 24.743 1.00 73.56 396 LEU A CA 1
ATOM 3039 C C . LEU A 1 396 ? 0.606 6.892 24.573 1.00 73.56 396 LEU A C 1
ATOM 3041 O O . LEU A 1 396 ? 1.715 6.892 24.045 1.00 73.56 396 LEU A O 1
ATOM 3045 N N . ARG A 1 397 ? 0.084 8.014 25.090 1.00 67.94 397 ARG A N 1
ATOM 3046 C CA . ARG A 1 397 ? 0.651 9.363 24.876 1.00 67.94 397 ARG A CA 1
ATOM 3047 C C . ARG A 1 397 ? 2.074 9.563 25.428 1.00 67.94 397 ARG A C 1
ATOM 3049 O O . ARG A 1 397 ? 2.806 10.394 24.898 1.00 67.94 397 ARG A O 1
ATOM 3056 N N . SER A 1 398 ? 2.461 8.830 26.478 1.00 59.09 398 SER A N 1
ATOM 3057 C CA . SER A 1 398 ? 3.778 8.943 27.137 1.00 59.09 398 SER A CA 1
ATOM 3058 C C . SER A 1 398 ? 4.830 7.940 26.640 1.00 59.09 398 SER A C 1
ATOM 3060 O O . SER A 1 398 ? 6.002 8.072 26.996 1.00 59.09 398 SER A O 1
ATOM 3062 N N . ASN A 1 399 ? 4.456 6.934 25.843 1.00 56.38 399 ASN A N 1
ATOM 3063 C CA . ASN A 1 399 ? 5.406 5.926 25.369 1.00 56.38 399 ASN A CA 1
ATOM 3064 C C . ASN A 1 399 ? 6.122 6.435 24.111 1.00 56.38 399 ASN A C 1
ATOM 3066 O O . ASN A 1 399 ? 5.574 6.422 23.015 1.00 56.38 399 ASN A O 1
ATOM 3070 N N . SER A 1 400 ? 7.369 6.892 24.268 1.00 48.47 400 SER A N 1
ATOM 3071 C CA . SER A 1 400 ? 8.171 7.521 23.202 1.00 48.47 400 SER A CA 1
ATOM 3072 C C . SER A 1 400 ? 8.639 6.569 22.093 1.00 48.47 400 SER A C 1
ATOM 3074 O O . SER A 1 400 ? 9.302 6.994 21.148 1.00 48.47 400 SER A O 1
ATOM 3076 N N . LYS A 1 401 ? 8.302 5.283 22.185 1.00 49.44 401 LYS A N 1
ATOM 3077 C CA . LYS A 1 401 ? 8.570 4.268 21.166 1.00 49.44 401 LYS A CA 1
ATOM 3078 C C . LYS A 1 401 ? 7.336 3.392 21.033 1.00 49.44 401 LYS A C 1
ATOM 3080 O O . LYS A 1 401 ? 6.720 3.075 22.045 1.00 49.44 401 LYS A O 1
ATOM 3085 N N . ASN A 1 402 ? 7.017 3.021 19.795 1.00 51.31 402 ASN A N 1
ATOM 3086 C CA . ASN A 1 402 ? 5.888 2.218 19.307 1.00 51.31 402 ASN A CA 1
ATOM 3087 C C . ASN A 1 402 ? 5.695 0.846 19.998 1.00 51.31 402 ASN A C 1
ATOM 3089 O O . ASN A 1 402 ? 5.598 -0.186 19.341 1.00 51.31 402 ASN A O 1
ATOM 3093 N N . ASN A 1 403 ? 5.573 0.807 21.321 1.00 55.62 403 ASN A N 1
ATOM 3094 C CA . ASN A 1 403 ? 5.233 -0.375 22.101 1.00 55.62 403 ASN A CA 1
ATOM 3095 C C . ASN A 1 403 ? 3.711 -0.489 22.253 1.00 55.62 403 ASN A C 1
ATOM 3097 O O . ASN A 1 403 ? 3.194 -0.861 23.303 1.00 55.62 403 ASN A O 1
ATOM 3101 N N . TRP A 1 404 ? 2.970 -0.219 21.172 1.00 64.12 404 TRP A N 1
ATOM 3102 C CA . TRP A 1 404 ? 1.549 -0.561 21.096 1.00 64.12 404 TRP A CA 1
ATOM 3103 C C . TRP A 1 404 ? 1.344 -2.061 21.368 1.00 64.12 404 TRP A C 1
ATOM 3105 O O . TRP A 1 404 ? 0.337 -2.459 21.937 1.00 64.12 404 TRP A O 1
ATOM 3115 N N . ARG A 1 405 ? 2.348 -2.898 21.075 1.00 64.56 405 ARG A N 1
ATOM 3116 C CA . ARG A 1 405 ? 2.350 -4.344 21.353 1.00 64.56 405 ARG A CA 1
ATOM 3117 C C . ARG A 1 405 ? 2.272 -4.706 22.841 1.00 64.56 405 ARG A C 1
ATOM 3119 O O . ARG A 1 405 ? 1.821 -5.800 23.148 1.00 64.56 405 ARG A O 1
ATOM 3126 N N . SER A 1 406 ? 2.670 -3.817 23.755 1.00 68.19 406 SER A N 1
ATOM 3127 C CA . SER A 1 406 ? 2.602 -4.062 25.205 1.00 68.19 406 SER A CA 1
ATOM 3128 C C . SER A 1 406 ? 1.422 -3.368 25.891 1.00 68.19 406 SER A C 1
ATOM 3130 O O . SER A 1 406 ? 1.332 -3.388 27.118 1.00 68.19 406 SER A O 1
ATOM 3132 N N . ALA A 1 407 ? 0.542 -2.703 25.137 1.00 74.94 407 ALA A N 1
ATOM 3133 C CA . ALA A 1 407 ? -0.610 -2.020 25.708 1.00 74.94 407 ALA A CA 1
ATOM 3134 C C . ALA A 1 407 ? -1.692 -3.015 26.161 1.00 74.94 407 ALA A C 1
ATOM 3136 O O . ALA A 1 407 ? -1.837 -4.113 25.621 1.00 74.94 407 ALA A O 1
ATOM 3137 N N . ARG A 1 408 ? -2.481 -2.608 27.161 1.00 82.88 408 ARG A N 1
ATOM 3138 C CA . ARG A 1 408 ? -3.582 -3.391 27.742 1.00 82.88 408 ARG A CA 1
ATOM 3139 C C . ARG A 1 408 ? -4.838 -3.338 26.868 1.00 82.88 408 ARG A C 1
ATOM 3141 O O . ARG A 1 408 ? -5.859 -2.776 27.261 1.00 82.88 408 ARG A O 1
ATOM 3148 N N . TRP A 1 409 ? -4.746 -3.895 25.659 1.00 83.94 409 TRP A N 1
ATOM 3149 C CA . TRP A 1 409 ? -5.855 -3.945 24.695 1.00 83.94 409 TRP A CA 1
ATOM 3150 C C . TRP A 1 409 ? -7.078 -4.684 25.234 1.00 83.94 409 TRP A C 1
ATOM 3152 O O . TRP A 1 409 ? -8.196 -4.334 24.885 1.00 83.94 409 TRP A O 1
ATOM 3162 N N . ASP A 1 410 ? -6.868 -5.648 26.130 1.00 85.75 410 ASP A N 1
ATOM 3163 C CA . ASP A 1 410 ? -7.920 -6.387 26.828 1.00 85.75 410 ASP A CA 1
ATOM 3164 C C . ASP A 1 410 ? -8.858 -5.474 27.631 1.00 85.75 410 ASP A C 1
ATOM 3166 O O . ASP A 1 410 ? -10.058 -5.731 27.720 1.00 85.75 410 ASP A O 1
ATOM 3170 N N . LEU A 1 411 ? -8.319 -4.404 28.222 1.00 87.00 411 LEU A N 1
ATOM 3171 C CA . LEU A 1 411 ? -9.107 -3.439 28.985 1.00 87.00 411 LEU A CA 1
ATOM 3172 C C . LEU A 1 411 ? -9.908 -2.524 28.061 1.00 87.00 411 LEU A C 1
ATOM 3174 O O . LEU A 1 411 ? -11.081 -2.268 28.333 1.00 87.00 411 LEU A O 1
ATOM 3178 N N . LEU A 1 412 ? -9.285 -2.060 26.973 1.00 89.62 412 LEU A N 1
ATOM 3179 C CA . LEU A 1 412 ? -9.959 -1.226 25.983 1.00 89.62 412 LEU A CA 1
ATOM 3180 C C . LEU A 1 412 ? -11.092 -2.000 25.308 1.00 89.62 412 LEU A C 1
ATOM 3182 O O . LEU A 1 412 ? -12.208 -1.503 25.259 1.00 89.62 412 LEU A O 1
ATOM 3186 N N . ASP A 1 413 ? -10.839 -3.230 24.866 1.00 89.06 413 ASP A N 1
ATOM 3187 C CA . ASP A 1 413 ? -11.836 -4.069 24.199 1.00 89.06 413 ASP A CA 1
ATOM 3188 C C . ASP A 1 413 ? -13.066 -4.312 25.088 1.00 89.06 413 ASP A C 1
ATOM 3190 O O . ASP A 1 413 ? -14.199 -4.095 24.663 1.00 89.06 413 ASP A O 1
ATOM 3194 N N . LYS A 1 414 ? -12.858 -4.621 26.378 1.00 91.00 414 LYS A N 1
ATOM 3195 C CA . LYS A 1 414 ? -13.950 -4.746 27.361 1.00 91.00 414 LYS A CA 1
ATOM 3196 C C . LYS A 1 414 ? -14.742 -3.452 27.539 1.00 91.00 414 LYS A C 1
ATOM 3198 O O . LYS A 1 414 ? -15.966 -3.505 27.662 1.00 91.00 414 LYS A O 1
ATOM 3203 N N . ALA A 1 415 ? -14.062 -2.306 27.591 1.00 91.19 415 ALA A N 1
ATOM 3204 C CA . ALA A 1 415 ? -14.715 -1.008 27.733 1.00 91.19 415 ALA A CA 1
ATOM 3205 C C . ALA A 1 415 ? -15.550 -0.666 26.489 1.00 91.19 415 ALA A C 1
ATOM 3207 O O . ALA A 1 415 ? -16.727 -0.341 26.623 1.00 91.19 415 ALA A O 1
ATOM 3208 N N . LEU A 1 416 ? -14.985 -0.850 25.292 1.00 91.88 416 LEU A N 1
ATOM 3209 C CA . LEU A 1 416 ? -15.685 -0.629 24.025 1.00 91.88 416 LEU A CA 1
ATOM 3210 C C . LEU A 1 416 ? -16.869 -1.580 23.863 1.00 91.88 416 LEU A C 1
ATOM 3212 O O . LEU A 1 416 ? -17.951 -1.149 23.483 1.00 91.88 416 LEU A O 1
ATOM 3216 N N . ARG A 1 417 ? -16.723 -2.856 24.237 1.00 92.31 417 ARG A N 1
ATOM 3217 C CA . ARG A 1 417 ? -17.832 -3.817 24.207 1.00 92.31 417 ARG A CA 1
ATOM 3218 C C . ARG A 1 417 ? -18.975 -3.398 25.130 1.00 92.31 417 ARG A C 1
ATOM 3220 O O . ARG A 1 417 ? -20.138 -3.572 24.780 1.00 92.31 417 ARG A O 1
ATOM 3227 N N . LYS A 1 418 ? -18.667 -2.818 26.295 1.00 91.81 418 LYS A N 1
ATOM 3228 C CA . LYS A 1 418 ? -19.680 -2.266 27.208 1.00 91.81 418 LYS A CA 1
ATOM 3229 C C . LYS A 1 418 ? -20.391 -1.053 26.602 1.00 91.81 418 LYS A C 1
ATOM 3231 O O . LYS A 1 418 ? -21.607 -0.945 26.750 1.00 91.81 418 LYS A O 1
ATOM 3236 N N . ASP A 1 419 ? -19.655 -0.173 25.927 1.00 90.00 419 ASP A N 1
ATOM 3237 C CA . ASP A 1 419 ? -20.234 0.978 25.229 1.00 90.00 419 ASP A CA 1
ATOM 3238 C C . ASP A 1 419 ? -21.148 0.527 24.077 1.00 90.00 419 ASP A C 1
ATOM 3240 O O . ASP A 1 419 ? -22.286 0.986 24.002 1.00 90.00 419 ASP A O 1
ATOM 3244 N N . LEU A 1 420 ? -20.721 -0.452 23.271 1.00 88.88 420 LEU A N 1
ATOM 3245 C CA . LEU A 1 420 ? -21.532 -1.041 22.197 1.00 88.88 420 LEU A CA 1
ATOM 3246 C C . LEU A 1 420 ? -22.821 -1.686 22.722 1.00 88.88 420 LEU A C 1
ATOM 3248 O O . LEU A 1 420 ? -23.888 -1.443 22.166 1.00 88.88 420 LEU A O 1
ATOM 3252 N N . ILE A 1 421 ? -22.763 -2.435 23.832 1.00 90.62 421 ILE A N 1
ATOM 3253 C CA . ILE A 1 421 ? -23.967 -3.016 24.456 1.00 90.62 421 ILE A CA 1
ATOM 3254 C C . ILE A 1 421 ? -24.943 -1.918 24.892 1.00 90.62 421 ILE A C 1
ATOM 3256 O O . ILE A 1 421 ? -26.154 -2.097 24.774 1.00 90.62 421 ILE A O 1
ATOM 3260 N N . ARG A 1 422 ? -24.438 -0.787 25.402 1.00 88.75 422 ARG A N 1
ATOM 3261 C CA . ARG A 1 422 ? -25.279 0.339 25.827 1.00 88.75 422 ARG A CA 1
ATOM 3262 C C . ARG A 1 422 ? -25.960 1.021 24.639 1.00 88.75 422 ARG A C 1
ATOM 3264 O O . ARG A 1 422 ? -27.120 1.398 24.774 1.00 88.75 422 ARG A O 1
ATOM 3271 N N . THR A 1 423 ? -25.257 1.185 23.521 1.00 85.12 423 THR A N 1
ATOM 3272 C CA . THR A 1 423 ? -25.779 1.873 22.330 1.00 85.12 423 THR A CA 1
ATOM 3273 C C . THR A 1 423 ? -26.681 0.969 21.488 1.00 85.12 423 THR A C 1
ATOM 3275 O O . THR A 1 423 ? -27.801 1.349 21.155 1.00 85.12 423 THR A O 1
ATOM 3278 N N . TYR A 1 424 ? -26.217 -0.240 21.174 1.00 83.94 424 TYR A N 1
ATOM 3279 C CA . TYR A 1 424 ? -26.823 -1.125 20.176 1.00 83.94 424 TYR A CA 1
ATOM 3280 C C . TYR A 1 424 ? -27.483 -2.381 20.760 1.00 83.94 424 TYR A C 1
ATOM 3282 O O . TYR A 1 424 ? -28.130 -3.142 20.042 1.00 83.94 424 TYR A O 1
ATOM 3290 N N . GLY A 1 425 ? -27.346 -2.611 22.066 1.00 86.19 425 GLY A N 1
ATOM 3291 C CA . GLY A 1 425 ? -27.906 -3.775 22.743 1.00 86.19 425 GLY A CA 1
ATOM 3292 C C . GLY A 1 425 ? -27.008 -5.015 22.699 1.00 86.19 425 GLY A C 1
ATOM 3293 O O . GLY A 1 425 ? -26.059 -5.138 21.919 1.00 86.19 425 GLY A O 1
ATOM 3294 N N . ALA A 1 426 ? -27.314 -5.964 23.587 1.00 87.12 426 ALA A N 1
ATOM 3295 C CA . ALA A 1 426 ? -26.520 -7.179 23.765 1.00 87.12 426 ALA A CA 1
ATOM 3296 C C . ALA A 1 426 ? -26.637 -8.160 22.588 1.00 87.12 426 ALA A C 1
ATOM 3298 O O . ALA A 1 426 ? -25.666 -8.855 22.309 1.00 87.12 426 ALA A O 1
ATOM 3299 N N . SER A 1 427 ? -27.789 -8.190 21.907 1.00 84.31 427 SER A N 1
ATOM 3300 C CA . SER A 1 427 ? -28.034 -9.065 20.753 1.00 84.31 427 SER A CA 1
ATOM 3301 C C . SER A 1 427 ? -27.075 -8.726 19.610 1.00 84.31 427 SER A C 1
ATOM 3303 O O . SER A 1 427 ? -26.186 -9.526 19.331 1.00 84.31 427 SER A O 1
ATOM 3305 N N . LEU A 1 428 ? -27.113 -7.495 19.079 1.00 83.56 428 LEU A N 1
ATOM 3306 C CA . LEU A 1 428 ? -26.193 -7.091 18.011 1.00 83.56 428 LEU A CA 1
ATOM 3307 C C . LEU A 1 428 ? -24.719 -7.209 18.426 1.00 83.56 428 LEU A C 1
ATOM 3309 O O . LEU A 1 428 ? -23.884 -7.691 17.668 1.00 83.56 428 LEU A O 1
ATOM 3313 N N . THR A 1 429 ? -24.386 -6.813 19.659 1.00 87.56 429 THR A N 1
ATOM 3314 C CA . THR A 1 429 ? -22.994 -6.881 20.134 1.00 87.56 429 THR A CA 1
ATOM 3315 C C . THR A 1 429 ? -22.495 -8.323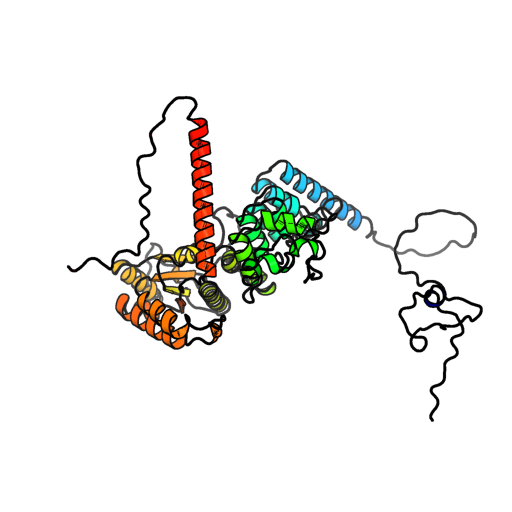 20.296 1.00 87.56 429 THR A C 1
ATOM 3317 O O . THR A 1 429 ? -21.287 -8.560 20.318 1.00 87.56 429 THR A O 1
ATOM 3320 N N . SER A 1 430 ? -23.385 -9.307 20.444 1.00 87.38 430 SER A N 1
ATOM 3321 C CA . SER A 1 430 ? -22.997 -10.721 20.510 1.00 87.38 430 SER A CA 1
ATOM 3322 C C . SER A 1 430 ? -22.583 -11.289 19.153 1.00 87.38 430 SER A C 1
ATOM 3324 O O . SER A 1 430 ? -21.715 -12.157 19.129 1.00 87.38 430 SER A O 1
ATOM 3326 N N . ASP A 1 431 ? -23.110 -10.734 18.059 1.00 85.56 431 ASP A N 1
ATOM 3327 C CA . ASP A 1 431 ? -22.776 -11.135 16.689 1.00 85.56 431 ASP A CA 1
ATOM 3328 C C . ASP A 1 431 ? -21.496 -10.482 16.150 1.00 85.56 431 ASP A C 1
ATOM 3330 O O . ASP A 1 431 ? -20.983 -10.912 15.123 1.00 85.56 431 ASP A O 1
ATOM 3334 N N . ILE A 1 432 ? -20.966 -9.451 16.819 1.00 89.38 432 ILE A N 1
ATOM 3335 C CA . ILE A 1 432 ? -19.694 -8.816 16.446 1.00 89.38 432 ILE A CA 1
ATOM 3336 C C . ILE A 1 432 ? -18.535 -9.749 16.822 1.00 89.38 432 ILE A C 1
ATOM 3338 O O . ILE A 1 432 ? -18.240 -9.938 18.007 1.00 89.38 432 ILE A O 1
ATOM 3342 N N . ASP A 1 433 ? -17.840 -10.269 15.809 1.00 89.62 433 ASP A N 1
ATOM 3343 C CA . ASP A 1 433 ? -16.681 -11.153 15.971 1.00 89.62 433 ASP A CA 1
ATOM 3344 C C . ASP A 1 433 ? -15.456 -10.398 16.502 1.00 89.62 433 ASP A C 1
ATOM 3346 O O . ASP A 1 433 ? -14.676 -10.934 17.294 1.00 89.62 433 ASP A O 1
ATOM 3350 N N . ALA A 1 434 ? -15.269 -9.147 16.067 1.00 91.50 434 ALA A N 1
ATOM 3351 C CA . ALA A 1 434 ? -14.125 -8.339 16.470 1.00 91.50 434 ALA A CA 1
ATOM 3352 C C . ALA A 1 434 ? -14.398 -6.834 16.473 1.00 91.50 434 ALA A C 1
ATOM 3354 O O . ALA A 1 434 ? -15.050 -6.288 15.582 1.00 91.50 434 ALA A O 1
ATOM 3355 N N . ILE A 1 435 ? -13.800 -6.151 17.450 1.00 92.44 435 ILE A N 1
ATOM 3356 C CA . ILE A 1 435 ? -13.763 -4.692 17.532 1.00 92.44 435 ILE A CA 1
ATOM 3357 C C . ILE A 1 435 ? -12.407 -4.220 16.993 1.00 92.44 435 ILE A C 1
ATOM 3359 O O . ILE A 1 435 ? -11.348 -4.620 17.479 1.00 92.44 435 ILE A O 1
ATOM 3363 N N . ILE A 1 436 ? -12.439 -3.352 15.987 1.00 91.81 436 ILE A N 1
ATOM 3364 C CA . ILE A 1 436 ? -11.276 -2.762 15.326 1.00 91.81 436 ILE A CA 1
ATOM 3365 C C . ILE A 1 436 ? -11.160 -1.308 15.770 1.00 91.81 436 ILE A C 1
ATOM 3367 O O . ILE A 1 436 ? -11.995 -0.472 15.428 1.00 91.81 436 ILE A O 1
ATOM 3371 N N . GLN A 1 437 ? -10.120 -1.003 16.545 1.00 90.62 437 GLN A N 1
ATOM 3372 C CA . GLN A 1 437 ? -9.926 0.335 17.100 1.00 90.62 437 GLN A CA 1
ATOM 3373 C C . GLN A 1 437 ? -9.139 1.234 16.140 1.00 90.62 437 GLN A C 1
ATOM 3375 O O . GLN A 1 437 ? -8.013 0.910 15.761 1.00 90.62 437 GLN A O 1
ATOM 3380 N N . PHE A 1 438 ? -9.703 2.397 15.826 1.00 89.56 438 PHE A N 1
ATOM 3381 C CA . PHE A 1 438 ? -9.043 3.480 15.102 1.00 89.56 438 PHE A CA 1
ATOM 3382 C C . PHE A 1 438 ? -8.493 4.493 16.099 1.00 89.56 438 PHE A C 1
ATOM 3384 O O . PHE A 1 438 ? -9.231 5.138 16.849 1.00 89.56 438 PHE A O 1
ATOM 3391 N N . LEU A 1 439 ? -7.170 4.611 16.132 1.00 87.12 439 LEU A N 1
ATOM 3392 C CA . LEU A 1 439 ? -6.463 5.379 17.149 1.00 87.12 439 LEU A CA 1
ATOM 3393 C C . LEU A 1 439 ? -6.238 6.825 16.692 1.00 87.12 439 LEU A C 1
ATOM 3395 O O . LEU A 1 439 ? -6.192 7.092 15.492 1.00 87.12 439 LEU A O 1
ATOM 3399 N N . PRO A 1 440 ? -6.056 7.772 17.625 1.00 86.69 440 PRO A N 1
ATOM 3400 C CA . PRO A 1 440 ? -5.604 9.114 17.285 1.00 86.69 440 PRO A CA 1
ATOM 3401 C C . PRO A 1 440 ? -4.279 9.096 16.525 1.00 86.69 440 PRO A C 1
ATOM 3403 O O . PRO A 1 440 ? -3.358 8.363 16.891 1.00 86.69 440 PRO A O 1
ATOM 3406 N N . TYR A 1 441 ? -4.175 9.948 15.506 1.00 86.56 441 TYR A N 1
ATOM 3407 C CA . TYR A 1 441 ? -2.955 10.088 14.723 1.00 86.56 441 TYR A CA 1
ATOM 3408 C C . TYR A 1 441 ? -1.780 10.588 15.574 1.00 86.56 441 TYR A C 1
ATOM 3410 O O . TYR A 1 441 ? -1.890 11.513 16.386 1.00 86.56 441 TYR A O 1
ATOM 3418 N N . SER A 1 442 ? -0.620 9.981 15.358 1.00 83.25 442 SER A N 1
ATOM 3419 C CA . SER A 1 442 ? 0.667 10.461 15.844 1.00 83.25 442 SER A CA 1
ATOM 3420 C C . SER A 1 442 ? 1.051 11.780 15.170 1.00 83.25 442 SER A C 1
ATOM 3422 O O . SER A 1 442 ? 0.569 12.114 14.092 1.00 83.25 442 SER A O 1
ATOM 3424 N N . LYS A 1 443 ? 2.003 12.520 15.756 1.00 83.38 443 LYS A N 1
ATOM 3425 C CA . LYS A 1 443 ? 2.485 13.791 15.179 1.00 83.38 443 LYS A CA 1
ATOM 3426 C C . LYS A 1 443 ? 2.984 13.646 13.736 1.00 83.38 443 LYS A C 1
ATOM 3428 O O . LYS A 1 443 ? 2.801 14.558 12.937 1.00 83.38 443 LYS A O 1
ATOM 3433 N N . LEU A 1 444 ? 3.624 12.518 13.429 1.00 83.06 444 LEU A N 1
ATOM 3434 C CA . LEU A 1 444 ? 4.141 12.210 12.098 1.00 83.06 444 LEU A CA 1
ATOM 3435 C C . LEU A 1 444 ? 2.991 11.962 11.109 1.00 83.06 444 LEU A C 1
ATOM 3437 O O . LEU A 1 444 ? 2.980 12.544 10.029 1.00 83.06 444 LEU A O 1
ATOM 3441 N N . GLU A 1 445 ? 1.992 11.170 11.503 1.00 87.31 445 GLU A N 1
ATOM 3442 C CA . GLU A 1 445 ? 0.796 10.909 10.689 1.00 87.31 445 GLU A CA 1
ATOM 3443 C C . GLU A 1 445 ? -0.038 12.178 10.485 1.00 87.31 445 GLU A C 1
ATOM 3445 O O . GLU A 1 445 ? -0.471 12.450 9.370 1.00 87.31 445 GLU A O 1
ATOM 3450 N N . THR A 1 446 ? -0.206 13.013 11.518 1.00 88.25 446 THR A N 1
ATOM 3451 C CA . THR A 1 446 ? -0.885 14.312 11.394 1.00 88.25 446 THR A CA 1
ATOM 3452 C C . THR A 1 446 ? -0.167 15.226 10.403 1.00 88.25 446 THR A C 1
ATOM 3454 O O . THR A 1 446 ? -0.819 15.874 9.589 1.00 88.25 446 THR A O 1
ATOM 3457 N N . ALA A 1 447 ? 1.170 15.271 10.432 1.00 87.62 447 ALA A N 1
ATOM 3458 C CA . ALA A 1 447 ? 1.946 16.040 9.462 1.00 87.62 447 ALA A CA 1
ATOM 3459 C C . ALA A 1 447 ? 1.785 15.488 8.034 1.00 87.62 447 ALA A C 1
ATOM 3461 O O . ALA A 1 447 ? 1.644 16.267 7.092 1.00 87.62 447 ALA A O 1
ATOM 3462 N N . ALA A 1 448 ? 1.733 14.161 7.874 1.00 88.56 448 ALA A N 1
ATOM 3463 C CA . ALA A 1 448 ? 1.537 13.517 6.575 1.00 88.56 448 ALA A CA 1
ATOM 3464 C C . ALA A 1 448 ? 0.137 13.802 6.019 1.00 88.56 448 ALA A C 1
ATOM 3466 O O . ALA A 1 448 ? -0.002 14.155 4.848 1.00 88.56 448 ALA A O 1
ATOM 3467 N N . LEU A 1 449 ? -0.893 13.732 6.868 1.00 89.38 449 LEU A N 1
ATOM 3468 C CA . LEU A 1 449 ? -2.266 14.099 6.521 1.00 89.38 449 LEU A CA 1
ATOM 3469 C C . LEU A 1 449 ? -2.369 15.568 6.124 1.00 89.38 449 LEU A C 1
ATOM 3471 O O . LEU A 1 449 ? -2.927 15.880 5.074 1.00 89.38 449 LEU A O 1
ATOM 3475 N N . ALA A 1 450 ? -1.797 16.473 6.921 1.00 90.25 450 ALA A N 1
ATOM 3476 C CA . ALA A 1 450 ? -1.780 17.898 6.606 1.00 90.25 450 ALA A CA 1
ATOM 3477 C C . ALA A 1 450 ? -1.108 18.153 5.249 1.00 90.25 450 ALA A C 1
ATOM 3479 O O . ALA A 1 450 ? -1.648 18.878 4.415 1.00 90.25 450 ALA A O 1
ATOM 3480 N N . HIS A 1 451 ? 0.025 17.498 4.991 1.00 89.06 451 HIS A N 1
ATOM 3481 C CA . HIS A 1 451 ? 0.718 17.574 3.712 1.00 89.06 451 HIS A CA 1
ATOM 3482 C C . HIS A 1 451 ? -0.139 17.039 2.547 1.00 89.06 451 HIS A C 1
ATOM 3484 O O . HIS A 1 451 ? -0.243 17.703 1.513 1.00 89.06 451 HIS A O 1
ATOM 3490 N N . ARG A 1 452 ? -0.818 15.892 2.720 1.00 88.44 452 ARG A N 1
ATOM 3491 C CA . ARG A 1 452 ? -1.778 15.336 1.744 1.00 88.44 452 ARG A CA 1
ATOM 3492 C C . ARG A 1 452 ? -2.880 16.347 1.415 1.00 88.44 452 ARG A C 1
ATOM 3494 O O . ARG A 1 452 ? -3.124 16.610 0.242 1.00 88.44 452 ARG A O 1
ATOM 3501 N N . HIS A 1 453 ? -3.489 16.966 2.428 1.00 89.12 453 HIS A N 1
ATOM 3502 C CA . HIS A 1 453 ? -4.538 17.974 2.239 1.00 89.12 453 HIS A CA 1
ATOM 3503 C C . HIS A 1 453 ? -4.041 19.235 1.525 1.00 89.12 453 HIS A C 1
ATOM 3505 O O . HIS A 1 453 ? -4.721 19.746 0.638 1.00 89.12 453 HIS A O 1
ATOM 3511 N N . VAL A 1 454 ? -2.852 19.735 1.871 1.00 90.81 454 VAL A N 1
ATOM 3512 C CA . VAL A 1 454 ? -2.250 20.891 1.187 1.00 90.81 454 VAL A CA 1
ATOM 3513 C C . VAL A 1 454 ? -1.996 20.578 -0.289 1.00 90.81 454 VAL A C 1
ATOM 3515 O O . VAL A 1 454 ? -2.273 21.413 -1.151 1.00 90.81 454 VAL A O 1
ATOM 3518 N N . ASN A 1 455 ? -1.517 19.371 -0.599 1.00 85.94 455 ASN A N 1
ATOM 3519 C CA . ASN A 1 455 ? -1.307 18.937 -1.977 1.00 85.94 455 ASN A CA 1
ATOM 3520 C C . ASN A 1 455 ? -2.618 18.768 -2.755 1.00 85.94 455 ASN A C 1
ATOM 3522 O O . ASN A 1 455 ? -2.685 19.229 -3.893 1.00 85.94 455 ASN A O 1
ATOM 3526 N N . ASP A 1 456 ? -3.663 18.194 -2.153 1.00 86.38 456 ASP A N 1
ATOM 3527 C CA . ASP A 1 456 ? -4.999 18.127 -2.767 1.00 86.38 456 ASP A CA 1
ATOM 3528 C C . ASP A 1 456 ? -5.529 19.528 -3.109 1.00 86.38 456 ASP A C 1
ATOM 3530 O O . ASP A 1 456 ? -5.915 19.805 -4.247 1.00 86.38 456 ASP A O 1
ATOM 3534 N N . LEU A 1 457 ? -5.459 20.460 -2.152 1.00 89.25 457 LEU A N 1
ATOM 3535 C CA . LEU A 1 457 ? -5.868 21.848 -2.364 1.00 89.25 457 LEU A CA 1
ATOM 3536 C C . LEU A 1 457 ? -5.065 22.514 -3.483 1.00 89.25 457 LEU A C 1
ATOM 3538 O O . LEU A 1 457 ? -5.644 23.197 -4.328 1.00 89.25 457 LEU A O 1
ATOM 3542 N N . ARG A 1 458 ? -3.747 22.299 -3.526 1.00 87.81 458 ARG A N 1
ATOM 3543 C CA . ARG A 1 458 ? -2.874 22.813 -4.590 1.00 87.81 458 ARG A CA 1
ATOM 3544 C C . ARG A 1 458 ? -3.289 22.277 -5.961 1.00 87.81 458 ARG A C 1
ATOM 3546 O O . ARG A 1 458 ? -3.398 23.062 -6.901 1.00 87.81 458 ARG A O 1
ATOM 3553 N N . SER A 1 459 ? -3.563 20.979 -6.071 1.00 85.06 459 SER A N 1
ATOM 3554 C CA . SER A 1 459 ? -4.019 20.345 -7.314 1.00 85.06 459 SER A CA 1
ATOM 3555 C C . SER A 1 459 ? -5.383 20.873 -7.763 1.00 85.06 459 SER A C 1
ATOM 3557 O O . SER A 1 459 ? -5.562 21.214 -8.933 1.00 85.06 459 SER A O 1
ATOM 3559 N N . ARG A 1 460 ? -6.330 21.030 -6.832 1.00 88.12 460 ARG A N 1
ATOM 3560 C CA . ARG A 1 460 ? -7.659 21.598 -7.106 1.00 88.12 460 ARG A CA 1
ATOM 3561 C C . ARG A 1 460 ? -7.587 23.065 -7.521 1.00 88.12 460 ARG A C 1
ATOM 3563 O O . ARG A 1 460 ? -8.267 23.475 -8.453 1.00 88.12 460 ARG A O 1
ATOM 3570 N N . LEU A 1 461 ? -6.738 23.865 -6.880 1.00 89.19 461 LEU A N 1
ATOM 3571 C CA . LEU A 1 461 ? -6.515 25.255 -7.283 1.00 89.19 461 LEU A CA 1
ATOM 3572 C C . LEU A 1 461 ? -5.871 25.345 -8.671 1.00 89.19 461 LEU A C 1
ATOM 3574 O O . LEU A 1 461 ? -6.277 26.179 -9.479 1.00 89.19 461 LEU A O 1
ATOM 3578 N N . ALA A 1 462 ? -4.914 24.467 -8.981 1.00 85.44 462 ALA A N 1
ATOM 3579 C CA . ALA A 1 462 ? -4.303 24.399 -10.304 1.00 85.44 462 ALA A CA 1
ATOM 3580 C C . ALA A 1 462 ? -5.318 24.003 -11.393 1.00 85.44 462 ALA A C 1
ATOM 3582 O O . ALA A 1 462 ? -5.302 24.587 -12.479 1.00 85.44 462 ALA A O 1
ATOM 3583 N N . SER A 1 463 ? -6.233 23.067 -11.109 1.00 84.25 463 SER A N 1
ATOM 3584 C CA . SER A 1 463 ? -7.284 22.671 -12.058 1.00 84.25 463 SER A CA 1
ATOM 3585 C C . SER A 1 463 ? -8.305 23.790 -12.285 1.00 84.25 463 SER A C 1
ATOM 3587 O O . SER A 1 463 ? -8.662 24.074 -13.431 1.00 84.25 463 SER A O 1
ATOM 3589 N N . ILE A 1 464 ? -8.701 24.497 -11.224 1.00 83.69 464 ILE A N 1
ATOM 3590 C CA . ILE A 1 464 ? -9.563 25.682 -11.305 1.00 83.69 464 ILE A CA 1
ATOM 3591 C C . ILE A 1 464 ? -8.884 26.765 -12.148 1.00 83.69 464 ILE A C 1
ATOM 3593 O O . ILE A 1 464 ? -9.499 27.288 -13.072 1.00 83.69 464 ILE A O 1
ATOM 3597 N N . HIS A 1 465 ? -7.604 27.059 -11.905 1.00 74.38 465 HIS A N 1
ATOM 3598 C CA . HIS A 1 465 ? -6.858 28.045 -12.690 1.00 74.38 465 HIS A CA 1
ATOM 3599 C C . HIS A 1 465 ? -6.734 27.644 -14.166 1.00 74.38 465 HIS A C 1
ATOM 3601 O O . HIS A 1 465 ? -6.872 28.491 -15.041 1.00 74.38 465 HIS A O 1
ATOM 3607 N N . LYS A 1 466 ? -6.532 26.357 -14.474 1.00 75.12 466 LYS A N 1
ATOM 3608 C CA . LYS A 1 466 ? -6.520 25.852 -15.857 1.00 75.12 466 LYS A CA 1
ATOM 3609 C C . LYS A 1 466 ? -7.886 26.007 -16.539 1.00 75.12 466 LYS A C 1
ATOM 3611 O O . LYS A 1 466 ? -7.946 26.329 -17.720 1.00 75.12 466 LYS A O 1
ATOM 3616 N N . THR A 1 467 ? -8.968 25.828 -15.783 1.00 71.25 467 THR A N 1
ATOM 3617 C CA . THR A 1 467 ? -10.351 25.955 -16.270 1.00 71.25 467 THR A CA 1
ATOM 3618 C C . THR A 1 467 ? -10.746 27.422 -16.477 1.00 71.25 467 THR A C 1
ATOM 3620 O O . THR A 1 467 ? -11.319 27.766 -17.506 1.00 71.25 467 THR A O 1
ATOM 3623 N N . LEU A 1 468 ? -10.375 28.318 -15.553 1.00 63.16 468 LEU A N 1
ATOM 3624 C CA . LEU A 1 468 ? -10.605 29.763 -15.683 1.00 63.16 468 LEU A CA 1
ATOM 3625 C C . LEU A 1 468 ? -9.650 30.440 -16.676 1.00 63.16 468 LEU A C 1
ATOM 3627 O O . LEU A 1 468 ? -10.051 31.385 -17.348 1.00 63.16 468 LEU A O 1
ATOM 3631 N N . GLY A 1 469 ? -8.416 29.955 -16.818 1.00 53.00 469 GLY A N 1
ATOM 3632 C CA . GLY A 1 469 ? -7.440 30.459 -17.788 1.00 53.00 469 GLY A CA 1
ATOM 3633 C C . GLY A 1 469 ? -7.843 30.211 -19.246 1.00 53.00 469 GLY A C 1
ATOM 3634 O O . GLY A 1 469 ? -7.395 30.939 -20.125 1.00 53.00 469 GLY A O 1
ATOM 3635 N N . GLY A 1 470 ? -8.732 29.242 -19.503 1.00 47.94 470 GLY A N 1
ATOM 3636 C CA . GLY A 1 470 ? -9.399 29.072 -20.799 1.00 47.94 470 GLY A CA 1
ATOM 3637 C C . GLY A 1 470 ? -10.596 30.009 -21.021 1.00 47.94 470 GLY A C 1
ATOM 3638 O O . GLY A 1 470 ? -11.006 30.202 -22.160 1.00 47.94 470 GLY A O 1
ATOM 3639 N N . ALA A 1 471 ? -11.142 30.610 -19.958 1.00 44.97 471 ALA A N 1
ATOM 3640 C CA . ALA A 1 471 ? -12.326 31.474 -20.002 1.00 44.97 471 ALA A CA 1
ATOM 3641 C C . ALA A 1 471 ? -12.017 32.975 -19.823 1.00 44.97 471 ALA A C 1
ATOM 3643 O O . ALA A 1 471 ? -12.873 33.815 -20.090 1.00 44.97 471 ALA A O 1
ATOM 3644 N N . LEU A 1 472 ? -10.806 33.345 -19.395 1.00 40.09 472 LEU A N 1
ATOM 3645 C CA . LEU A 1 472 ? -10.416 34.732 -19.130 1.00 40.09 472 LEU A CA 1
ATOM 3646 C C . LEU A 1 472 ? -9.436 35.270 -20.181 1.00 40.09 472 LEU A C 1
ATOM 3648 O O . LEU A 1 472 ? -8.307 35.647 -19.880 1.00 40.09 472 LEU A O 1
ATOM 3652 N N . THR A 1 473 ? -9.928 35.411 -21.410 1.00 41.34 473 THR A N 1
ATOM 3653 C CA . THR A 1 473 ? -9.506 36.484 -22.328 1.00 41.34 473 THR A CA 1
ATOM 3654 C C . THR A 1 473 ? -10.600 37.544 -22.456 1.00 41.34 473 THR A C 1
ATOM 3656 O O . THR A 1 473 ? -10.851 38.069 -23.530 1.00 41.34 473 THR A O 1
ATOM 3659 N N . SER A 1 474 ? -11.274 37.895 -21.359 1.00 39.12 474 SER A N 1
ATOM 3660 C CA . SER A 1 474 ? -12.049 39.136 -21.268 1.00 39.12 474 SER A CA 1
ATOM 3661 C C . SER A 1 474 ? -12.458 39.400 -19.820 1.00 39.12 474 SER A C 1
ATOM 3663 O O . SER A 1 474 ? -13.240 38.655 -19.244 1.00 39.12 474 SER A O 1
ATOM 3665 N N . LYS A 1 475 ? -11.876 40.456 -19.241 1.00 45.34 475 LYS A N 1
ATOM 3666 C CA . LYS A 1 475 ? -12.363 41.263 -18.107 1.00 45.34 475 LYS A CA 1
ATOM 3667 C C . LYS A 1 475 ? -13.306 40.582 -17.097 1.00 45.34 475 LYS A C 1
ATOM 3669 O O . LYS A 1 475 ? -14.512 40.651 -17.266 1.00 45.34 475 LYS A O 1
ATOM 3674 N N . THR A 1 476 ? -12.765 40.190 -15.943 1.00 34.31 476 THR A N 1
ATOM 3675 C CA . THR A 1 476 ? -13.392 40.484 -14.635 1.00 34.31 476 THR A CA 1
ATOM 3676 C C . THR A 1 476 ? -12.349 40.389 -13.523 1.00 34.31 476 THR A C 1
ATOM 3678 O O . THR A 1 476 ? -12.071 39.320 -12.984 1.00 34.31 476 THR A O 1
ATOM 3681 N N . SER A 1 477 ? -11.778 41.538 -13.161 1.00 37.06 477 SER A N 1
ATOM 3682 C CA . SER A 1 477 ? -11.317 41.785 -11.797 1.00 37.06 477 SER A CA 1
ATOM 3683 C C . SER A 1 477 ? -12.541 41.826 -10.873 1.00 37.06 477 SER A C 1
ATOM 3685 O O . SER A 1 477 ? -13.509 42.492 -11.222 1.00 37.06 477 SER A O 1
ATOM 3687 N N . SER A 1 478 ? -12.456 41.189 -9.701 1.00 37.84 478 SER A N 1
ATOM 3688 C CA . SER A 1 478 ? -13.435 41.187 -8.588 1.00 37.84 478 SER A CA 1
ATOM 3689 C C . SER A 1 478 ? -14.402 39.990 -8.461 1.00 37.84 478 SER A C 1
ATOM 3691 O O . SER A 1 478 ? -15.617 40.156 -8.460 1.00 37.84 478 SER A O 1
ATOM 3693 N N . ILE A 1 479 ? -13.879 38.778 -8.228 1.00 36.22 479 ILE A N 1
A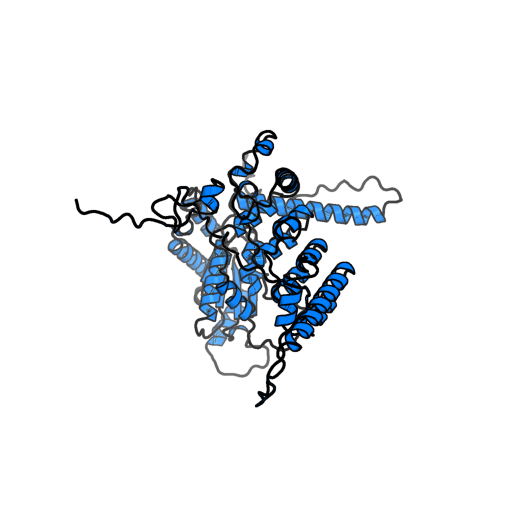TOM 3694 C CA . ILE A 1 479 ? -14.671 37.691 -7.592 1.00 36.22 479 ILE A CA 1
ATOM 3695 C C . ILE A 1 479 ? -14.004 37.160 -6.297 1.00 36.22 479 ILE A C 1
ATOM 3697 O O . ILE A 1 479 ? -14.503 36.252 -5.640 1.00 36.22 479 ILE A O 1
ATOM 3701 N N . PHE A 1 480 ? -12.914 37.776 -5.824 1.00 37.09 480 PHE A N 1
ATOM 3702 C CA . PHE A 1 480 ? -12.342 37.455 -4.508 1.00 37.09 480 PHE A CA 1
ATOM 3703 C C . PHE A 1 480 ? -13.000 38.272 -3.386 1.00 37.09 480 PHE A C 1
ATOM 3705 O O . PHE A 1 480 ? -12.403 39.197 -2.850 1.00 37.09 480 PHE A O 1
ATOM 3712 N N . THR A 1 481 ? -14.228 37.915 -3.007 1.00 34.38 481 THR A N 1
ATOM 3713 C CA . THR A 1 481 ? -14.868 38.397 -1.761 1.00 34.38 481 THR A CA 1
ATOM 3714 C C . THR A 1 481 ? -15.755 37.342 -1.104 1.00 34.38 481 THR A C 1
ATOM 3716 O O . THR A 1 481 ? -16.779 37.646 -0.496 1.00 34.38 481 THR A O 1
ATOM 3719 N N . ARG A 1 482 ? -15.345 36.071 -1.134 1.00 27.88 482 ARG A N 1
ATOM 3720 C CA . ARG A 1 482 ? -15.873 35.114 -0.159 1.00 27.88 482 ARG A CA 1
ATOM 3721 C C . ARG A 1 482 ? -14.726 34.394 0.519 1.00 27.88 482 ARG A C 1
ATOM 3723 O O . ARG A 1 482 ? -14.084 33.530 -0.068 1.00 27.88 482 ARG A O 1
ATOM 3730 N N . ALA A 1 483 ? -14.457 34.813 1.755 1.00 28.25 483 ALA A N 1
ATOM 3731 C CA . ALA A 1 483 ? -13.593 34.096 2.672 1.00 28.25 483 ALA A CA 1
ATOM 3732 C C . ALA A 1 483 ? -13.999 32.617 2.657 1.00 28.25 483 ALA A C 1
ATOM 3734 O O . ALA A 1 483 ? -15.158 32.281 2.918 1.00 28.25 483 ALA A O 1
ATOM 3735 N N . VAL A 1 484 ? -13.053 31.745 2.312 1.00 32.69 484 VAL A N 1
ATOM 3736 C CA . VAL A 1 484 ? -13.201 30.306 2.511 1.00 32.69 484 VAL A CA 1
ATOM 3737 C C . VAL A 1 484 ? -13.267 30.111 4.019 1.00 32.69 484 VAL A C 1
ATOM 3739 O O . VAL A 1 484 ? -12.258 30.176 4.717 1.00 32.69 484 VAL A O 1
ATOM 3742 N N . ARG A 1 485 ? -14.489 29.979 4.536 1.00 24.50 485 ARG A N 1
ATOM 3743 C CA . ARG A 1 485 ? -14.744 29.711 5.946 1.00 24.50 485 ARG A CA 1
ATOM 3744 C C . ARG A 1 485 ? -14.320 28.268 6.196 1.00 24.50 485 ARG A C 1
ATOM 3746 O O . ARG A 1 485 ? -15.052 27.338 5.874 1.00 24.50 485 ARG A O 1
ATOM 3753 N N . LEU A 1 486 ? -13.102 28.096 6.698 1.00 32.53 486 LEU A N 1
ATOM 3754 C CA . LEU A 1 486 ? -12.601 26.817 7.181 1.00 32.53 486 LEU A CA 1
ATOM 3755 C C . LEU A 1 486 ? -13.422 26.445 8.421 1.00 32.53 486 LEU A C 1
ATOM 3757 O O . LEU A 1 486 ? -13.233 27.026 9.486 1.00 32.53 486 LEU A O 1
ATOM 3761 N N . LYS A 1 487 ? -14.364 25.508 8.279 1.00 26.38 487 LYS A N 1
ATOM 3762 C CA . LYS A 1 487 ? -14.886 24.766 9.429 1.00 26.38 487 LYS A CA 1
ATOM 3763 C C . LYS A 1 487 ? -13.794 23.781 9.842 1.00 26.38 487 LYS A C 1
ATOM 3765 O O . LYS A 1 487 ? -13.696 22.689 9.296 1.00 26.38 487 LYS A O 1
ATOM 3770 N N . LEU A 1 488 ? -12.929 24.212 10.750 1.00 32.50 488 LEU A N 1
ATOM 3771 C CA . LEU A 1 488 ? -12.177 23.293 11.591 1.00 32.50 488 LEU A CA 1
ATOM 3772 C C . LEU A 1 488 ? -13.106 22.994 12.771 1.00 32.50 488 LEU A C 1
ATOM 3774 O O . LEU A 1 488 ? -13.298 23.848 13.632 1.00 32.50 488 LEU A O 1
ATOM 3778 N N . GLU A 1 489 ? -13.783 21.846 12.756 1.00 37.69 489 GLU A N 1
ATOM 3779 C CA . GLU A 1 489 ? -14.579 21.410 13.909 1.00 37.69 489 GLU A CA 1
ATOM 3780 C C . GLU A 1 489 ? -13.623 21.080 15.065 1.00 37.69 489 GLU A C 1
ATOM 3782 O O . GLU A 1 489 ? -12.721 20.253 14.936 1.00 37.69 489 GLU A O 1
ATOM 3787 N N . GLY A 1 490 ? -13.770 21.839 16.154 1.00 36.97 490 GLY A N 1
ATOM 3788 C CA . GLY A 1 490 ? -12.841 21.900 17.286 1.00 36.97 490 GLY A CA 1
ATOM 3789 C C . GLY A 1 490 ? -12.994 23.151 18.169 1.00 36.97 490 GLY A C 1
ATOM 3790 O O . GLY A 1 490 ? -12.459 23.163 19.271 1.00 36.97 490 GLY A O 1
ATOM 3791 N N . ASP A 1 491 ? -13.753 24.164 17.729 1.00 29.47 491 ASP A N 1
ATOM 3792 C CA . ASP A 1 491 ? -13.991 25.427 18.461 1.00 29.47 491 ASP A CA 1
ATOM 3793 C C . ASP A 1 491 ? -15.385 25.527 19.126 1.00 29.47 491 ASP A C 1
ATOM 3795 O O . ASP A 1 491 ? -15.897 26.620 19.365 1.00 29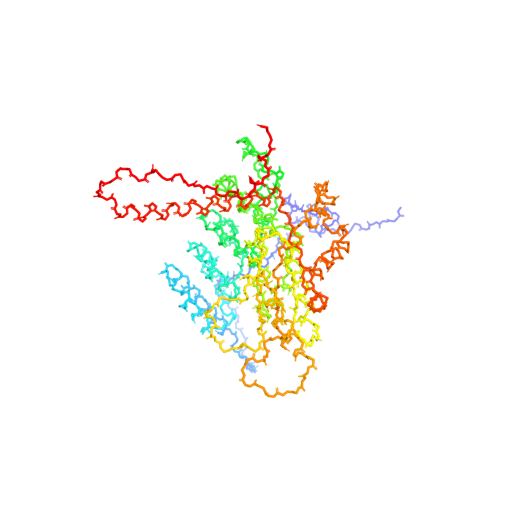.47 491 ASP A O 1
ATOM 3799 N N . GLU A 1 492 ? -16.013 24.404 19.483 1.00 37.03 492 GLU A N 1
ATOM 3800 C CA . GLU A 1 492 ? -17.198 24.407 20.358 1.00 37.03 492 GLU A CA 1
ATOM 3801 C C . GLU A 1 492 ? -16.848 23.931 21.767 1.00 37.03 492 GLU A C 1
ATOM 3803 O O . GLU A 1 492 ? -17.305 22.891 22.209 1.00 37.03 492 GLU A O 1
ATOM 3808 N N . GLU A 1 493 ? -16.011 24.690 22.477 1.00 40.78 493 GLU A N 1
ATOM 3809 C CA . GLU A 1 493 ? -16.006 24.711 23.947 1.00 40.78 493 GLU A CA 1
ATOM 3810 C C . GLU A 1 493 ? -15.119 25.859 24.463 1.00 40.78 493 GLU A C 1
ATOM 3812 O O . GLU A 1 493 ? -13.992 25.655 24.909 1.00 40.78 493 GLU A O 1
ATOM 3817 N N . ARG A 1 494 ? -15.618 27.102 24.376 1.00 37.47 494 ARG A N 1
ATOM 3818 C CA . ARG A 1 494 ? -15.343 28.206 25.329 1.00 37.47 494 ARG A CA 1
ATOM 3819 C C . ARG A 1 494 ? -16.035 29.494 24.883 1.00 37.47 494 ARG A C 1
ATOM 3821 O O . ARG A 1 494 ? -15.413 30.425 24.387 1.00 37.47 494 ARG A O 1
ATOM 3828 N N . SER A 1 495 ? -17.333 29.587 25.141 1.00 32.59 495 SER A N 1
ATOM 3829 C CA . SER A 1 495 ? -17.922 30.894 25.437 1.00 32.59 495 SER A CA 1
ATOM 3830 C C . SER A 1 495 ? -19.153 30.737 26.321 1.00 32.59 495 SER A C 1
ATOM 3832 O O . SER A 1 495 ? -20.291 30.757 25.872 1.00 32.59 495 SER A O 1
ATOM 3834 N N . THR A 1 496 ? -18.902 30.554 27.615 1.00 33.28 496 THR A N 1
ATOM 3835 C CA . THR A 1 496 ? -19.852 30.929 28.662 1.00 33.28 496 THR A CA 1
ATOM 3836 C C . THR A 1 496 ? -19.078 31.582 29.801 1.00 33.28 496 THR A C 1
ATOM 3838 O O . THR A 1 496 ? -18.209 30.929 30.382 1.00 33.28 496 THR A O 1
ATOM 3841 N N . ARG A 1 497 ? -19.502 32.809 30.151 1.00 30.39 497 ARG A N 1
ATOM 3842 C CA . ARG A 1 497 ? -19.083 33.680 31.275 1.00 30.39 497 ARG A CA 1
ATOM 3843 C C . ARG A 1 497 ? -17.785 34.453 30.980 1.00 30.39 497 ARG A C 1
ATOM 3845 O O . ARG A 1 497 ? -16.773 33.838 30.676 1.00 30.39 497 ARG A O 1
ATOM 3852 N N . ILE A 1 498 ? -17.743 35.785 31.035 1.00 31.92 498 ILE A N 1
ATOM 3853 C CA . ILE A 1 498 ? -18.500 36.782 31.820 1.00 31.92 498 ILE A CA 1
ATOM 3854 C C . ILE A 1 498 ? -18.982 37.913 30.913 1.00 31.92 498 ILE A C 1
ATOM 3856 O O . ILE A 1 498 ? -18.196 38.299 30.020 1.00 31.92 498 ILE A O 1
#